Protein AF-A0A951WK07-F1 (afdb_monomer_lite)

Foldseek 3Di:
DDQWKKWKWKWADDPQAIETEIETEGPDPPPDDPVVVVVVVVVLCVVVVHRYHYDYDYDYPVVCVVVVVVCVVVVRIDMDIDTDDPDPPVSSVVVCVVCVVAVFDAQFAFDCPLLVVVLVVLVVLAVVCVVCVVVVDRLLLQLFLFLQCVVVVVVVSHLSQLSDDPDDVQSVVQSVLSRVLVRVCPSPDDPVLSVCLQRQQQVLLSLQLLQPPPDGARRHYNLSSSLLSLLLLLLQLVAPLVRHHPVSSVVSVVVNVVSVVVVVCLVCVCVVV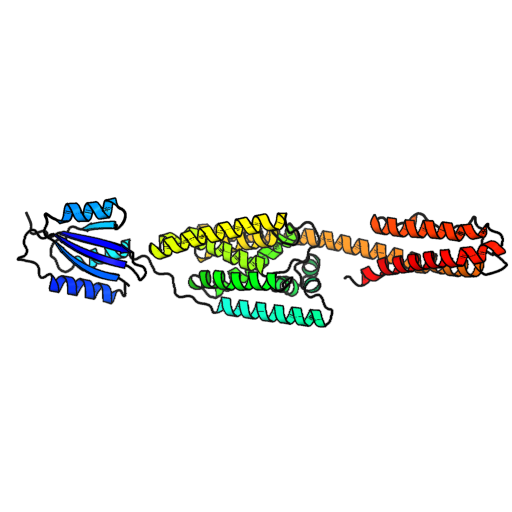VNDRVRSSVSSNVSSNLSSCLGRHPDDPVVSVVSVVVVVVVVVVSSVSSVVSSVVVVVVLVVLLVLLVVLLCCCVVPVVVVLVLLVVQLVDPDHPDDLVCPPDDPVNADPDPVLNVLVVVLVVLVNVLSVLVVDDSVVSNVVNVVSSVVSVVSSVVNCCVSVCSVVSD

Sequence (441 aa):
MGDNGSAWFLFQPRPDGWQLGVVYLTRLRQSCDFALLDQKIQEHLRQRAVPVSLVVWHLECTELSTAVSTRHQKGKADIHKISWNWDDEQVGTVLDAALSAKVRKPWPPVKLFITNCYFLILSLVFAWQGYLSTLGTNASEVYGINLYNWHSNELSLMLGGIFLHSGMVHFLLNAISLFFLGALIERFLSALQMILVLLISGYCGALCSLSFYAKPLNSIGASGVVFGLVGCSLSFLMSNLSVYGPFHEYQGKRLLQSLWTVLAVNGFLPLLIPQIDIWSHVGGLISGFVLGFLFLGRAGKFRKGMVFVFLSIGLIVLHEEVNRNAQKVFHQVQIRQKEQKVLLDIINTSIAPILIRLEAELMSDTPNLKPSEFPYHEEWIPEDKEDRQAFLSFLDKLKEVWGLRELPLENRKEKASLKLKELQNLEAALIGRFGLRRVVQ

Radius of gyration: 38.35 Å; chains: 1; bounding box: 87×39×120 Å

pLDDT: mean 75.16, std 16.01, range [28.25, 97.19]

Secondary structure (DSSP, 8-state):
-----EEEEEEEEETTEEEEEEEEE-S-TTS--HHHHHHHHHHHHHHTT--EEEEEEE--TTTHHHHHHHHHHTTS-EEEEEE--S-TTHHHHHHHHHHHHH-PBPPPPPP-HHHHHHHHHHHHHHHHHHHHHHTT--HHHHSSB-HHHHHTT-HHHHHHHTT--SSHHHHHHHHHHHHHHHHHHTTTS-HHHHHHHHHHHHHHHHHHHHHH--S---B--THHHHHHHHHHHHHHHHHHGGGB-HHHHHHHHHHHHHHHHHHHHHHHGGGT-TTS-HHHHHHHHHHHHHHHHHHH----HHHHHHHHHHHHHHHHHHHHHHHHHHHHHHHHHHHHHHHHHHHHHHIIIIIHHHHHHHHHHHHSS---S-TT-----GGGS-SSHHHHHHHHHHHHHHHHHHGGGGS-HHHHHHHHHHHHHHHHHHHHHHHHHHHHTTT--

Structure (mmCIF, N/CA/C/O backbone):
data_AF-A0A951WK07-F1
#
_entry.id   AF-A0A951WK07-F1
#
loop_
_atom_site.group_PDB
_atom_site.id
_atom_site.type_symbol
_atom_site.label_atom_id
_atom_site.label_alt_id
_atom_site.label_comp_id
_atom_site.label_asym_id
_atom_site.label_entity_id
_atom_site.label_seq_id
_atom_site.pdbx_PDB_ins_code
_atom_site.Cartn_x
_atom_site.Cartn_y
_atom_site.Cartn_z
_atom_site.occupancy
_atom_site.B_iso_or_equiv
_atom_site.auth_seq_id
_atom_site.auth_comp_id
_atom_site.auth_asym_id
_atom_site.auth_atom_id
_atom_site.pdbx_PDB_model_num
ATOM 1 N N . MET A 1 1 ? -47.929 -7.947 53.160 1.00 28.25 1 MET A N 1
ATOM 2 C CA . MET A 1 1 ? -47.328 -7.886 51.808 1.00 28.25 1 MET A CA 1
ATOM 3 C C . MET A 1 1 ? -46.525 -6.602 51.775 1.00 28.25 1 MET A C 1
ATOM 5 O O . MET A 1 1 ? -47.131 -5.562 51.972 1.00 28.25 1 MET A O 1
ATOM 9 N N . GLY A 1 2 ? -45.196 -6.713 51.721 1.00 32.16 2 GLY A N 1
ATOM 10 C CA . GLY A 1 2 ? -44.256 -5.655 52.112 1.00 32.16 2 GLY A CA 1
ATOM 11 C C . GLY A 1 2 ? -44.349 -4.354 51.314 1.00 32.16 2 GLY A C 1
ATOM 12 O O . GLY A 1 2 ? -44.834 -4.341 50.179 1.00 32.16 2 GLY A O 1
ATOM 13 N N . ASP A 1 3 ? -43.858 -3.292 51.953 1.00 38.75 3 ASP A N 1
ATOM 14 C CA . ASP A 1 3 ? -43.713 -1.902 51.501 1.00 38.75 3 ASP A CA 1
ATOM 15 C C . ASP A 1 3 ? -42.739 -1.747 50.316 1.00 38.75 3 ASP A C 1
ATOM 17 O O . ASP A 1 3 ? -41.794 -0.958 50.331 1.00 38.75 3 ASP A O 1
ATOM 21 N N . ASN A 1 4 ? -42.940 -2.521 49.253 1.00 48.75 4 ASN A N 1
ATOM 22 C CA . ASN A 1 4 ? -42.003 -2.574 48.141 1.00 48.75 4 ASN A CA 1
ATOM 23 C C . ASN A 1 4 ? -42.278 -1.405 47.185 1.00 48.75 4 ASN A C 1
ATOM 25 O O . ASN A 1 4 ? -43.229 -1.429 46.395 1.00 48.75 4 ASN A O 1
ATOM 29 N N . GLY A 1 5 ? -41.426 -0.380 47.242 1.00 53.78 5 GLY A N 1
ATOM 30 C CA . GLY A 1 5 ? -41.311 0.612 46.174 1.00 53.78 5 GLY A CA 1
ATOM 31 C C . GLY A 1 5 ? -40.750 -0.037 44.903 1.00 53.78 5 GLY A C 1
ATOM 32 O O . GLY A 1 5 ? -40.066 -1.057 44.958 1.00 53.78 5 GLY A O 1
ATOM 33 N N . SER A 1 6 ? -41.034 0.523 43.726 1.00 54.75 6 SER A N 1
ATOM 34 C CA . SER A 1 6 ? -40.357 0.092 42.492 1.00 54.75 6 SER A CA 1
ATOM 35 C C . SER A 1 6 ? -39.810 1.294 41.741 1.00 54.75 6 SER A C 1
ATOM 37 O O . SER A 1 6 ? -40.466 2.326 41.664 1.00 54.75 6 SER A O 1
ATOM 39 N N . ALA A 1 7 ? -38.602 1.174 41.197 1.00 59.16 7 ALA A N 1
ATOM 40 C CA . ALA A 1 7 ? -37.980 2.223 40.403 1.00 59.16 7 ALA A CA 1
ATOM 41 C C . ALA A 1 7 ? -37.782 1.728 38.970 1.00 59.16 7 ALA A C 1
ATOM 43 O O . ALA A 1 7 ? -37.436 0.571 38.717 1.00 59.16 7 ALA A O 1
ATOM 44 N N . TRP A 1 8 ? -38.037 2.613 38.020 1.00 61.53 8 TRP A N 1
ATOM 45 C CA . TRP A 1 8 ? -37.833 2.370 36.604 1.00 61.53 8 TRP A CA 1
ATOM 46 C C . TRP A 1 8 ? -36.685 3.246 36.132 1.00 61.53 8 TRP A C 1
ATOM 48 O O . TRP A 1 8 ? -36.715 4.466 36.291 1.00 61.53 8 TRP A O 1
ATOM 58 N N . PHE A 1 9 ? -35.684 2.617 35.525 1.00 63.22 9 PHE A N 1
ATOM 59 C CA . PHE A 1 9 ? -34.558 3.322 34.932 1.00 63.22 9 PHE A CA 1
ATOM 60 C C . PHE A 1 9 ? -34.790 3.444 33.428 1.00 63.22 9 PHE A C 1
ATOM 62 O O . PHE A 1 9 ? -34.879 2.452 32.697 1.00 63.22 9 PHE A O 1
ATOM 69 N N . LEU A 1 10 ? -34.913 4.685 32.974 1.00 61.31 10 LEU A N 1
ATOM 70 C CA . LEU A 1 10 ? -35.077 5.074 31.588 1.00 61.31 10 LEU A CA 1
ATOM 71 C C . LEU A 1 10 ? -33.744 5.607 31.071 1.00 61.31 10 LEU A C 1
ATOM 73 O O . LEU A 1 10 ? -33.284 6.657 31.500 1.00 61.31 10 LEU A O 1
ATOM 77 N N . PHE A 1 11 ? -33.133 4.929 30.109 1.00 59.22 11 PHE A N 1
ATOM 78 C CA . PHE A 1 11 ? -31.904 5.431 29.494 1.00 59.22 11 PHE A CA 1
ATOM 79 C C . PHE A 1 11 ? -32.212 5.990 28.113 1.00 59.22 11 PHE A C 1
ATOM 81 O O . PHE A 1 11 ? -32.630 5.245 27.220 1.00 59.22 11 PHE A O 1
ATOM 88 N N . GLN A 1 12 ? -31.965 7.286 27.934 1.00 57.25 12 GLN A N 1
ATOM 89 C CA . GLN A 1 12 ? -32.142 7.982 26.667 1.00 57.25 12 GLN A CA 1
ATOM 90 C C . GLN A 1 12 ? -30.778 8.445 26.123 1.00 57.25 12 GLN A C 1
ATOM 92 O O . GLN A 1 12 ? -30.048 9.146 26.826 1.00 57.25 12 GLN A O 1
ATOM 97 N N . PRO A 1 13 ? -30.401 8.076 24.886 1.00 50.19 13 PRO A N 1
ATOM 98 C CA . PRO A 1 13 ? -29.168 8.564 24.277 1.00 50.19 13 PRO A CA 1
ATOM 99 C C . PRO A 1 13 ? -29.272 10.063 23.943 1.00 50.19 13 PRO A C 1
ATOM 101 O O . PRO A 1 13 ? -30.301 10.526 23.442 1.00 50.19 13 PRO A O 1
ATOM 104 N N . ARG A 1 14 ? -28.200 10.819 24.205 1.00 54.47 14 ARG A N 1
ATOM 105 C CA . ARG A 1 14 ? -28.026 12.244 23.870 1.00 54.47 14 ARG A CA 1
ATOM 106 C C . ARG A 1 14 ? -26.726 12.430 23.060 1.00 54.47 14 ARG A C 1
ATOM 108 O O . ARG A 1 14 ? -25.872 11.546 23.090 1.00 54.47 14 ARG A O 1
ATOM 115 N N . PRO A 1 15 ? -26.547 13.557 22.347 1.00 44.12 15 PRO A N 1
ATOM 116 C CA . PRO A 1 15 ? -25.295 13.856 21.641 1.00 44.12 15 PRO A CA 1
ATOM 117 C C . PRO A 1 15 ? -24.063 13.872 22.563 1.00 44.12 15 PRO A C 1
ATOM 119 O O . PRO A 1 15 ? -23.003 13.393 22.172 1.00 44.12 15 PRO A O 1
ATOM 122 N N . ASP A 1 16 ? -24.236 14.333 23.806 1.00 49.81 16 ASP A N 1
ATOM 123 C CA . ASP A 1 16 ? -23.138 14.589 24.754 1.00 49.81 16 ASP A CA 1
ATOM 124 C C . ASP A 1 16 ? -22.939 13.450 25.774 1.00 49.81 16 ASP A C 1
ATOM 126 O O . ASP A 1 16 ? -22.151 13.567 26.711 1.00 49.81 16 ASP A O 1
ATOM 130 N N . GLY A 1 17 ? -23.674 12.342 25.624 1.00 55.06 17 GLY A N 1
ATOM 131 C CA . GLY A 1 17 ? -23.639 11.217 26.556 1.00 55.06 17 GLY A CA 1
ATOM 132 C C . GLY A 1 17 ? -24.991 10.533 26.712 1.00 55.06 17 GLY A C 1
ATOM 133 O O . GLY A 1 17 ? -25.772 10.404 25.768 1.00 55.06 17 GLY A O 1
ATOM 134 N N . TRP A 1 18 ? -25.281 10.070 27.921 1.00 57.06 18 TRP A N 1
ATOM 135 C CA . TRP A 1 18 ? -26.565 9.455 28.243 1.00 57.06 18 TRP A CA 1
ATOM 136 C C . TRP A 1 18 ? -27.380 10.354 29.162 1.00 57.06 18 TRP A C 1
ATOM 138 O O . TRP A 1 18 ? -26.840 11.089 29.985 1.00 57.06 18 TRP A O 1
ATOM 148 N N . GLN A 1 19 ? -28.698 10.282 29.041 1.00 61.38 19 GLN A N 1
ATOM 149 C CA . GLN A 1 19 ? -29.611 10.808 30.040 1.00 61.38 19 GLN A CA 1
ATOM 150 C C . GLN A 1 19 ? -30.236 9.632 30.783 1.00 61.38 19 GLN A C 1
ATOM 152 O O . GLN A 1 19 ? -30.861 8.768 30.161 1.00 61.38 19 GLN A O 1
ATOM 157 N N . LEU A 1 20 ? -30.041 9.592 32.098 1.00 64.00 20 LEU A N 1
ATOM 158 C CA . LEU A 1 20 ? -30.686 8.627 32.977 1.00 64.00 20 LEU A CA 1
ATOM 159 C C . LEU A 1 20 ? -31.923 9.285 33.577 1.00 64.00 20 LEU A C 1
ATOM 161 O O . LEU A 1 20 ? -31.813 10.180 34.406 1.00 64.00 20 LEU A O 1
ATOM 165 N N . GLY A 1 21 ? -33.088 8.846 33.122 1.00 63.97 21 GLY A N 1
ATOM 166 C CA . GLY A 1 21 ? -34.372 9.088 33.753 1.00 63.97 21 GLY A CA 1
ATOM 167 C C . GLY A 1 21 ? -34.590 8.080 34.875 1.00 63.97 21 GLY A C 1
ATOM 168 O O . GLY A 1 21 ? -34.664 6.889 34.586 1.00 63.97 21 GLY A O 1
ATOM 169 N N . VAL A 1 22 ? -34.712 8.511 36.125 1.00 62.88 22 VAL A N 1
ATOM 170 C CA . VAL A 1 22 ? -35.155 7.623 37.215 1.00 62.88 22 VAL A CA 1
ATOM 171 C C . VAL A 1 22 ? -36.603 7.948 37.520 1.00 62.88 22 VAL A C 1
ATOM 173 O O . VAL A 1 22 ? -36.943 9.106 37.748 1.00 62.88 22 VAL A O 1
ATOM 176 N N . VAL A 1 23 ? -37.460 6.935 37.472 1.00 62.03 23 VAL A N 1
ATOM 177 C CA . VAL A 1 23 ? -38.888 7.077 37.733 1.00 62.03 23 VAL A CA 1
ATOM 178 C C . VAL A 1 23 ? -39.256 6.237 38.942 1.00 62.03 23 VAL A C 1
ATOM 180 O O . VAL A 1 23 ? -39.181 5.009 38.895 1.00 62.03 23 VAL A O 1
ATOM 183 N N . TYR A 1 24 ? -39.669 6.892 40.021 1.00 62.03 24 TYR A N 1
ATOM 184 C CA . TYR A 1 24 ? -40.083 6.207 41.242 1.00 62.03 24 TYR A CA 1
ATOM 185 C C . TYR A 1 24 ? -41.587 5.920 41.219 1.00 62.03 24 TYR A C 1
ATOM 187 O O . TYR A 1 24 ? -42.388 6.829 41.025 1.00 62.03 24 TYR A O 1
ATOM 195 N N . LEU A 1 25 ? -41.972 4.663 41.447 1.00 55.59 25 LEU A N 1
ATOM 196 C CA . LEU A 1 25 ? -43.346 4.249 41.720 1.00 55.59 25 LEU A CA 1
ATOM 197 C C . LEU A 1 25 ? -43.507 4.041 43.223 1.00 55.59 25 LEU A C 1
ATOM 199 O O . LEU A 1 25 ? -43.057 3.029 43.772 1.00 55.59 25 LEU A O 1
ATOM 203 N N . THR A 1 26 ? -44.192 4.968 43.878 1.00 53.75 26 THR A N 1
ATOM 204 C CA . THR A 1 26 ? -44.606 4.818 45.273 1.00 53.75 26 THR A CA 1
ATOM 205 C C . THR A 1 26 ? -46.121 4.668 45.362 1.00 53.75 26 THR A C 1
ATOM 207 O O . THR A 1 26 ? -46.879 5.413 44.746 1.00 53.75 26 THR A O 1
ATOM 210 N N . ARG A 1 27 ? -46.584 3.675 46.136 1.00 46.69 27 ARG A N 1
ATOM 211 C CA . ARG A 1 27 ? -47.985 3.617 46.595 1.00 46.69 27 ARG A CA 1
ATOM 212 C C . ARG A 1 27 ? -48.238 4.555 47.778 1.00 46.69 27 ARG A C 1
ATOM 214 O O . ARG A 1 27 ? -49.387 4.887 48.034 1.00 46.69 27 ARG A O 1
ATOM 221 N N . LEU A 1 28 ? -47.188 4.982 48.481 1.00 45.59 28 LEU A N 1
ATOM 222 C CA . LEU A 1 28 ? -47.259 5.831 49.666 1.00 45.59 28 LEU A CA 1
ATOM 223 C C . LEU A 1 28 ? -46.078 6.807 49.648 1.00 45.59 28 LEU A C 1
ATOM 225 O O . LEU A 1 28 ? -44.921 6.400 49.643 1.00 45.59 28 LEU A O 1
ATOM 229 N N . ARG A 1 29 ? -46.373 8.108 49.624 1.00 45.84 29 ARG A N 1
ATOM 230 C CA . ARG A 1 29 ? -45.389 9.207 49.608 1.00 45.84 29 ARG A CA 1
ATOM 231 C C . ARG A 1 29 ? -44.654 9.383 50.951 1.00 45.84 29 ARG A C 1
ATOM 233 O O . ARG A 1 29 ? -43.787 10.238 51.050 1.00 45.84 29 ARG A O 1
ATOM 240 N N . GLN A 1 30 ? -45.039 8.630 51.985 1.00 48.94 30 GLN A N 1
ATOM 241 C CA . GLN A 1 30 ? -44.764 8.965 53.387 1.00 48.94 30 GLN A CA 1
ATOM 242 C C . GLN A 1 30 ? -43.492 8.342 53.983 1.00 48.94 30 GLN A C 1
ATOM 244 O O . GLN A 1 30 ? -43.073 8.786 55.044 1.00 48.94 30 GLN A O 1
ATOM 249 N N . SER A 1 31 ? -42.860 7.358 53.337 1.00 50.25 31 SER A N 1
ATOM 250 C CA . SER A 1 31 ? -41.754 6.591 53.941 1.00 50.25 31 SER A CA 1
ATOM 251 C C . SER A 1 31 ? -40.394 6.751 53.252 1.00 50.25 31 SER A C 1
ATOM 253 O O . SER A 1 31 ? -39.440 6.089 53.647 1.00 50.25 31 SER A O 1
ATOM 255 N N . CYS A 1 32 ? -40.279 7.591 52.218 1.00 52.50 32 CYS A N 1
ATOM 256 C CA . CYS A 1 32 ? -39.101 7.620 51.346 1.00 52.50 32 CYS A CA 1
ATOM 257 C C . CYS A 1 32 ? -38.519 9.028 51.229 1.00 52.50 32 CYS A C 1
ATOM 259 O O . CYS A 1 32 ? -39.161 9.921 50.673 1.00 52.50 32 CYS A O 1
ATOM 261 N N . ASP A 1 33 ? -37.286 9.212 51.704 1.00 62.50 33 ASP A N 1
ATOM 262 C CA . ASP A 1 33 ? -36.524 10.440 51.483 1.00 62.50 33 ASP A CA 1
ATOM 263 C C . ASP A 1 33 ? -35.914 10.430 50.073 1.00 62.50 33 ASP A C 1
ATOM 265 O O . ASP A 1 33 ? -34.835 9.889 49.814 1.00 62.50 33 ASP A O 1
ATOM 269 N N . PHE A 1 34 ? -36.655 11.010 49.131 1.00 61.53 34 PHE A N 1
ATOM 270 C CA . PHE A 1 34 ? -36.228 11.127 47.740 1.00 61.53 34 PHE A CA 1
ATOM 271 C C . PHE A 1 34 ? -34.987 12.010 47.563 1.00 61.53 34 PHE A C 1
ATOM 273 O O . PHE A 1 34 ? -34.211 11.766 46.643 1.00 61.53 34 PHE A O 1
ATOM 280 N N . ALA A 1 35 ? -34.772 12.996 48.439 1.00 63.19 35 ALA A N 1
ATOM 281 C CA . ALA A 1 35 ? -33.610 13.874 48.352 1.00 63.19 35 ALA A CA 1
ATOM 282 C C . ALA A 1 35 ? -32.327 13.112 48.707 1.00 63.19 35 ALA A C 1
ATOM 284 O O . ALA A 1 35 ? -31.326 13.221 47.996 1.00 63.19 35 ALA A O 1
ATOM 285 N N . LEU A 1 36 ? -32.382 12.277 49.750 1.00 64.94 36 LEU A N 1
ATOM 286 C CA . LEU A 1 36 ? -31.277 11.398 50.130 1.00 64.94 36 LEU A CA 1
ATOM 287 C C . LEU A 1 36 ? -30.952 10.378 49.028 1.00 64.94 36 LEU A C 1
ATOM 289 O O . LEU A 1 36 ? -29.783 10.119 48.736 1.00 64.94 36 LEU A O 1
ATOM 293 N N . LEU A 1 37 ? -31.974 9.806 48.389 1.00 62.62 37 LEU A N 1
ATOM 294 C CA . LEU A 1 37 ? -31.788 8.829 47.316 1.00 62.62 37 LEU A CA 1
ATOM 295 C C . LEU A 1 37 ? -31.167 9.458 46.061 1.00 62.62 37 LEU A C 1
ATOM 297 O O . LEU A 1 37 ? -30.214 8.911 45.503 1.00 62.62 37 LEU A O 1
ATOM 301 N N . ASP A 1 38 ? -31.655 10.628 45.652 1.00 67.06 38 ASP A N 1
ATOM 302 C CA . ASP A 1 38 ? -31.092 11.373 44.527 1.00 67.06 38 ASP A CA 1
ATOM 303 C C . ASP A 1 38 ? -29.641 11.781 44.802 1.00 67.06 38 ASP A C 1
ATOM 305 O O . ASP A 1 38 ? -28.788 11.660 43.919 1.00 67.06 38 ASP A O 1
ATOM 309 N N . GLN A 1 39 ? -29.330 12.188 46.038 1.00 69.75 39 GLN A N 1
ATOM 310 C CA . GLN A 1 39 ? -27.963 12.477 46.466 1.00 69.75 39 GLN A CA 1
ATOM 311 C C . GLN A 1 39 ? -27.059 11.243 46.338 1.00 69.75 39 GLN A C 1
ATOM 313 O O . GLN A 1 39 ? -25.982 11.346 45.750 1.00 69.75 39 GLN A O 1
ATOM 318 N N . LYS A 1 40 ? -27.508 10.068 46.801 1.00 67.69 40 LYS A N 1
ATOM 319 C CA . LYS A 1 40 ? -26.751 8.807 46.687 1.00 67.69 40 LYS A CA 1
ATOM 320 C C . LYS A 1 40 ? -26.516 8.398 45.229 1.00 67.69 40 LYS A C 1
ATOM 322 O O . LYS A 1 40 ? -25.404 8.013 44.873 1.00 67.69 40 LYS A O 1
ATOM 327 N N . ILE A 1 41 ? -27.525 8.515 44.360 1.00 68.00 41 ILE A N 1
ATOM 328 C CA . ILE A 1 41 ? -27.383 8.209 42.924 1.00 68.00 41 ILE A CA 1
ATOM 329 C C . ILE A 1 41 ? -26.382 9.166 42.269 1.00 68.00 41 ILE A C 1
ATOM 331 O O . ILE A 1 41 ? -25.512 8.731 41.514 1.00 68.00 41 ILE A O 1
ATOM 335 N N . GLN A 1 42 ? -26.474 10.463 42.567 1.00 70.12 42 GLN A N 1
ATOM 336 C CA . GLN A 1 42 ? -25.538 11.468 42.059 1.00 70.12 42 GLN A CA 1
ATOM 337 C C . GLN A 1 42 ? -24.105 11.209 42.529 1.00 70.12 42 GLN A C 1
ATOM 339 O O . GLN A 1 42 ? -23.169 11.309 41.736 1.00 70.12 42 GLN A O 1
ATOM 344 N N . GLU A 1 4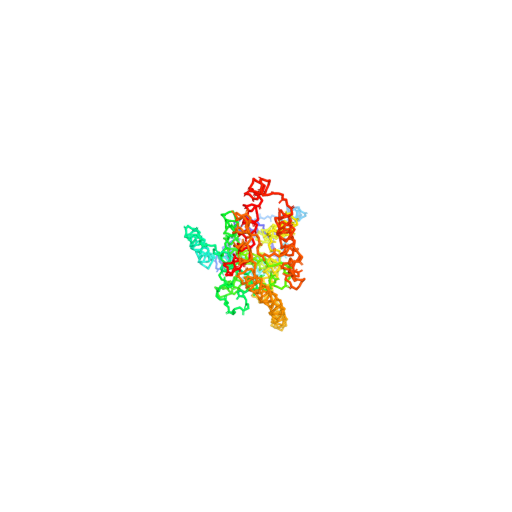3 ? -23.921 10.855 43.798 1.00 70.75 43 GLU A N 1
ATOM 345 C CA . GLU A 1 43 ? -22.614 10.534 44.366 1.00 70.75 43 GLU A CA 1
ATOM 346 C C . GLU A 1 43 ? -22.006 9.286 43.713 1.00 70.75 43 GLU A C 1
ATOM 348 O O . GLU A 1 43 ? -20.857 9.325 43.267 1.00 70.75 43 GLU A O 1
ATOM 353 N N . HIS A 1 44 ? -22.801 8.230 43.524 1.00 67.62 44 HIS A N 1
ATOM 354 C CA . HIS A 1 44 ? -22.371 7.004 42.843 1.00 67.62 44 HIS A CA 1
ATOM 355 C C . HIS A 1 44 ? -21.993 7.251 41.372 1.00 67.62 44 HIS A C 1
ATOM 357 O O . HIS A 1 44 ? -20.978 6.749 40.884 1.00 67.62 44 HIS A O 1
ATOM 363 N N . LEU A 1 45 ? -22.766 8.076 40.653 1.00 66.56 45 LEU A N 1
ATOM 364 C CA . LEU A 1 45 ? -22.458 8.466 39.270 1.00 66.56 45 LEU A CA 1
ATOM 365 C C . LEU A 1 45 ? -21.174 9.304 39.174 1.00 66.56 45 LEU A C 1
ATOM 367 O O . LEU A 1 45 ? -20.370 9.083 38.261 1.00 66.56 45 LEU A O 1
ATOM 371 N N . ARG A 1 46 ? -20.952 10.228 40.123 1.00 68.06 46 ARG A N 1
ATOM 372 C CA . ARG A 1 46 ? -19.724 11.038 40.209 1.00 68.06 46 ARG A CA 1
ATOM 373 C C . ARG A 1 46 ? -18.495 10.174 40.465 1.00 68.06 46 ARG A C 1
ATOM 375 O O . ARG A 1 46 ? -17.501 10.337 39.762 1.00 68.06 46 ARG A O 1
ATOM 382 N N . GLN A 1 47 ? -18.571 9.231 41.406 1.00 69.50 47 GLN A N 1
ATOM 383 C CA . GLN A 1 47 ? -17.464 8.320 41.726 1.00 69.50 47 GLN A CA 1
ATOM 384 C C . GLN A 1 47 ? -17.032 7.470 40.521 1.00 69.50 47 GLN A C 1
ATOM 386 O O . GLN A 1 47 ? -15.853 7.157 40.372 1.00 69.50 47 GLN A O 1
ATOM 391 N N . ARG A 1 48 ? -17.965 7.131 39.623 1.00 62.19 48 ARG A N 1
ATOM 392 C CA . ARG A 1 48 ? -17.682 6.337 38.418 1.00 62.19 48 ARG A CA 1
ATOM 393 C C . ARG A 1 48 ? -17.328 7.148 37.170 1.00 62.19 48 ARG A C 1
ATOM 395 O O . ARG A 1 48 ? -17.100 6.543 36.122 1.00 62.19 48 ARG A O 1
ATOM 402 N N . ALA A 1 49 ? -17.284 8.480 37.258 1.00 59.19 49 ALA A N 1
ATOM 403 C CA . ALA A 1 49 ? -16.993 9.378 36.134 1.00 59.19 49 ALA A CA 1
ATOM 404 C C . ALA A 1 49 ? -17.817 9.062 34.865 1.00 59.19 49 ALA A C 1
ATOM 406 O O . ALA A 1 49 ? -17.333 9.184 33.737 1.00 59.19 49 ALA A O 1
ATOM 407 N N . VAL A 1 50 ? -19.065 8.613 35.035 1.00 57.69 50 VAL A N 1
ATOM 408 C CA . VAL A 1 50 ? -19.921 8.262 33.900 1.00 57.69 50 VAL A CA 1
ATOM 409 C C . VAL A 1 50 ? -20.529 9.547 33.329 1.00 57.69 50 VAL A C 1
ATOM 411 O O . VAL A 1 50 ? -21.154 10.286 34.088 1.00 57.69 50 VAL A O 1
ATOM 414 N N . PRO A 1 51 ? -20.412 9.830 32.015 1.00 55.94 51 PRO A N 1
ATOM 415 C CA . PRO A 1 51 ? -21.003 11.017 31.392 1.00 55.94 51 PRO A CA 1
ATOM 416 C C . PRO A 1 51 ? -22.522 10.839 31.228 1.00 55.94 51 PRO A C 1
ATOM 418 O O . PRO A 1 51 ? -23.043 10.613 30.131 1.00 55.94 51 PRO A O 1
ATOM 421 N N . VAL A 1 52 ? -23.234 10.867 32.353 1.00 59.00 52 VAL A N 1
ATOM 422 C CA . VAL A 1 52 ? -24.684 10.704 32.443 1.00 59.00 52 VAL A CA 1
ATOM 423 C C . VAL A 1 52 ? -25.279 11.964 33.055 1.00 59.00 52 VAL A C 1
ATOM 425 O O . VAL A 1 52 ? -24.938 12.352 34.167 1.00 59.00 52 VAL A O 1
ATOM 428 N N . SER A 1 53 ? -26.213 12.580 32.338 1.00 58.94 53 SER A N 1
ATOM 429 C CA . SER A 1 53 ? -27.097 13.599 32.902 1.00 58.94 53 SER A CA 1
ATOM 430 C C . SER A 1 53 ? -28.252 12.899 33.620 1.00 58.94 53 SER A C 1
ATOM 432 O O . SER A 1 53 ? -29.032 12.175 32.997 1.00 58.94 53 SER A O 1
ATOM 434 N N . LEU A 1 54 ? -28.343 13.056 34.941 1.00 62.38 54 LEU A N 1
ATOM 435 C CA . LEU A 1 54 ? -29.450 12.501 35.717 1.00 62.38 54 LEU A CA 1
ATOM 436 C C . LEU A 1 54 ? -30.657 13.436 35.619 1.00 62.38 54 LEU A C 1
ATOM 438 O O . LEU A 1 54 ? -30.548 14.630 35.894 1.00 62.38 54 LEU A O 1
ATOM 442 N N . VAL A 1 55 ? -31.808 12.884 35.256 1.00 61.56 55 VAL A N 1
ATOM 443 C CA . VAL A 1 55 ? -33.103 13.545 35.397 1.00 61.56 55 VAL A CA 1
ATOM 444 C C . VAL A 1 55 ? -34.006 12.634 36.200 1.00 61.56 55 VAL A C 1
ATOM 446 O O . VAL A 1 55 ? -34.206 11.472 35.860 1.00 61.56 55 VAL A O 1
ATOM 449 N N . VAL A 1 56 ? -34.542 13.165 37.285 1.00 60.91 56 VAL A N 1
ATOM 450 C CA . VAL A 1 56 ? -35.390 12.407 38.195 1.00 60.91 56 VAL A CA 1
ATOM 451 C C . VAL A 1 56 ? -36.829 12.848 37.989 1.00 60.91 56 VAL A C 1
ATOM 453 O O . VAL A 1 56 ? -37.125 14.042 37.946 1.00 60.91 56 VAL A O 1
ATOM 456 N N . TRP A 1 57 ? -37.723 11.877 37.820 1.00 59.59 57 TRP A N 1
ATOM 457 C CA . TRP A 1 57 ? -39.158 12.107 37.738 1.00 59.59 57 TRP A CA 1
ATOM 458 C C . TRP A 1 57 ? -39.857 11.391 38.893 1.00 59.59 57 TRP A C 1
ATOM 460 O O . TRP A 1 57 ? -39.777 10.169 39.033 1.00 59.59 57 TRP A O 1
ATOM 470 N N . HIS A 1 58 ? -40.596 12.156 39.689 1.00 60.31 58 HIS A N 1
ATOM 471 C CA . HIS A 1 58 ? -41.513 11.624 40.693 1.00 60.31 58 HIS A CA 1
ATOM 472 C C . HIS A 1 58 ? -42.914 11.634 40.086 1.00 60.31 58 HIS A C 1
ATOM 474 O O . HIS A 1 58 ? -43.431 12.698 39.755 1.00 60.31 58 HIS A O 1
ATOM 480 N N . LEU A 1 59 ? -43.502 10.458 39.885 1.00 54.53 59 LEU A N 1
ATOM 481 C CA . LEU A 1 59 ? -44.776 10.303 39.186 1.00 54.53 59 LEU A CA 1
ATOM 482 C C . LEU A 1 59 ? -45.673 9.338 39.968 1.00 54.53 59 LEU A C 1
ATOM 484 O O . LEU A 1 59 ? -45.205 8.321 40.481 1.00 54.53 59 LEU A O 1
ATOM 488 N N . GLU A 1 60 ? -46.966 9.646 40.045 1.00 53.22 60 GLU A N 1
ATOM 489 C CA . GLU A 1 60 ? -47.946 8.787 40.711 1.00 53.22 60 GLU A CA 1
ATOM 490 C C . GLU A 1 60 ? -48.361 7.607 39.813 1.00 53.22 60 GLU A C 1
ATOM 492 O O . GLU A 1 60 ? -48.382 7.679 38.582 1.00 53.22 60 GLU A O 1
ATOM 497 N N . CYS A 1 61 ? -48.660 6.474 40.455 1.00 49.75 61 CYS A N 1
ATOM 498 C CA . CYS A 1 61 ? -48.741 5.135 39.857 1.00 49.75 61 CYS A CA 1
ATOM 499 C C . CYS A 1 61 ? -49.736 5.005 38.676 1.00 49.75 61 CYS A C 1
ATOM 501 O O . CYS A 1 61 ? -49.599 4.106 37.845 1.00 49.75 61 CYS A O 1
ATOM 503 N N . THR A 1 62 ? -50.722 5.899 38.576 1.00 50.66 62 THR A N 1
ATOM 504 C CA . THR A 1 62 ? -51.782 5.899 37.553 1.00 50.66 62 THR A CA 1
ATOM 505 C C . THR A 1 62 ? -51.376 6.539 36.222 1.00 50.66 62 THR A C 1
ATOM 507 O O . THR A 1 62 ? -51.888 6.127 35.185 1.00 50.66 62 THR A O 1
ATOM 510 N N . GLU A 1 63 ? -50.430 7.482 36.203 1.00 49.09 63 GLU A N 1
ATOM 511 C CA . GLU A 1 63 ? -50.007 8.189 34.975 1.00 49.09 63 GLU A CA 1
ATOM 512 C C . GLU A 1 63 ? -48.864 7.473 34.230 1.00 49.09 63 GLU A C 1
ATOM 514 O O . GLU A 1 63 ? -48.610 7.702 33.042 1.00 49.09 63 GLU A O 1
ATOM 519 N N . LEU A 1 64 ? -48.168 6.567 34.923 1.00 50.31 64 LEU A N 1
ATOM 520 C CA . LEU A 1 64 ? -46.902 5.998 34.466 1.00 50.31 64 LEU A CA 1
ATOM 521 C C . LEU A 1 64 ? -47.045 4.960 33.354 1.00 50.31 64 LEU A C 1
ATOM 523 O O . LEU A 1 64 ? -46.232 4.927 32.428 1.00 50.31 64 LEU A O 1
ATOM 527 N N . SER A 1 65 ? -48.055 4.091 33.452 1.00 51.25 65 SER A N 1
ATOM 528 C CA . SER A 1 65 ? -48.194 2.940 32.551 1.00 51.25 65 SER A CA 1
ATOM 529 C C . SER A 1 65 ? -48.372 3.392 31.100 1.00 51.25 65 SER A C 1
ATOM 531 O O . SER A 1 65 ? -47.767 2.816 30.196 1.00 51.25 65 SER A O 1
ATOM 533 N N . THR A 1 66 ? -49.105 4.484 30.880 1.00 51.59 66 THR A N 1
ATOM 534 C CA . THR A 1 66 ? -49.398 5.044 29.558 1.00 51.59 66 THR A CA 1
ATOM 535 C C . THR A 1 66 ? -48.197 5.797 28.981 1.00 51.59 66 THR A C 1
ATOM 537 O O . THR A 1 66 ? -47.831 5.587 27.825 1.00 51.59 66 THR A O 1
ATOM 540 N N . ALA A 1 67 ? -47.511 6.630 29.771 1.00 51.06 67 ALA A N 1
ATOM 541 C CA . ALA A 1 67 ? -46.375 7.426 29.287 1.00 51.06 67 ALA A CA 1
ATOM 542 C C . ALA A 1 67 ? -45.131 6.569 28.970 1.00 51.06 67 ALA A C 1
ATOM 544 O O . ALA A 1 67 ? -44.461 6.769 27.948 1.00 51.06 67 ALA A O 1
ATOM 545 N N . VAL A 1 68 ? -44.841 5.588 29.829 1.00 51.56 68 VAL A N 1
ATOM 546 C CA . VAL A 1 68 ? -43.691 4.679 29.709 1.00 51.56 68 VAL A CA 1
ATOM 547 C C . VAL A 1 68 ? -43.898 3.681 28.567 1.00 51.56 68 VAL A C 1
ATOM 549 O O . VAL A 1 68 ? -43.001 3.517 27.735 1.00 51.56 68 VAL A O 1
ATOM 552 N N . SER A 1 69 ? -45.094 3.088 28.447 1.00 51.69 69 SER A N 1
ATOM 553 C CA . SER A 1 69 ? -45.427 2.190 27.327 1.00 51.69 69 SER A CA 1
ATOM 554 C C . SER A 1 69 ? -45.354 2.902 25.974 1.00 51.69 69 SER A C 1
ATOM 556 O O . SER A 1 69 ? -44.765 2.365 25.037 1.00 51.69 69 SER A O 1
ATOM 558 N N . THR A 1 70 ? -45.830 4.148 25.884 1.00 50.66 70 THR A N 1
ATOM 559 C CA . THR A 1 70 ? -45.812 4.928 24.635 1.00 50.66 70 THR A CA 1
ATOM 560 C C . THR A 1 70 ? -44.388 5.265 24.169 1.00 50.66 70 THR A C 1
ATOM 562 O O . THR A 1 70 ? -44.113 5.274 22.966 1.00 50.66 70 THR A O 1
ATOM 565 N N . ARG A 1 71 ? -43.446 5.542 25.087 1.00 50.16 71 ARG A N 1
ATOM 566 C CA . ARG A 1 71 ? -42.032 5.793 24.728 1.00 50.16 71 ARG A CA 1
ATOM 567 C C . ARG A 1 71 ? -41.270 4.517 24.369 1.00 50.16 71 ARG A C 1
ATOM 569 O O . ARG A 1 71 ? -40.463 4.564 23.438 1.00 50.16 71 ARG A O 1
ATOM 576 N N . HIS A 1 72 ? -41.544 3.407 25.059 1.00 49.00 72 HIS A N 1
ATOM 577 C CA . HIS A 1 72 ? -40.960 2.102 24.743 1.00 49.00 72 HIS A CA 1
ATOM 578 C C . HIS A 1 72 ? -41.423 1.589 23.375 1.00 49.00 72 HIS A C 1
ATOM 580 O O . HIS A 1 72 ? -40.596 1.237 22.540 1.00 49.00 72 HIS A O 1
ATOM 586 N N . GLN A 1 73 ? -42.731 1.652 23.094 1.00 47.84 73 GLN A N 1
ATOM 587 C CA . GLN A 1 73 ? -43.309 1.228 21.811 1.00 47.84 73 GLN A CA 1
ATOM 588 C C . GLN A 1 73 ? -42.787 2.037 20.616 1.00 47.84 73 GLN A C 1
ATOM 590 O O . GLN A 1 73 ? -42.728 1.525 19.503 1.00 47.84 73 GLN A O 1
ATOM 595 N N . LYS A 1 74 ? -42.363 3.289 20.832 1.00 46.62 74 LYS A N 1
ATOM 596 C CA . LYS A 1 74 ? -41.738 4.131 19.797 1.00 46.62 74 LYS A CA 1
ATOM 597 C C . LYS A 1 74 ? -40.223 3.917 19.649 1.00 46.62 74 LYS A C 1
ATOM 599 O O . LYS A 1 74 ? -39.601 4.654 18.889 1.00 46.62 74 LYS A O 1
ATOM 604 N N . GLY A 1 75 ? -39.613 2.985 20.392 1.00 43.88 75 GLY A N 1
ATOM 605 C CA . GLY A 1 75 ? -38.172 2.700 20.338 1.00 43.88 75 GLY A CA 1
ATOM 606 C C . GLY A 1 75 ? -37.274 3.857 20.796 1.00 43.88 75 GLY A C 1
ATOM 607 O O . GLY A 1 75 ? -36.097 3.900 20.452 1.00 43.88 75 GLY A O 1
ATOM 608 N N . LYS A 1 76 ? -37.817 4.835 21.539 1.00 44.09 76 LYS A N 1
ATOM 609 C CA . LYS A 1 76 ? -37.094 6.058 21.946 1.00 44.09 76 LYS A CA 1
ATOM 610 C C . LYS A 1 76 ? -36.391 5.940 23.304 1.00 44.09 76 LYS A C 1
ATOM 612 O O . LYS A 1 76 ? -35.666 6.858 23.685 1.00 44.09 76 LYS A O 1
ATOM 617 N N . ALA A 1 77 ? -36.615 4.847 24.032 1.00 44.50 77 ALA A N 1
ATOM 618 C CA . ALA A 1 77 ? -35.963 4.537 25.300 1.00 44.50 77 ALA A CA 1
ATOM 619 C C . ALA A 1 77 ? -36.051 3.030 25.593 1.00 44.50 77 ALA A C 1
ATOM 621 O O . ALA A 1 77 ? -37.129 2.450 25.428 1.00 44.50 77 ALA A O 1
ATOM 622 N N . ASP A 1 78 ? -34.965 2.419 26.091 1.00 48.03 78 ASP A N 1
ATOM 623 C CA . ASP A 1 78 ? -35.091 1.104 26.741 1.00 48.03 78 ASP A CA 1
ATOM 624 C C . ASP A 1 78 ? -35.305 1.281 28.229 1.00 48.03 78 ASP A C 1
ATOM 626 O O . ASP A 1 78 ? -34.699 2.143 28.880 1.00 48.03 78 ASP A O 1
ATOM 630 N N . ILE A 1 79 ? -36.179 0.425 28.730 1.00 53.53 79 ILE A N 1
ATOM 631 C CA . ILE A 1 79 ? -36.828 0.580 30.008 1.00 53.53 79 ILE A CA 1
ATOM 632 C C . ILE A 1 79 ? -36.527 -0.667 30.822 1.00 53.53 79 ILE A C 1
ATOM 634 O O . ILE A 1 79 ? -36.906 -1.769 30.431 1.00 53.53 79 ILE A O 1
ATOM 638 N N . HIS A 1 80 ? -35.847 -0.489 31.951 1.00 50.47 80 HIS A N 1
ATOM 639 C CA . HIS A 1 80 ? -35.556 -1.582 32.868 1.00 50.47 80 HIS A CA 1
ATOM 640 C C . HIS A 1 80 ? -36.374 -1.389 34.140 1.00 50.47 80 HIS A C 1
ATOM 642 O O . HIS A 1 80 ? -36.191 -0.414 34.873 1.00 50.47 80 HIS A O 1
ATOM 648 N N . LYS A 1 81 ? -37.296 -2.325 34.381 1.00 51.12 81 LYS A N 1
ATOM 649 C CA . LYS A 1 81 ? -38.027 -2.422 35.642 1.00 51.12 81 LYS A CA 1
ATOM 650 C C . LYS A 1 81 ? -37.180 -3.227 36.613 1.00 51.12 81 LYS A C 1
ATOM 652 O O . LYS A 1 81 ? -36.887 -4.389 36.340 1.00 51.12 81 LYS A O 1
ATOM 657 N N . ILE A 1 82 ? -36.821 -2.624 37.739 1.00 49.41 82 ILE A N 1
ATOM 658 C CA . ILE A 1 82 ? -36.108 -3.323 38.802 1.00 49.41 82 ILE A CA 1
ATOM 659 C C . ILE A 1 82 ? -36.921 -3.161 40.084 1.00 49.41 82 ILE A C 1
ATOM 661 O O . ILE A 1 82 ? -37.253 -2.054 40.506 1.00 49.41 82 ILE A O 1
ATOM 665 N N . SER A 1 83 ? -37.316 -4.294 40.658 1.00 50.03 83 SER A N 1
ATOM 666 C CA . SER A 1 83 ? -37.987 -4.350 41.954 1.00 50.03 83 SER A CA 1
ATOM 667 C C . SER A 1 83 ? -36.917 -4.419 43.038 1.00 50.03 83 SER A C 1
ATOM 669 O O . SER A 1 83 ? -36.059 -5.294 42.985 1.00 50.03 83 SER A O 1
ATOM 671 N N . TRP A 1 84 ? -36.958 -3.489 43.988 1.00 53.50 84 TRP A N 1
ATOM 672 C CA . TRP A 1 84 ? -35.973 -3.340 45.059 1.00 53.50 84 TRP A CA 1
ATOM 673 C C . TRP A 1 84 ? -36.695 -3.279 46.410 1.00 53.50 84 TRP A C 1
ATOM 675 O O . TRP A 1 84 ? -37.855 -2.871 46.476 1.00 53.50 84 TRP A O 1
ATOM 685 N N . ASN A 1 85 ? -36.018 -3.730 47.464 1.00 49.72 85 ASN A N 1
ATOM 686 C CA . ASN A 1 85 ? -36.487 -3.684 48.842 1.00 49.72 85 ASN A CA 1
ATOM 687 C C . ASN A 1 85 ? -35.563 -2.737 49.617 1.00 49.72 85 ASN A C 1
ATOM 689 O O . ASN A 1 85 ? -34.362 -2.927 49.498 1.00 49.72 85 ASN A O 1
ATOM 693 N N . TRP A 1 86 ? -36.110 -1.760 50.352 1.00 51.44 86 TRP A N 1
ATOM 694 C CA . TRP A 1 86 ? -35.507 -0.490 50.829 1.00 51.44 86 TRP A CA 1
ATOM 695 C C . TRP A 1 86 ? -34.177 -0.514 51.631 1.00 51.44 86 TRP A C 1
ATOM 697 O O . TRP A 1 86 ? -33.850 0.470 52.288 1.00 51.44 86 TRP A O 1
ATOM 707 N N . ASP A 1 87 ? -33.370 -1.567 51.554 1.00 52.44 87 ASP A N 1
ATOM 708 C CA . ASP A 1 87 ? -32.042 -1.632 52.157 1.00 52.44 87 ASP A CA 1
ATOM 709 C C . ASP A 1 87 ? -30.993 -0.882 51.316 1.00 52.44 87 ASP A C 1
ATOM 711 O O . ASP A 1 87 ? -30.835 -1.102 50.106 1.00 52.44 87 ASP A O 1
ATOM 715 N N . ASP A 1 88 ? -30.253 -0.008 52.004 1.00 52.94 88 ASP A N 1
ATOM 716 C CA . ASP A 1 88 ? -29.281 0.974 51.501 1.00 52.94 88 ASP A CA 1
ATOM 717 C C . ASP A 1 88 ? -28.162 0.408 50.600 1.00 52.94 88 ASP A C 1
ATOM 719 O O . ASP A 1 88 ? -27.552 1.150 49.829 1.00 52.94 88 ASP A O 1
ATOM 723 N N . GLU A 1 89 ? -27.896 -0.897 50.658 1.00 54.19 89 GLU A N 1
ATOM 724 C CA . GLU A 1 89 ? -26.777 -1.552 49.964 1.00 54.19 89 GLU A CA 1
ATOM 725 C C . GLU A 1 89 ? -27.115 -1.967 48.514 1.00 54.19 89 GLU A C 1
ATOM 727 O O . GLU A 1 89 ? -26.241 -2.139 47.659 1.00 54.19 89 GLU A O 1
ATOM 732 N N . GLN A 1 90 ? -28.405 -2.091 48.183 1.00 56.12 90 GLN A N 1
ATOM 733 C CA . GLN A 1 90 ? -28.837 -2.642 46.893 1.00 56.12 90 GLN A CA 1
ATOM 734 C C . GLN A 1 90 ? -28.923 -1.592 45.773 1.00 56.12 90 GLN A C 1
ATOM 736 O O . GLN A 1 90 ? -28.798 -1.953 44.601 1.00 56.12 90 GLN A O 1
ATOM 741 N N . VAL A 1 91 ? -29.071 -0.298 46.093 1.00 56.19 91 VAL A N 1
ATOM 742 C CA . VAL A 1 91 ? -29.197 0.778 45.086 1.00 56.19 91 VAL A CA 1
ATOM 743 C C . VAL A 1 91 ? -27.944 0.871 44.216 1.00 56.19 91 VAL A C 1
ATOM 745 O O . VAL A 1 91 ? -28.061 0.893 42.993 1.00 56.19 91 VAL A O 1
ATOM 748 N N . GLY A 1 92 ? -26.752 0.855 44.823 1.00 58.41 92 GLY A N 1
ATOM 749 C CA . GLY A 1 92 ? -25.478 0.882 44.095 1.00 58.41 92 GLY A CA 1
ATOM 750 C C . GLY A 1 92 ? -25.308 -0.332 43.181 1.00 58.41 92 GLY A C 1
ATOM 751 O O . GLY A 1 92 ? -24.959 -0.181 42.016 1.00 58.41 92 GLY A O 1
ATOM 752 N N . THR A 1 93 ? -25.664 -1.525 43.666 1.00 58.19 93 THR A N 1
ATOM 753 C CA . THR A 1 93 ? -25.598 -2.784 42.902 1.00 58.19 93 THR A CA 1
ATOM 754 C C . THR A 1 93 ? -26.563 -2.794 41.711 1.00 58.19 93 THR A C 1
ATOM 756 O O . THR A 1 93 ? -26.211 -3.223 40.612 1.00 58.19 93 THR A O 1
ATOM 759 N N . VAL A 1 94 ? -27.781 -2.285 41.903 1.00 56.84 94 VAL A N 1
ATOM 760 C CA . VAL A 1 94 ? -28.802 -2.155 40.855 1.00 56.84 94 VAL A CA 1
ATOM 761 C C . VAL A 1 94 ? -28.399 -1.111 39.816 1.00 56.84 94 VAL A C 1
ATOM 763 O O . VAL A 1 94 ? -28.509 -1.364 38.612 1.00 56.84 94 VAL A O 1
ATOM 766 N N . LEU A 1 95 ? -27.894 0.042 40.265 1.00 59.72 95 LEU A N 1
ATOM 767 C CA . LEU A 1 95 ? -27.367 1.077 39.384 1.00 59.72 95 LEU A CA 1
ATOM 768 C C . LEU A 1 95 ? -26.169 0.535 38.604 1.00 59.72 95 LEU A C 1
ATOM 770 O O . LEU A 1 95 ? -26.085 0.749 37.404 1.00 59.72 95 LEU A O 1
ATOM 774 N N . ASP A 1 96 ? -25.296 -0.243 39.240 1.00 59.75 96 ASP A N 1
ATOM 775 C CA . ASP A 1 96 ? -24.151 -0.882 38.601 1.00 59.75 96 ASP A CA 1
ATOM 776 C C . ASP A 1 96 ? -24.566 -1.941 37.583 1.00 59.75 96 ASP A C 1
ATOM 778 O O . ASP A 1 96 ? -23.972 -2.002 36.509 1.00 59.75 96 ASP A O 1
ATOM 782 N N . ALA A 1 97 ? -25.601 -2.738 37.848 1.00 55.97 97 ALA A N 1
ATOM 783 C CA . ALA A 1 97 ? -26.154 -3.680 36.878 1.00 55.97 97 ALA A CA 1
ATOM 784 C C . ALA A 1 97 ? -26.783 -2.951 35.672 1.00 55.97 97 ALA A C 1
ATOM 786 O O . ALA A 1 97 ? -26.538 -3.314 34.521 1.00 55.97 97 ALA A O 1
ATOM 787 N N . ALA A 1 98 ? -27.537 -1.875 35.914 1.00 55.84 98 ALA A N 1
ATOM 788 C CA . ALA A 1 98 ? -28.171 -1.078 34.864 1.00 55.84 98 ALA A CA 1
ATOM 789 C C . ALA A 1 98 ? -27.150 -0.271 34.038 1.00 55.84 98 ALA A C 1
ATOM 791 O O . ALA A 1 98 ? -27.229 -0.217 32.808 1.00 55.84 98 ALA A O 1
ATOM 792 N N . LEU A 1 99 ? -26.156 0.322 34.703 1.00 57.75 99 LEU A N 1
ATOM 793 C CA . LEU A 1 99 ? -25.058 1.051 34.080 1.00 57.75 99 LEU A CA 1
ATOM 794 C C . LEU A 1 99 ? -24.125 0.086 33.348 1.00 57.75 99 LEU A C 1
ATOM 796 O O . LEU A 1 99 ? -23.778 0.353 32.211 1.00 57.75 99 LEU A O 1
ATOM 800 N N . SER A 1 100 ? -23.748 -1.061 33.909 1.00 54.78 100 SER A N 1
ATOM 801 C CA . SER A 1 100 ? -22.881 -2.027 33.210 1.00 54.78 100 SER A CA 1
ATOM 802 C C . SER A 1 100 ? -23.541 -2.634 31.968 1.00 54.78 100 SER A C 1
ATOM 804 O O . SER A 1 100 ? -22.851 -2.896 30.981 1.00 54.78 100 SER A O 1
ATOM 806 N N . ALA A 1 101 ? -24.870 -2.780 31.961 1.00 50.59 101 ALA A N 1
ATOM 807 C CA . ALA A 1 101 ? -25.620 -3.235 30.794 1.00 50.59 101 ALA A CA 1
ATOM 808 C C . ALA A 1 101 ? -25.674 -2.199 29.647 1.00 50.59 101 ALA A C 1
ATOM 810 O O . ALA A 1 101 ? -25.855 -2.586 28.489 1.00 50.59 101 ALA A O 1
ATOM 811 N N . LYS A 1 102 ? -25.509 -0.892 29.925 1.00 50.97 102 LYS A N 1
ATOM 812 C CA . LYS A 1 102 ? -25.739 0.188 28.935 1.00 50.97 102 LYS A CA 1
ATOM 813 C C . LYS A 1 102 ? -24.646 1.244 28.776 1.00 50.97 102 LYS A C 1
ATOM 815 O O . LYS A 1 102 ? -24.503 1.790 27.679 1.00 50.97 102 LYS A O 1
ATOM 820 N N . VAL A 1 103 ? -23.859 1.522 29.809 1.00 53.44 103 VAL A N 1
ATOM 821 C CA . VAL A 1 103 ? -22.650 2.362 29.791 1.00 53.44 103 VAL A CA 1
ATOM 822 C C . VAL A 1 103 ? -21.551 1.587 29.079 1.00 53.44 103 VAL A C 1
ATOM 824 O O . VAL A 1 103 ? -20.573 1.088 29.629 1.00 53.44 103 VAL A O 1
ATOM 827 N N . ARG A 1 104 ? -21.762 1.446 27.783 1.00 58.59 104 ARG A N 1
ATOM 828 C CA . ARG A 1 104 ? -20.765 0.986 26.844 1.00 58.59 104 ARG A CA 1
ATOM 829 C C . ARG A 1 104 ? -19.667 2.040 26.737 1.00 58.59 104 ARG A C 1
ATOM 831 O O . ARG A 1 104 ? -19.928 3.240 26.850 1.00 58.59 104 ARG A O 1
ATOM 838 N N . LYS A 1 105 ? -18.436 1.585 26.514 1.00 62.12 105 LYS A N 1
ATOM 839 C CA . LYS A 1 105 ? -17.247 2.444 26.588 1.00 62.12 105 LYS A CA 1
ATOM 840 C C . LYS A 1 105 ? -17.320 3.568 25.534 1.00 62.12 105 LYS A C 1
ATOM 842 O O . LYS A 1 105 ? -17.797 3.308 24.423 1.00 62.12 105 LYS A O 1
ATOM 847 N N . PRO A 1 106 ? -16.869 4.800 25.837 1.00 66.75 106 PRO A N 1
ATOM 848 C CA . PRO A 1 106 ? -16.607 5.796 24.801 1.00 66.75 106 PRO A CA 1
ATOM 849 C C . PRO A 1 106 ? -15.433 5.341 23.921 1.00 66.75 106 PRO A C 1
ATOM 851 O O . PRO A 1 106 ? -14.669 4.442 24.293 1.00 66.75 106 PRO A O 1
ATOM 854 N N . TRP A 1 107 ? -15.273 5.947 22.744 1.00 73.00 107 TRP A N 1
ATOM 855 C CA . TRP A 1 107 ? -14.035 5.767 21.989 1.00 73.00 107 TRP A CA 1
ATOM 856 C C . TRP A 1 107 ? -12.848 6.357 22.767 1.00 73.00 107 TRP A C 1
ATOM 858 O O . TRP A 1 107 ? -12.993 7.423 23.368 1.00 73.00 107 TRP A O 1
ATOM 868 N N . PRO A 1 108 ? -11.676 5.694 22.770 1.00 80.12 108 PRO A N 1
ATOM 869 C CA . PRO A 1 108 ? -10.462 6.274 23.329 1.00 80.12 108 PRO A CA 1
ATOM 870 C C . PRO A 1 108 ? -10.113 7.604 22.640 1.00 80.12 108 PRO A C 1
ATOM 872 O O . PRO A 1 108 ? -10.465 7.789 21.466 1.00 80.12 108 PRO A O 1
ATOM 875 N N . PRO A 1 109 ? -9.398 8.511 23.331 1.00 80.62 109 PRO A N 1
ATOM 876 C CA . PRO A 1 109 ? -8.928 9.749 22.725 1.00 80.62 109 PRO A CA 1
ATOM 877 C C . PRO A 1 109 ? -8.005 9.451 21.543 1.00 80.62 109 PRO A C 1
ATOM 879 O O . PRO A 1 109 ? -7.286 8.447 21.519 1.00 80.62 109 PRO A O 1
ATOM 882 N N . VAL A 1 110 ? -8.034 10.340 20.554 1.00 81.62 110 VAL A N 1
ATOM 883 C CA . VAL A 1 110 ? -7.235 10.190 19.341 1.00 81.62 110 VAL A CA 1
ATOM 884 C C . VAL A 1 110 ? -5.765 10.415 19.672 1.00 81.62 110 VAL A C 1
ATOM 886 O O . VAL A 1 110 ? -5.383 11.463 20.186 1.00 81.62 110 VAL A O 1
ATOM 889 N N . LYS A 1 111 ? -4.947 9.417 19.351 1.00 85.38 111 LYS A N 1
ATOM 890 C CA . LYS A 1 111 ? -3.489 9.513 19.321 1.00 85.38 111 LYS A CA 1
ATOM 891 C C . LYS A 1 111 ? -3.123 9.755 17.856 1.00 85.38 111 LYS A C 1
ATOM 893 O O . LYS A 1 111 ? -3.626 9.035 17.004 1.00 85.38 111 LYS A O 1
ATOM 898 N N . LEU A 1 112 ? -2.363 10.807 17.560 1.00 90.06 112 LEU A N 1
ATOM 899 C CA . LEU A 1 112 ? -1.975 11.178 16.186 1.00 90.06 112 LEU A CA 1
ATOM 900 C C . LEU A 1 112 ? -0.461 11.116 15.977 1.00 90.06 112 LEU A C 1
ATOM 902 O O . LEU A 1 112 ? 0.043 11.641 14.991 1.00 90.06 112 LEU A O 1
ATOM 906 N N . PHE A 1 113 ? 0.291 10.548 16.916 1.00 93.00 113 PHE A N 1
ATOM 907 C CA . PHE A 1 113 ? 1.744 10.642 16.883 1.00 93.00 113 PHE A CA 1
ATOM 908 C C . PHE A 1 113 ? 2.317 9.837 15.715 1.00 93.00 113 PHE A C 1
ATOM 910 O O . PHE A 1 113 ? 3.018 10.394 14.875 1.00 93.00 113 PHE A O 1
ATOM 917 N N . ILE A 1 114 ? 1.961 8.554 15.607 1.00 94.75 114 ILE A N 1
ATOM 918 C CA . ILE A 1 114 ? 2.476 7.681 14.544 1.00 94.75 114 ILE A CA 1
ATOM 919 C C . ILE A 1 114 ? 1.932 8.115 13.182 1.00 94.75 114 ILE A C 1
ATOM 921 O O . ILE A 1 114 ? 2.686 8.169 12.212 1.00 94.75 114 ILE A O 1
ATOM 925 N N . THR A 1 115 ? 0.651 8.485 13.117 1.00 93.62 115 THR A N 1
ATOM 926 C CA . THR A 1 115 ? 0.020 8.996 11.894 1.00 93.62 115 THR A CA 1
ATOM 927 C C . THR A 1 115 ? 0.724 10.260 11.391 1.00 93.62 115 THR A C 1
ATOM 929 O O . THR A 1 115 ? 1.068 10.333 10.212 1.00 93.62 115 THR A O 1
ATOM 932 N N . ASN A 1 116 ? 1.017 11.223 12.272 1.00 94.31 116 ASN A N 1
ATOM 933 C CA . ASN A 1 116 ? 1.726 12.449 11.896 1.00 94.31 116 ASN A CA 1
ATOM 934 C C . ASN A 1 116 ? 3.186 12.180 11.512 1.00 94.31 116 ASN A C 1
ATOM 936 O O . ASN A 1 116 ? 3.668 12.765 10.545 1.00 94.31 116 ASN A O 1
ATOM 940 N N . CYS A 1 117 ? 3.885 11.284 12.218 1.00 94.62 117 CYS A N 1
ATOM 941 C CA . CYS A 1 117 ? 5.240 10.875 11.843 1.00 94.62 117 CYS A CA 1
ATOM 942 C C . CYS A 1 117 ? 5.269 10.258 10.441 1.00 94.62 117 CYS A C 1
ATOM 944 O O . CYS A 1 117 ? 6.105 10.635 9.624 1.00 94.62 117 CYS A O 1
ATOM 946 N N . TYR A 1 118 ? 4.338 9.351 10.134 1.00 92.94 118 TYR A N 1
ATOM 947 C CA . TYR A 1 118 ? 4.257 8.744 8.808 1.00 92.94 118 TYR A CA 1
ATOM 948 C C . TYR A 1 118 ? 3.908 9.785 7.739 1.00 92.94 118 TYR A C 1
ATOM 950 O O . TYR A 1 118 ? 4.533 9.809 6.684 1.00 92.94 118 TYR A O 1
ATOM 958 N N . PHE A 1 119 ? 2.951 10.676 8.011 1.00 93.44 119 PHE A N 1
ATOM 959 C CA . PHE A 1 119 ? 2.590 11.765 7.101 1.00 93.44 119 PHE A CA 1
ATOM 960 C C . PHE A 1 119 ? 3.779 12.695 6.805 1.00 93.44 119 PHE A C 1
ATOM 962 O O . PHE A 1 119 ? 3.991 13.090 5.656 1.00 93.44 119 PHE A O 1
ATOM 969 N N . LEU A 1 120 ? 4.582 13.015 7.824 1.00 94.88 120 LEU A N 1
ATOM 970 C CA . LEU A 1 120 ? 5.802 13.799 7.663 1.00 94.88 120 LEU A CA 1
ATOM 971 C C . LEU A 1 120 ? 6.810 13.071 6.769 1.00 94.88 120 LEU A C 1
ATOM 973 O O . LEU A 1 120 ? 7.302 13.668 5.816 1.00 94.88 120 LEU A O 1
ATOM 977 N N . ILE A 1 121 ? 7.071 11.786 7.026 1.00 93.81 121 ILE A N 1
ATOM 978 C CA . ILE A 1 121 ? 7.957 10.963 6.186 1.00 93.81 121 ILE A CA 1
ATOM 979 C C . ILE A 1 121 ? 7.459 10.958 4.736 1.00 93.81 121 ILE A C 1
ATOM 981 O O . ILE A 1 121 ? 8.239 11.214 3.823 1.00 93.81 121 ILE A O 1
ATOM 985 N N . LEU A 1 122 ? 6.157 10.750 4.527 1.00 93.69 122 LEU A N 1
ATOM 986 C CA . LEU A 1 122 ? 5.532 10.766 3.204 1.00 93.69 122 LEU A CA 1
ATOM 987 C C . LEU A 1 122 ? 5.784 12.088 2.470 1.00 93.69 122 LEU A C 1
ATOM 989 O O . LEU A 1 122 ? 6.130 12.100 1.292 1.00 93.69 122 LEU A O 1
ATOM 993 N N . SER A 1 123 ? 5.622 13.203 3.183 1.00 95.00 123 SER A N 1
ATOM 994 C CA . SER A 1 123 ? 5.793 14.552 2.641 1.00 95.00 123 SER A CA 1
ATOM 995 C C . SER A 1 123 ? 7.255 14.847 2.302 1.00 95.00 123 SER A C 1
ATOM 997 O O . SER A 1 123 ? 7.538 15.426 1.255 1.00 95.00 123 SER A O 1
ATOM 999 N N . LEU A 1 124 ? 8.189 14.411 3.153 1.00 95.94 124 LEU A N 1
ATOM 1000 C CA . LEU A 1 124 ? 9.627 14.550 2.915 1.00 95.94 124 LEU A CA 1
ATOM 1001 C C . LEU A 1 124 ? 10.079 13.726 1.705 1.00 95.94 124 LEU A C 1
ATOM 1003 O O . LEU A 1 124 ? 10.811 14.241 0.863 1.00 95.94 124 LEU A O 1
ATOM 1007 N N . VAL A 1 125 ? 9.608 12.481 1.579 1.00 94.44 125 VAL A N 1
ATOM 1008 C CA . VAL A 1 125 ? 9.910 11.632 0.416 1.00 94.44 125 VAL A CA 1
ATOM 1009 C C . VAL A 1 125 ? 9.316 12.223 -0.859 1.00 94.44 125 VAL A C 1
ATOM 1011 O O . VAL A 1 125 ? 9.994 12.249 -1.881 1.00 94.44 125 VAL A O 1
ATOM 1014 N N . PHE A 1 126 ? 8.093 12.758 -0.812 1.00 95.25 126 PHE A N 1
ATOM 1015 C CA . PHE A 1 126 ? 7.478 13.403 -1.973 1.00 95.25 126 PHE A CA 1
ATOM 1016 C C . PHE A 1 126 ? 8.236 14.669 -2.410 1.00 95.25 126 PHE A C 1
ATOM 1018 O O . PHE A 1 126 ? 8.461 14.880 -3.601 1.00 95.25 126 PHE A O 1
ATOM 1025 N N . ALA A 1 127 ? 8.699 15.485 -1.457 1.00 95.75 127 ALA A N 1
ATOM 1026 C CA . ALA A 1 127 ? 9.543 16.644 -1.747 1.00 95.75 127 ALA A CA 1
ATOM 1027 C C . ALA A 1 127 ? 10.899 16.230 -2.346 1.00 95.75 127 ALA A C 1
ATOM 1029 O O . ALA A 1 127 ? 11.341 16.803 -3.343 1.00 95.75 127 ALA A O 1
ATOM 1030 N N . TRP A 1 128 ? 11.534 15.201 -1.780 1.00 94.88 128 TRP A N 1
ATOM 1031 C CA . TRP A 1 128 ? 12.783 14.636 -2.292 1.00 94.88 128 TRP A CA 1
ATOM 1032 C C . TRP A 1 128 ? 12.621 14.049 -3.701 1.00 94.88 128 TRP A C 1
ATOM 1034 O O . TRP A 1 128 ? 13.455 14.295 -4.569 1.00 94.88 128 TRP A O 1
ATOM 1044 N N . GLN A 1 129 ? 11.514 13.352 -3.965 1.00 93.56 129 GLN A N 1
ATOM 1045 C CA . GLN A 1 129 ? 11.160 12.865 -5.296 1.00 93.56 129 GLN A CA 1
ATOM 1046 C C . GLN A 1 129 ? 11.048 14.022 -6.302 1.00 93.56 129 GLN A C 1
ATOM 1048 O O . GLN A 1 129 ? 11.560 13.919 -7.417 1.00 93.56 129 GLN A O 1
ATOM 1053 N N . GLY A 1 130 ? 10.415 15.134 -5.911 1.00 93.50 130 GLY A N 1
ATOM 1054 C CA . GLY A 1 130 ? 10.343 16.344 -6.732 1.00 93.50 130 GLY A CA 1
ATOM 1055 C C . GLY A 1 130 ? 11.723 16.933 -7.040 1.00 93.50 130 GLY A C 1
ATOM 1056 O O . GLY A 1 130 ? 11.990 17.289 -8.184 1.00 93.50 130 GLY A O 1
ATOM 1057 N N . TYR A 1 131 ? 12.619 16.971 -6.050 1.00 94.81 131 TYR A N 1
ATOM 1058 C CA . TYR A 1 131 ? 14.007 17.408 -6.233 1.00 94.81 131 TYR A CA 1
ATOM 1059 C C . TYR A 1 131 ? 14.792 16.498 -7.190 1.00 94.81 131 TYR A C 1
ATOM 1061 O O . TYR A 1 131 ? 15.471 16.988 -8.083 1.00 94.81 131 TYR A O 1
ATOM 1069 N N . LEU A 1 132 ? 14.665 15.172 -7.084 1.00 91.75 132 LEU A N 1
ATOM 1070 C CA . LEU A 1 132 ? 15.310 14.266 -8.043 1.00 91.75 132 LEU A CA 1
ATOM 1071 C C . LEU A 1 132 ? 14.823 14.487 -9.478 1.00 91.75 132 LEU A C 1
ATOM 1073 O O . LEU A 1 132 ? 15.619 14.435 -10.417 1.00 91.75 132 LEU A O 1
ATOM 1077 N N . SER A 1 133 ? 13.536 14.797 -9.646 1.00 90.75 133 SER A N 1
ATOM 1078 C CA . SER A 1 133 ? 12.978 15.104 -10.959 1.00 90.75 133 SER A CA 1
ATOM 1079 C C . SER A 1 133 ? 13.602 16.357 -11.583 1.00 90.75 133 SER A C 1
ATOM 1081 O O . SER A 1 133 ? 13.729 16.398 -12.806 1.00 90.75 133 SER A O 1
ATOM 1083 N N . THR A 1 134 ? 14.020 17.362 -10.798 1.00 92.38 134 THR A N 1
ATOM 1084 C CA . THR A 1 134 ? 14.711 18.551 -11.343 1.00 92.38 134 THR A CA 1
ATOM 1085 C C . THR A 1 134 ? 16.146 18.252 -11.770 1.00 92.38 134 THR A C 1
ATOM 1087 O O . THR A 1 134 ? 16.680 18.941 -12.636 1.00 92.38 134 THR A O 1
ATOM 1090 N N . LEU A 1 135 ? 16.747 17.196 -11.218 1.00 92.19 135 LEU A N 1
ATOM 1091 C CA . LEU A 1 135 ? 18.047 16.662 -11.629 1.00 92.19 135 LEU A CA 1
ATOM 1092 C C . LEU A 1 135 ? 17.944 15.686 -12.817 1.00 92.19 135 LEU A C 1
ATOM 1094 O O . LEU A 1 135 ? 18.943 15.082 -13.198 1.00 92.19 135 LEU A O 1
ATOM 1098 N N . GLY A 1 136 ? 16.749 15.496 -13.389 1.00 88.69 136 GLY A N 1
ATOM 1099 C CA . GLY A 1 136 ? 16.512 14.571 -14.501 1.00 88.69 136 GLY A CA 1
ATOM 1100 C C . GLY A 1 136 ? 16.429 13.095 -14.096 1.00 88.69 136 GLY A C 1
ATOM 1101 O O . GLY A 1 136 ? 16.452 12.229 -14.963 1.00 88.69 136 GLY A O 1
ATOM 1102 N N . THR A 1 137 ? 16.328 12.788 -12.798 1.00 86.88 137 THR A N 1
ATOM 1103 C CA . THR A 1 137 ? 16.222 11.410 -12.294 1.00 86.88 137 THR A CA 1
ATOM 1104 C C . THR A 1 137 ? 14.767 11.034 -12.021 1.00 86.88 137 THR A C 1
ATOM 1106 O O . THR A 1 137 ? 14.091 11.675 -11.213 1.00 86.88 137 THR A O 1
ATOM 1109 N N . ASN A 1 138 ? 14.286 9.945 -12.630 1.00 86.62 138 ASN A N 1
ATOM 1110 C CA . ASN A 1 138 ? 12.963 9.399 -12.331 1.00 86.62 138 ASN A CA 1
ATOM 1111 C C . ASN A 1 138 ? 13.022 8.453 -11.121 1.00 86.62 138 ASN A C 1
ATOM 1113 O O . ASN A 1 138 ? 13.297 7.261 -11.245 1.00 86.62 138 ASN A O 1
ATOM 1117 N N . ALA A 1 139 ? 12.710 8.973 -9.931 1.00 86.69 139 ALA A N 1
ATOM 1118 C CA . ALA A 1 139 ? 12.737 8.179 -8.701 1.00 86.69 139 ALA A CA 1
ATOM 1119 C C . ALA A 1 139 ? 11.820 6.941 -8.748 1.00 86.69 139 ALA A C 1
ATOM 1121 O O . ALA A 1 139 ? 12.103 5.953 -8.082 1.00 86.69 139 ALA A O 1
ATOM 1122 N N . SER A 1 140 ? 10.736 6.972 -9.531 1.00 83.81 140 SER A N 1
ATOM 1123 C CA . SER A 1 140 ? 9.808 5.836 -9.645 1.00 83.81 140 SER A CA 1
ATOM 1124 C C . SER A 1 140 ? 10.384 4.672 -10.444 1.00 83.81 140 SER A C 1
ATOM 1126 O O . SER A 1 140 ? 10.003 3.530 -10.209 1.00 83.81 140 SER A O 1
ATOM 1128 N N . GLU A 1 141 ? 11.306 4.947 -11.365 1.00 80.50 141 GLU A N 1
ATOM 1129 C CA . GLU A 1 141 ? 12.028 3.905 -12.097 1.00 80.50 141 GLU A CA 1
ATOM 1130 C C . GLU A 1 141 ? 13.111 3.272 -11.231 1.00 80.50 141 GLU A C 1
ATOM 1132 O O . GLU A 1 141 ? 13.223 2.051 -11.189 1.00 80.50 141 GLU A O 1
ATOM 1137 N N . VAL A 1 142 ? 13.838 4.098 -10.476 1.00 81.38 142 VAL A N 1
ATOM 1138 C CA . VAL A 1 142 ? 14.962 3.646 -9.648 1.00 81.38 142 VAL A CA 1
ATOM 1139 C C . VAL A 1 142 ? 14.486 2.938 -8.374 1.00 81.38 142 VAL A C 1
ATOM 1141 O O . VAL A 1 142 ? 14.939 1.845 -8.057 1.00 81.38 142 VAL A O 1
ATOM 1144 N N . TYR A 1 143 ? 13.543 3.536 -7.644 1.00 85.25 143 TYR A N 1
ATOM 1145 C CA . TYR A 1 143 ? 13.112 3.083 -6.312 1.00 85.25 143 TYR A CA 1
ATOM 1146 C C . TYR A 1 143 ? 11.695 2.485 -6.316 1.00 85.25 143 TYR A C 1
ATOM 1148 O O . TYR A 1 143 ? 11.073 2.335 -5.266 1.00 85.25 143 TYR A O 1
ATOM 1156 N N . GLY A 1 144 ? 11.143 2.185 -7.493 1.00 86.38 144 GLY A N 1
ATOM 1157 C CA . GLY A 1 144 ? 9.823 1.574 -7.620 1.00 86.38 144 GLY A CA 1
ATOM 1158 C C . GLY A 1 144 ? 9.769 0.140 -7.089 1.00 86.38 144 GLY A C 1
ATOM 1159 O O . GLY A 1 144 ? 10.780 -0.561 -6.987 1.00 86.38 144 GLY A O 1
ATOM 1160 N N . ILE A 1 145 ? 8.555 -0.321 -6.784 1.00 87.38 145 ILE A N 1
ATOM 1161 C CA . ILE A 1 145 ? 8.271 -1.731 -6.516 1.00 87.38 145 ILE A CA 1
ATOM 1162 C C . ILE A 1 145 ? 8.237 -2.441 -7.870 1.00 87.38 145 ILE A C 1
ATOM 1164 O O . ILE A 1 145 ? 7.263 -2.324 -8.616 1.00 87.38 145 ILE A O 1
ATOM 1168 N N . ASN A 1 146 ? 9.315 -3.154 -8.196 1.00 85.75 146 ASN A N 1
ATOM 1169 C CA . ASN A 1 146 ? 9.445 -3.924 -9.428 1.00 85.75 146 ASN A CA 1
ATOM 1170 C C . ASN A 1 146 ? 10.279 -5.201 -9.212 1.00 85.75 146 ASN A C 1
ATOM 1172 O O . ASN A 1 146 ? 11.003 -5.350 -8.225 1.00 85.75 146 ASN A O 1
ATOM 1176 N N . LEU A 1 147 ? 10.161 -6.138 -10.156 1.00 85.19 147 LEU A N 1
ATOM 1177 C CA . LEU A 1 147 ? 10.821 -7.446 -10.088 1.00 85.19 147 LEU A CA 1
ATOM 1178 C C . LEU A 1 147 ? 12.350 -7.370 -10.238 1.00 85.19 147 LEU A C 1
ATOM 1180 O O . LEU A 1 147 ? 13.041 -8.290 -9.806 1.00 85.19 147 LEU A O 1
ATOM 1184 N N . TYR A 1 148 ? 12.878 -6.290 -10.819 1.00 79.56 148 TYR A N 1
ATOM 1185 C CA . TYR A 1 148 ? 14.319 -6.076 -10.950 1.00 79.56 148 TYR A CA 1
ATOM 1186 C C . TYR A 1 148 ? 14.948 -5.736 -9.592 1.00 79.56 148 TYR A C 1
ATOM 1188 O O . TYR A 1 148 ? 15.830 -6.457 -9.132 1.00 79.56 148 TYR A O 1
ATOM 1196 N N . ASN A 1 149 ? 14.414 -4.729 -8.898 1.00 81.62 149 ASN A N 1
ATOM 1197 C CA . ASN A 1 149 ? 14.827 -4.327 -7.550 1.00 81.62 149 ASN A CA 1
ATOM 1198 C C . ASN A 1 149 ? 14.664 -5.472 -6.539 1.00 81.62 149 ASN A C 1
ATOM 1200 O O . ASN A 1 149 ? 15.484 -5.627 -5.633 1.00 81.62 149 ASN A O 1
ATOM 1204 N N . TRP A 1 150 ? 13.636 -6.313 -6.718 1.00 83.94 150 TRP A N 1
ATOM 1205 C CA . TRP A 1 150 ? 13.482 -7.548 -5.949 1.00 83.94 150 TRP A CA 1
ATOM 1206 C C . TRP A 1 150 ? 14.640 -8.523 -6.182 1.00 83.94 150 TRP A C 1
ATOM 1208 O O . TRP A 1 150 ? 15.267 -8.977 -5.228 1.00 83.94 150 TRP A O 1
ATOM 1218 N N . HIS A 1 151 ? 14.942 -8.835 -7.446 1.00 81.75 151 HIS A N 1
ATOM 1219 C CA . HIS A 1 151 ? 16.001 -9.778 -7.807 1.00 81.75 151 HIS A CA 1
ATOM 1220 C C . HIS A 1 151 ? 17.387 -9.319 -7.328 1.00 81.75 151 HIS A C 1
ATOM 1222 O O . HIS A 1 151 ? 18.205 -10.138 -6.916 1.00 81.75 151 HIS A O 1
ATOM 1228 N N . SER A 1 152 ? 17.644 -8.010 -7.350 1.00 78.56 152 SER A N 1
ATOM 1229 C CA . SER A 1 152 ? 18.897 -7.410 -6.878 1.00 78.56 152 SER A CA 1
ATOM 1230 C C . SER A 1 152 ? 19.069 -7.455 -5.349 1.00 78.56 152 SER A C 1
ATOM 1232 O O . SER A 1 152 ? 20.100 -7.019 -4.845 1.00 78.56 152 SER A O 1
ATOM 1234 N N . ASN A 1 153 ? 18.101 -8.010 -4.600 1.00 72.25 153 ASN A N 1
ATOM 1235 C CA . ASN A 1 153 ? 18.064 -8.050 -3.131 1.00 72.25 153 ASN A CA 1
ATOM 1236 C C . ASN A 1 153 ? 18.099 -6.664 -2.462 1.00 72.25 153 ASN A C 1
ATOM 1238 O O . ASN A 1 153 ? 18.484 -6.523 -1.299 1.00 72.25 153 ASN A O 1
ATOM 1242 N N . GLU A 1 154 ? 17.629 -5.629 -3.154 1.00 72.25 154 GLU A N 1
ATOM 1243 C CA . GLU A 1 154 ? 17.620 -4.259 -2.645 1.00 72.25 154 GLU A CA 1
ATOM 1244 C C . GLU A 1 154 ? 16.297 -3.956 -1.931 1.00 72.25 154 GLU A C 1
ATOM 1246 O O . GLU A 1 154 ? 15.484 -3.126 -2.343 1.00 72.25 154 GLU A O 1
ATOM 1251 N N . LEU A 1 155 ? 16.071 -4.653 -0.811 1.00 69.81 155 LEU A N 1
ATOM 1252 C CA . LEU A 1 155 ? 14.841 -4.539 -0.017 1.00 69.81 155 LEU A CA 1
ATOM 1253 C C . LEU A 1 155 ? 14.551 -3.090 0.416 1.00 69.81 155 LEU A C 1
ATOM 1255 O O . LEU A 1 155 ? 13.392 -2.678 0.484 1.00 69.81 155 LEU A O 1
ATOM 1259 N N . SER A 1 156 ? 15.600 -2.311 0.689 1.00 67.81 156 SER A N 1
ATOM 1260 C CA . SER A 1 156 ? 15.510 -0.886 1.020 1.00 67.81 156 SER A CA 1
ATOM 1261 C C . SER A 1 156 ? 14.895 -0.057 -0.111 1.00 67.81 156 SER A C 1
ATOM 1263 O O . SER A 1 156 ? 14.095 0.835 0.171 1.00 67.81 156 SER A O 1
ATOM 1265 N N . LEU A 1 157 ? 15.206 -0.371 -1.373 1.00 70.19 157 LEU A N 1
ATOM 1266 C CA . LEU A 1 157 ? 14.629 0.310 -2.533 1.00 70.19 157 LEU A CA 1
ATOM 1267 C C . LEU A 1 157 ? 13.155 -0.057 -2.698 1.00 70.19 157 LEU A C 1
ATOM 1269 O O . LEU A 1 157 ? 12.322 0.829 -2.869 1.00 70.19 157 LEU A O 1
ATOM 1273 N N . MET A 1 158 ? 12.807 -1.339 -2.544 1.00 70.06 158 MET A N 1
ATOM 1274 C CA . MET A 1 158 ? 11.415 -1.787 -2.657 1.00 70.06 158 MET A CA 1
ATOM 1275 C C . MET A 1 158 ? 10.517 -1.158 -1.583 1.00 70.06 158 MET A C 1
ATOM 1277 O O . MET A 1 158 ? 9.409 -0.709 -1.876 1.00 70.06 158 MET A O 1
ATOM 1281 N N . LEU A 1 159 ? 10.992 -1.097 -0.334 1.00 72.44 159 LEU A N 1
ATOM 1282 C CA . LEU A 1 159 ? 10.259 -0.417 0.735 1.00 72.44 159 LEU A CA 1
ATOM 1283 C C . LEU A 1 159 ? 10.173 1.095 0.489 1.00 72.44 159 LEU A C 1
ATOM 1285 O O . LEU A 1 159 ? 9.174 1.707 0.864 1.00 72.44 159 LEU A O 1
ATOM 1289 N N . GLY A 1 160 ? 11.163 1.684 -0.188 1.00 81.75 160 GLY A N 1
ATOM 1290 C CA . GLY A 1 160 ? 11.130 3.069 -0.659 1.00 81.75 160 GLY A CA 1
ATOM 1291 C C . GLY A 1 160 ? 9.959 3.353 -1.605 1.00 81.75 160 GLY A C 1
ATOM 1292 O O . GLY A 1 160 ? 9.286 4.374 -1.453 1.00 81.75 160 GLY A O 1
ATOM 1293 N N . GLY A 1 161 ? 9.635 2.421 -2.506 1.00 85.75 161 GLY A N 1
ATOM 1294 C CA . GLY A 1 161 ? 8.528 2.558 -3.461 1.00 85.75 161 GLY A CA 1
ATOM 1295 C C . GLY A 1 161 ? 7.144 2.727 -2.820 1.00 85.75 161 GLY A C 1
ATOM 1296 O O . GLY A 1 161 ? 6.268 3.374 -3.398 1.00 85.75 161 GLY A O 1
ATOM 1297 N N . ILE A 1 162 ? 6.962 2.248 -1.583 1.00 90.06 162 ILE A N 1
ATOM 1298 C CA . ILE A 1 162 ? 5.730 2.431 -0.793 1.00 90.06 162 ILE A CA 1
ATOM 1299 C C . ILE A 1 162 ? 5.533 3.908 -0.391 1.00 90.06 162 ILE A C 1
ATOM 1301 O O . ILE A 1 162 ? 4.422 4.325 -0.078 1.00 90.06 162 ILE A O 1
ATOM 1305 N N . PHE A 1 163 ? 6.583 4.731 -0.418 1.00 91.94 163 PHE A N 1
ATOM 1306 C CA . PHE A 1 163 ? 6.513 6.156 -0.072 1.00 91.94 163 PHE A CA 1
ATOM 1307 C C . PHE A 1 163 ? 6.479 7.085 -1.296 1.00 91.94 163 PHE A C 1
ATOM 1309 O O . PHE A 1 163 ? 6.111 8.256 -1.166 1.00 91.94 163 PHE A O 1
ATOM 1316 N N . LEU A 1 164 ? 6.830 6.580 -2.481 1.00 92.25 164 LEU A N 1
ATOM 1317 C CA . LEU A 1 164 ? 6.804 7.339 -3.733 1.00 92.25 164 LEU A CA 1
ATOM 1318 C C . LEU A 1 164 ? 5.384 7.575 -4.241 1.00 92.25 164 LEU A C 1
ATOM 1320 O O . LEU A 1 164 ? 4.482 6.803 -3.945 1.00 92.25 164 LEU A O 1
ATOM 1324 N N . HIS A 1 165 ? 5.176 8.616 -5.048 1.00 92.44 165 HIS A N 1
ATOM 1325 C CA . HIS A 1 165 ? 3.870 8.904 -5.649 1.00 92.44 165 HIS A CA 1
ATOM 1326 C C . HIS A 1 165 ? 3.998 9.319 -7.112 1.00 92.44 165 HIS A C 1
ATOM 1328 O O . HIS A 1 165 ? 4.882 10.080 -7.478 1.00 92.44 165 HIS A O 1
ATOM 1334 N N . SER A 1 166 ? 3.057 8.896 -7.953 1.00 88.62 166 SER A N 1
ATOM 1335 C CA . SER A 1 166 ? 3.028 9.256 -9.383 1.00 88.62 166 SER A CA 1
ATOM 1336 C C . SER A 1 166 ? 2.716 10.733 -9.661 1.00 88.62 166 SER A C 1
ATOM 1338 O O . SER A 1 166 ? 2.850 11.183 -10.794 1.00 88.62 166 SER A O 1
ATOM 1340 N N . GLY A 1 167 ? 2.285 11.498 -8.654 1.00 90.31 167 GLY A N 1
ATOM 1341 C CA . GLY A 1 167 ? 2.006 12.925 -8.785 1.00 90.31 167 GLY A CA 1
ATOM 1342 C C . GLY A 1 167 ? 1.236 13.499 -7.598 1.00 90.31 167 GLY A C 1
ATOM 1343 O O . GLY A 1 167 ? 0.861 12.782 -6.668 1.00 90.31 167 GLY A O 1
ATOM 1344 N N . MET A 1 168 ? 0.962 14.806 -7.655 1.00 92.31 168 MET A N 1
ATOM 1345 C CA . MET A 1 168 ? 0.353 15.567 -6.555 1.00 92.31 168 MET A CA 1
ATOM 1346 C C . MET A 1 168 ? -1.019 15.026 -6.132 1.00 92.31 168 MET A C 1
ATOM 1348 O O . MET A 1 168 ? -1.273 14.854 -4.945 1.00 92.31 168 MET A O 1
ATOM 1352 N N . VAL A 1 169 ? -1.904 14.714 -7.085 1.00 90.44 169 VAL A N 1
ATOM 1353 C CA . VAL A 1 169 ? -3.249 14.197 -6.767 1.00 90.44 169 VAL A CA 1
ATOM 1354 C C . VAL A 1 169 ? -3.161 12.848 -6.050 1.00 90.44 169 VAL A C 1
ATOM 1356 O O . VAL A 1 169 ? -3.837 12.638 -5.046 1.00 90.44 169 VAL A O 1
ATOM 1359 N N . HIS A 1 170 ? -2.288 11.953 -6.521 1.00 89.62 170 HIS A N 1
ATOM 1360 C CA . HIS A 1 170 ? -2.082 10.650 -5.894 1.00 89.62 170 HIS A CA 1
ATOM 1361 C C . HIS A 1 170 ? -1.500 10.794 -4.477 1.00 89.62 170 HIS A C 1
ATOM 1363 O O . HIS A 1 170 ? -1.957 10.115 -3.558 1.00 89.62 170 HIS A O 1
ATOM 1369 N N . PHE A 1 171 ? -0.554 11.716 -4.274 1.00 93.56 171 PHE A N 1
ATOM 1370 C CA . PHE A 1 171 ? -0.048 12.064 -2.945 1.00 93.56 171 PHE A CA 1
ATOM 1371 C C . PHE A 1 171 ? -1.161 12.568 -2.023 1.00 93.56 171 PHE A C 1
ATOM 1373 O O . PHE A 1 171 ? -1.358 11.997 -0.953 1.00 93.56 171 PHE A O 1
ATOM 1380 N N . LEU A 1 172 ? -1.935 13.573 -2.448 1.00 93.38 172 LEU A N 1
ATOM 1381 C CA . LEU A 1 172 ? -2.991 14.178 -1.630 1.00 93.38 172 LEU A CA 1
ATOM 1382 C C . LEU A 1 172 ? -4.055 13.161 -1.208 1.00 93.38 172 LEU A C 1
ATOM 1384 O O . LEU A 1 172 ? -4.452 13.142 -0.044 1.00 93.38 172 LEU A O 1
ATOM 1388 N N . LEU A 1 173 ? -4.488 12.284 -2.117 1.00 90.12 173 LEU A N 1
ATOM 1389 C CA . LEU A 1 173 ? -5.468 11.244 -1.798 1.00 90.12 173 LEU A CA 1
ATOM 1390 C C . LEU A 1 173 ? -4.944 10.263 -0.739 1.00 90.12 173 LEU A C 1
ATOM 1392 O O . LEU A 1 173 ? -5.676 9.936 0.199 1.00 90.12 173 LEU A O 1
ATOM 1396 N N . ASN A 1 174 ? -3.681 9.834 -0.833 1.00 92.44 174 ASN A N 1
ATOM 1397 C CA . ASN A 1 174 ? -3.074 8.966 0.180 1.00 92.44 174 ASN A CA 1
ATOM 1398 C C . ASN A 1 174 ? -2.855 9.697 1.507 1.00 92.44 174 ASN A C 1
ATOM 1400 O O . ASN A 1 174 ? -3.183 9.155 2.557 1.00 92.44 174 ASN A O 1
ATOM 1404 N N . ALA A 1 175 ? -2.361 10.933 1.467 1.00 92.94 175 ALA A N 1
ATOM 1405 C CA . ALA A 1 175 ? -2.153 11.798 2.625 1.00 92.94 175 ALA A CA 1
ATOM 1406 C C . ALA A 1 175 ? -3.443 12.009 3.434 1.00 92.94 175 ALA A C 1
ATOM 1408 O O . ALA A 1 175 ? -3.469 11.793 4.647 1.00 92.94 175 ALA A O 1
ATOM 1409 N N . ILE A 1 176 ? -4.528 12.387 2.753 1.00 91.75 176 ILE A N 1
ATOM 1410 C CA . ILE A 1 176 ? -5.843 12.596 3.366 1.00 91.75 176 ILE A CA 1
ATOM 1411 C C . ILE A 1 176 ? -6.370 11.279 3.947 1.00 91.75 176 ILE A C 1
ATOM 1413 O O . ILE A 1 176 ? -6.827 11.242 5.092 1.00 91.75 176 ILE A O 1
ATOM 1417 N N . SER A 1 177 ? -6.272 10.185 3.187 1.00 91.69 177 SER A N 1
ATOM 1418 C CA . SER A 1 177 ? -6.739 8.868 3.634 1.00 91.69 177 SER A CA 1
ATOM 1419 C C . SER A 1 177 ? -5.970 8.377 4.859 1.00 91.69 177 SER A C 1
ATOM 1421 O O . SER A 1 177 ? -6.578 7.911 5.821 1.00 91.69 177 SER A O 1
ATOM 1423 N N . LEU A 1 178 ? -4.644 8.530 4.855 1.00 92.19 178 LEU A N 1
ATOM 1424 C CA . LEU A 1 178 ? -3.767 8.209 5.974 1.00 92.19 178 LEU A CA 1
ATOM 1425 C C . LEU A 1 178 ? -4.144 9.013 7.217 1.00 92.19 178 LEU A C 1
ATOM 1427 O O . LEU A 1 178 ? -4.243 8.434 8.294 1.00 92.19 178 LEU A O 1
ATOM 1431 N N . PHE A 1 179 ? -4.380 10.320 7.080 1.00 90.69 179 PHE A N 1
ATOM 1432 C CA . PHE A 1 179 ? -4.748 11.162 8.214 1.00 90.69 179 PHE A CA 1
ATOM 1433 C C . PHE A 1 179 ? -6.052 10.685 8.865 1.00 90.69 179 PHE A C 1
ATOM 1435 O O . PHE A 1 179 ? -6.088 10.441 10.070 1.00 90.69 179 PHE A O 1
ATOM 1442 N N . PHE A 1 180 ? -7.114 10.474 8.080 1.00 90.25 180 PHE A N 1
ATOM 1443 C CA . PHE A 1 180 ? -8.411 10.064 8.625 1.00 90.25 180 PHE A CA 1
ATOM 1444 C C . PHE A 1 180 ? -8.425 8.621 9.149 1.00 90.25 180 PHE A C 1
ATOM 1446 O O . PHE A 1 180 ? -8.929 8.370 10.248 1.00 90.25 180 PHE A O 1
ATOM 1453 N N . LEU A 1 181 ? -7.877 7.664 8.395 1.00 93.44 181 LEU A N 1
ATOM 1454 C CA . LEU A 1 181 ? -7.864 6.251 8.789 1.00 93.44 181 LEU A CA 1
ATOM 1455 C C . LEU A 1 181 ? -6.834 5.974 9.890 1.00 93.44 181 LEU A C 1
ATOM 1457 O O . LEU A 1 181 ? -7.100 5.192 10.803 1.00 93.44 181 LEU A O 1
ATOM 1461 N N . GLY A 1 182 ? -5.686 6.648 9.847 1.00 93.00 182 GLY A N 1
ATOM 1462 C CA . GLY A 1 182 ? -4.672 6.589 10.895 1.00 93.00 182 GLY A CA 1
ATOM 1463 C C . GLY A 1 182 ? -5.210 7.125 12.217 1.00 93.00 182 GLY A C 1
ATOM 1464 O O . GLY A 1 182 ? -5.213 6.401 13.211 1.00 93.00 182 GLY A O 1
ATOM 1465 N N . ALA A 1 183 ? -5.818 8.317 12.211 1.00 90.44 183 ALA A N 1
ATOM 1466 C CA . ALA A 1 183 ? -6.484 8.889 13.385 1.00 90.44 183 ALA A CA 1
ATOM 1467 C C . ALA A 1 183 ? -7.618 8.006 13.933 1.00 90.44 183 ALA A C 1
ATOM 1469 O O . ALA A 1 183 ? -7.922 7.994 15.133 1.00 90.44 183 ALA A O 1
ATOM 1470 N N . LEU A 1 184 ? -8.310 7.277 13.060 1.00 90.56 184 LEU A N 1
ATOM 1471 C CA . LEU A 1 184 ? -9.320 6.324 13.488 1.00 90.56 184 LEU A CA 1
ATOM 1472 C C . LEU A 1 184 ? -8.690 5.159 14.251 1.00 90.56 184 LEU A C 1
ATOM 1474 O O . LEU A 1 184 ? -9.169 4.849 15.336 1.00 90.56 184 LEU A O 1
ATOM 1478 N N . ILE A 1 185 ? -7.656 4.521 13.708 1.00 93.50 185 ILE A N 1
ATOM 1479 C CA . ILE A 1 185 ? -7.148 3.246 14.226 1.00 93.50 185 ILE A CA 1
ATOM 1480 C C . ILE A 1 185 ? -6.102 3.411 15.331 1.00 93.50 185 ILE A C 1
ATOM 1482 O O . ILE A 1 185 ? -6.073 2.608 16.267 1.00 93.50 185 ILE A O 1
ATOM 1486 N N . GLU A 1 186 ? -5.307 4.479 15.309 1.00 94.62 186 GLU A N 1
ATOM 1487 C CA . GLU A 1 186 ? -4.263 4.740 16.310 1.00 94.62 186 GLU A CA 1
ATOM 1488 C C . GLU A 1 186 ? -4.840 4.932 17.729 1.00 94.62 186 GLU A C 1
ATOM 1490 O O . GLU A 1 186 ? -4.167 4.678 18.727 1.00 94.62 186 GLU A O 1
ATOM 1495 N N . ARG A 1 187 ? -6.131 5.280 17.857 1.00 90.38 187 ARG A N 1
ATOM 1496 C CA . ARG A 1 187 ? -6.817 5.316 19.164 1.00 90.38 187 ARG A CA 1
ATOM 1497 C C . ARG A 1 187 ? -7.001 3.927 19.793 1.00 90.38 187 ARG A C 1
ATOM 1499 O O . ARG A 1 187 ? -7.164 3.826 21.008 1.00 90.38 187 ARG A O 1
ATOM 1506 N N . PHE A 1 188 ? -7.007 2.868 18.982 1.00 90.44 188 PHE A N 1
ATOM 1507 C CA . PHE A 1 188 ? -7.271 1.493 19.415 1.00 90.44 188 PHE A CA 1
ATOM 1508 C C . PHE A 1 188 ? -6.011 0.625 19.463 1.00 90.44 188 PHE A C 1
ATOM 1510 O O . PHE A 1 188 ? -5.972 -0.331 20.236 1.00 90.44 188 PHE A O 1
ATOM 1517 N N . LEU A 1 189 ? -4.993 0.951 18.666 1.00 93.62 189 LEU A N 1
ATOM 1518 C CA . LEU A 1 189 ? -3.725 0.226 18.626 1.00 93.62 189 LEU A CA 1
ATOM 1519 C C . LEU A 1 189 ? -2.679 0.824 19.579 1.00 93.62 189 LEU A C 1
ATOM 1521 O O . LEU A 1 189 ? -2.698 2.008 19.919 1.00 93.62 189 LEU A O 1
ATOM 1525 N N . SER A 1 190 ? -1.727 -0.007 20.002 1.00 93.88 190 SER A N 1
ATOM 1526 C CA . SER A 1 190 ? -0.461 0.479 20.555 1.00 93.88 190 SER A CA 1
ATOM 1527 C C . SER A 1 190 ? 0.437 1.037 19.443 1.00 93.88 190 SER A C 1
ATOM 1529 O O . SER A 1 190 ? 0.253 0.717 18.268 1.00 93.88 190 SER A O 1
ATOM 1531 N N . ALA A 1 191 ? 1.447 1.836 19.804 1.00 93.88 191 ALA A N 1
ATOM 1532 C CA . ALA A 1 191 ? 2.388 2.401 18.832 1.00 93.88 191 ALA A CA 1
ATOM 1533 C C . ALA A 1 191 ? 3.056 1.314 17.969 1.00 93.88 191 ALA A C 1
ATOM 1535 O O . ALA A 1 191 ? 3.081 1.423 16.746 1.00 93.88 191 ALA A O 1
ATOM 1536 N N . LEU A 1 192 ? 3.514 0.222 18.595 1.00 95.31 192 LEU A N 1
ATOM 1537 C CA . LEU A 1 192 ? 4.116 -0.905 17.880 1.00 95.31 192 LEU A CA 1
ATOM 1538 C C . LEU A 1 192 ? 3.115 -1.578 16.934 1.00 95.31 192 LEU A C 1
ATOM 1540 O O . LEU A 1 192 ? 3.455 -1.874 15.796 1.00 95.31 192 LEU A O 1
ATOM 1544 N N . GLN A 1 193 ? 1.873 -1.793 17.372 1.00 95.81 193 GLN A N 1
ATOM 1545 C CA . GLN A 1 193 ? 0.845 -2.396 16.522 1.00 95.81 193 GLN A CA 1
ATOM 1546 C C . GLN A 1 193 ? 0.514 -1.514 15.315 1.00 95.81 193 GLN A C 1
ATOM 1548 O O . GLN A 1 193 ? 0.356 -2.038 14.217 1.00 95.81 193 GLN A O 1
ATOM 1553 N N . MET A 1 194 ? 0.447 -0.192 15.500 1.00 95.62 194 MET A N 1
ATOM 1554 C CA . MET A 1 194 ? 0.237 0.757 14.405 1.00 95.62 194 MET A CA 1
ATOM 1555 C C . MET A 1 194 ? 1.386 0.689 13.391 1.00 95.62 194 MET A C 1
ATOM 1557 O O . MET A 1 194 ? 1.135 0.555 12.198 1.00 95.62 194 MET A O 1
ATOM 1561 N N . ILE A 1 195 ? 2.641 0.690 13.857 1.00 95.44 195 ILE A N 1
ATOM 1562 C CA . ILE A 1 195 ? 3.823 0.542 12.990 1.00 95.44 195 ILE A CA 1
ATOM 1563 C C . ILE A 1 195 ? 3.775 -0.782 12.217 1.00 95.44 195 ILE A C 1
ATOM 1565 O O . ILE A 1 195 ? 3.996 -0.792 11.008 1.00 95.44 195 ILE A O 1
ATOM 1569 N N . LEU A 1 196 ? 3.443 -1.891 12.887 1.00 95.50 196 LEU A N 1
ATOM 1570 C CA . LEU A 1 196 ? 3.325 -3.199 12.241 1.00 95.50 196 LEU A CA 1
ATOM 1571 C C . LEU A 1 196 ? 2.223 -3.211 11.178 1.00 95.50 196 LEU A C 1
ATOM 1573 O O . LEU A 1 196 ? 2.452 -3.735 10.095 1.00 95.50 196 LEU A O 1
ATOM 1577 N N . VAL A 1 197 ? 1.057 -2.610 11.445 1.00 96.69 197 VAL A N 1
ATOM 1578 C CA . VAL A 1 197 ? -0.009 -2.479 10.438 1.00 96.69 197 VAL A CA 1
ATOM 1579 C C . VAL A 1 197 ? 0.483 -1.685 9.234 1.00 96.69 197 VAL A C 1
ATOM 1581 O O . VAL A 1 197 ? 0.281 -2.137 8.110 1.00 96.69 197 VAL A O 1
ATOM 1584 N N . LEU A 1 198 ? 1.157 -0.551 9.440 1.00 94.88 198 LEU A N 1
ATOM 1585 C CA . LEU A 1 198 ? 1.641 0.283 8.340 1.00 94.88 198 LEU A CA 1
ATOM 1586 C C . LEU A 1 198 ? 2.677 -0.457 7.476 1.00 94.88 198 LEU A C 1
ATOM 1588 O O . LEU A 1 198 ? 2.512 -0.554 6.262 1.00 94.88 198 LEU A O 1
ATOM 1592 N N . LEU A 1 199 ? 3.711 -1.032 8.097 1.00 92.94 199 LEU A N 1
ATOM 1593 C CA . LEU A 1 199 ? 4.820 -1.667 7.379 1.00 92.94 199 LEU A CA 1
ATOM 1594 C C . LEU A 1 199 ? 4.428 -3.003 6.740 1.00 92.94 199 LEU A C 1
ATOM 1596 O O . LEU A 1 199 ? 4.726 -3.233 5.569 1.00 92.94 199 LEU A O 1
ATOM 1600 N N . ILE A 1 200 ? 3.738 -3.879 7.479 1.00 94.31 200 ILE A N 1
ATOM 1601 C CA . ILE A 1 200 ? 3.356 -5.199 6.958 1.00 94.31 200 ILE A CA 1
ATOM 1602 C C . ILE A 1 200 ? 2.327 -5.044 5.841 1.00 94.31 200 ILE A C 1
ATOM 1604 O O . ILE A 1 200 ? 2.423 -5.766 4.853 1.00 94.31 200 ILE A O 1
ATOM 1608 N N . SER A 1 201 ? 1.386 -4.096 5.941 1.00 96.00 201 SER A N 1
ATOM 1609 C CA . SER A 1 201 ? 0.402 -3.898 4.867 1.00 96.00 201 SER A CA 1
ATOM 1610 C C . SER A 1 201 ? 1.048 -3.389 3.584 1.00 96.00 201 SER A C 1
ATOM 1612 O O . SER A 1 201 ? 0.729 -3.884 2.505 1.00 96.00 201 SER A O 1
ATOM 1614 N N . GLY A 1 202 ? 2.002 -2.458 3.694 1.00 93.31 202 GLY A N 1
ATOM 1615 C CA . GLY A 1 202 ? 2.790 -2.008 2.547 1.00 93.31 202 GLY A CA 1
ATOM 1616 C C . GLY A 1 202 ? 3.600 -3.144 1.920 1.00 93.31 202 GLY A C 1
ATOM 1617 O O . GLY A 1 202 ? 3.557 -3.335 0.708 1.00 93.31 202 GLY A O 1
ATOM 1618 N N . TYR A 1 203 ? 4.267 -3.955 2.747 1.00 92.31 203 TYR A N 1
ATOM 1619 C CA . TYR A 1 203 ? 5.037 -5.111 2.285 1.00 92.31 203 TYR A CA 1
ATOM 1620 C C . TYR A 1 203 ? 4.162 -6.175 1.604 1.00 92.31 203 TYR A C 1
ATOM 1622 O O . TYR A 1 203 ? 4.490 -6.642 0.517 1.00 92.31 203 TYR A O 1
ATOM 1630 N N . CYS A 1 204 ? 3.015 -6.529 2.192 1.00 93.81 204 CYS A N 1
ATOM 1631 C CA . CYS A 1 204 ? 2.078 -7.487 1.598 1.00 93.81 204 CYS A CA 1
ATOM 1632 C C . CYS A 1 204 ? 1.467 -6.956 0.296 1.00 93.81 204 CYS A C 1
ATOM 1634 O O . CYS A 1 204 ? 1.281 -7.725 -0.644 1.00 93.81 204 CYS A O 1
ATOM 1636 N N . GLY A 1 205 ? 1.172 -5.653 0.227 1.00 93.25 205 GLY A N 1
ATOM 1637 C CA . GLY A 1 205 ? 0.758 -4.995 -1.011 1.00 93.25 205 GLY A CA 1
ATOM 1638 C C . GLY A 1 205 ? 1.818 -5.136 -2.104 1.00 93.25 205 GLY A C 1
ATOM 1639 O O . GLY A 1 205 ? 1.508 -5.597 -3.201 1.00 93.25 205 GLY A O 1
ATOM 1640 N N . ALA A 1 206 ? 3.081 -4.844 -1.783 1.00 91.06 206 ALA A N 1
ATOM 1641 C CA . ALA A 1 206 ? 4.197 -5.014 -2.712 1.00 91.06 206 ALA A CA 1
ATOM 1642 C C . ALA A 1 206 ? 4.336 -6.470 -3.192 1.00 91.06 206 ALA A C 1
ATOM 1644 O O . ALA A 1 206 ? 4.416 -6.711 -4.394 1.00 91.06 206 ALA A O 1
ATOM 1645 N N . LEU A 1 207 ? 4.281 -7.451 -2.283 1.00 91.81 207 LEU A N 1
ATOM 1646 C CA . LEU A 1 207 ? 4.345 -8.869 -2.652 1.00 91.81 207 LEU A CA 1
ATOM 1647 C C . LEU A 1 207 ? 3.205 -9.290 -3.585 1.00 91.81 207 LEU A C 1
ATOM 1649 O O . LEU A 1 207 ? 3.455 -9.961 -4.585 1.00 91.81 207 LEU A O 1
ATOM 1653 N N . CYS A 1 208 ? 1.962 -8.901 -3.289 1.00 92.62 208 CYS A N 1
ATOM 1654 C CA . CYS A 1 208 ? 0.822 -9.219 -4.150 1.00 92.62 208 CYS A CA 1
ATOM 1655 C C . CYS A 1 208 ? 0.949 -8.564 -5.529 1.00 92.62 208 CYS A C 1
ATOM 1657 O O . CYS A 1 208 ? 0.673 -9.219 -6.532 1.00 92.62 208 CYS A O 1
ATOM 1659 N N . SER A 1 209 ? 1.399 -7.308 -5.586 1.00 90.50 209 SER A N 1
ATOM 1660 C CA . SER A 1 209 ? 1.690 -6.618 -6.845 1.00 90.50 209 SER A CA 1
ATOM 1661 C C . SER A 1 209 ? 2.697 -7.400 -7.693 1.00 90.50 209 SER A C 1
ATOM 1663 O O . SER A 1 209 ? 2.394 -7.797 -8.816 1.00 90.50 209 SER A O 1
ATOM 1665 N N . LEU A 1 210 ? 3.852 -7.738 -7.116 1.00 88.94 210 LEU A N 1
ATOM 1666 C CA . LEU A 1 210 ? 4.915 -8.469 -7.810 1.00 88.94 210 LEU A CA 1
ATOM 1667 C C . LEU A 1 210 ? 4.534 -9.917 -8.174 1.00 88.94 210 LEU A C 1
ATOM 1669 O O . LEU A 1 210 ? 5.086 -10.488 -9.115 1.00 88.94 210 LEU A O 1
ATOM 1673 N N . SER A 1 211 ? 3.600 -10.525 -7.440 1.00 89.94 211 SER A N 1
ATOM 1674 C CA . SER A 1 211 ? 3.144 -11.899 -7.696 1.00 89.94 211 SER A CA 1
ATOM 1675 C C . SER A 1 211 ? 2.149 -11.980 -8.852 1.00 89.94 211 SER A C 1
ATOM 1677 O O . SER A 1 211 ? 2.214 -12.908 -9.653 1.00 89.94 211 SER A O 1
ATOM 1679 N N . PHE A 1 212 ? 1.206 -11.037 -8.929 1.00 87.00 212 PHE A N 1
ATOM 1680 C CA . PHE A 1 212 ? 0.012 -11.191 -9.769 1.00 87.00 212 PHE A CA 1
ATOM 1681 C C . PHE A 1 212 ? -0.111 -10.161 -10.891 1.00 87.00 212 PHE A C 1
ATOM 1683 O O . PHE A 1 212 ? -0.974 -10.303 -11.763 1.00 87.00 212 PHE A O 1
ATOM 1690 N N . TYR A 1 213 ? 0.726 -9.125 -10.910 1.00 77.75 213 TYR A N 1
ATOM 1691 C CA . TYR A 1 213 ? 0.706 -8.155 -11.993 1.00 77.75 213 TYR A CA 1
ATOM 1692 C C . TYR A 1 213 ? 1.492 -8.683 -13.208 1.00 77.75 213 TYR A C 1
ATOM 1694 O O . TYR A 1 213 ? 2.678 -8.987 -13.132 1.00 77.75 213 TYR A O 1
ATOM 1702 N N . ALA A 1 214 ? 0.821 -8.804 -14.357 1.00 54.78 214 ALA A N 1
ATOM 1703 C CA . ALA A 1 214 ? 1.322 -9.539 -15.528 1.00 54.78 214 ALA A CA 1
ATOM 1704 C C . ALA A 1 214 ? 2.277 -8.750 -16.452 1.00 54.78 214 ALA A C 1
ATOM 1706 O O . ALA A 1 214 ? 2.682 -9.252 -17.500 1.00 54.78 214 ALA A O 1
ATOM 1707 N N . LYS A 1 215 ? 2.616 -7.503 -16.115 1.00 60.31 215 LYS A N 1
ATOM 1708 C CA . LYS A 1 215 ? 3.499 -6.630 -16.907 1.00 60.31 215 LYS A CA 1
ATOM 1709 C C . LYS A 1 215 ? 4.606 -6.078 -16.011 1.00 60.31 215 LYS A C 1
ATOM 1711 O O . LYS A 1 215 ? 4.344 -5.907 -14.823 1.00 60.31 215 LYS A O 1
ATOM 1716 N N . PRO A 1 216 ? 5.799 -5.760 -16.552 1.00 56.84 216 PRO A N 1
ATOM 1717 C CA . PRO A 1 216 ? 6.806 -5.011 -15.812 1.00 56.84 216 PRO A CA 1
ATOM 1718 C C . PRO A 1 216 ? 6.212 -3.646 -15.451 1.00 56.84 216 PRO A C 1
ATOM 1720 O O . PRO A 1 216 ? 6.150 -2.740 -16.279 1.00 56.84 216 PRO A O 1
ATOM 1723 N N . LEU A 1 217 ? 5.678 -3.543 -14.238 1.00 60.66 217 LEU A N 1
ATOM 1724 C CA . LEU A 1 217 ? 5.111 -2.326 -13.691 1.00 60.66 217 LEU A CA 1
ATOM 1725 C C . LEU A 1 217 ? 6.057 -1.837 -12.600 1.00 60.66 217 LEU A C 1
ATOM 1727 O O . LEU A 1 217 ? 6.438 -2.604 -11.719 1.00 60.66 217 LEU A O 1
ATOM 1731 N N . ASN A 1 218 ? 6.405 -0.556 -12.655 1.00 74.06 218 ASN A N 1
ATOM 1732 C CA . ASN A 1 218 ? 6.972 0.149 -11.515 1.00 74.06 218 ASN A CA 1
ATOM 1733 C C . ASN A 1 218 ? 5.805 0.616 -10.647 1.00 74.06 218 ASN A C 1
ATOM 1735 O O . ASN A 1 218 ? 5.256 1.698 -10.862 1.00 74.06 218 ASN A O 1
ATOM 1739 N N . SER A 1 219 ? 5.379 -0.238 -9.714 1.00 82.12 219 SER A N 1
ATOM 1740 C CA . SER A 1 219 ? 4.346 0.138 -8.753 1.00 82.12 219 SER A CA 1
ATOM 1741 C C . SER A 1 219 ? 4.934 1.109 -7.729 1.00 82.12 219 SER A C 1
ATOM 1743 O O . SER A 1 219 ? 6.052 0.935 -7.243 1.00 82.12 219 SER A O 1
ATOM 1745 N N . ILE A 1 220 ? 4.191 2.169 -7.431 1.00 86.62 220 ILE A N 1
ATOM 1746 C CA . ILE A 1 220 ? 4.560 3.206 -6.467 1.00 86.62 220 ILE A CA 1
ATOM 1747 C C . ILE A 1 220 ? 3.308 3.659 -5.727 1.00 86.62 220 ILE A C 1
ATOM 1749 O O . ILE A 1 220 ? 2.212 3.688 -6.298 1.00 86.62 220 ILE A O 1
ATOM 1753 N N . GLY A 1 221 ? 3.461 4.068 -4.474 1.00 84.12 221 GLY A N 1
ATOM 1754 C CA . GLY A 1 221 ? 2.365 4.652 -3.706 1.00 84.12 221 GLY A CA 1
ATOM 1755 C C . GLY A 1 221 ? 2.176 4.030 -2.340 1.00 84.12 221 GLY A C 1
ATOM 1756 O O . GLY A 1 221 ? 2.204 2.812 -2.172 1.00 84.12 221 GLY A O 1
ATOM 1757 N N . ALA A 1 222 ? 1.797 4.878 -1.385 1.00 88.31 222 ALA A N 1
ATOM 1758 C CA . ALA A 1 222 ? 1.381 4.448 -0.052 1.00 88.31 222 ALA A CA 1
ATOM 1759 C C . ALA A 1 222 ? -0.015 3.806 -0.028 1.00 88.31 222 ALA A C 1
ATOM 1761 O O . ALA A 1 222 ? -0.545 3.502 1.041 1.00 88.31 222 ALA A O 1
ATOM 1762 N N . SER A 1 223 ? -0.626 3.577 -1.191 1.00 91.75 223 SER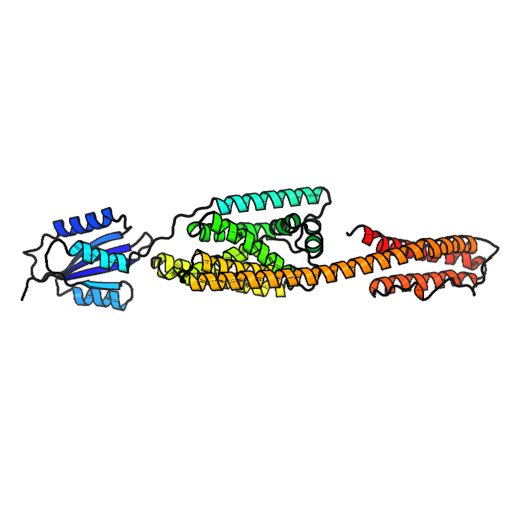 A N 1
ATOM 1763 C CA . SER A 1 223 ? -1.993 3.076 -1.286 1.00 91.75 223 SER A CA 1
ATOM 1764 C C . SER A 1 223 ? -2.139 1.669 -0.697 1.00 91.75 223 SER A C 1
ATOM 1766 O O . SER A 1 223 ? -3.098 1.432 0.029 1.00 91.75 223 SER A O 1
ATOM 1768 N N . GLY A 1 224 ? -1.157 0.772 -0.850 1.00 93.31 224 GLY A N 1
ATOM 1769 C CA . GLY A 1 224 ? -1.157 -0.524 -0.151 1.00 93.31 224 GLY A CA 1
ATOM 1770 C C . GLY A 1 224 ? -1.236 -0.379 1.380 1.00 93.31 224 GLY A C 1
ATOM 1771 O O . GLY A 1 224 ? -1.980 -1.094 2.050 1.00 93.31 224 GLY A O 1
ATOM 1772 N N . VAL A 1 225 ? -0.556 0.625 1.944 1.00 95.38 225 VAL A N 1
ATOM 1773 C CA . VAL A 1 225 ? -0.607 0.950 3.381 1.00 95.38 225 VAL A CA 1
ATOM 1774 C C . VAL A 1 225 ? -1.970 1.515 3.777 1.00 95.38 225 VAL A C 1
ATOM 1776 O O . VAL A 1 225 ? -2.546 1.104 4.784 1.00 95.38 225 VAL A O 1
ATOM 1779 N N . VAL A 1 226 ? -2.520 2.418 2.964 1.00 95.56 226 VAL A N 1
ATOM 1780 C CA . VAL A 1 226 ? -3.860 2.988 3.161 1.00 95.56 226 VAL A CA 1
ATOM 1781 C C . VAL A 1 226 ? -4.926 1.890 3.146 1.00 95.56 226 VAL A C 1
ATOM 1783 O O . VAL A 1 226 ? -5.768 1.847 4.042 1.00 95.56 226 VAL A O 1
ATOM 1786 N N . PHE A 1 227 ? -4.862 0.951 2.200 1.00 96.12 227 PHE A N 1
ATOM 1787 C CA . PHE A 1 227 ? -5.750 -0.212 2.170 1.00 96.12 227 PHE A CA 1
ATOM 1788 C C . PHE A 1 227 ? -5.540 -1.139 3.371 1.00 96.12 227 PHE A C 1
ATOM 1790 O O . PHE A 1 227 ? -6.511 -1.682 3.894 1.00 96.12 227 PHE A O 1
ATOM 1797 N N . GLY A 1 228 ? -4.314 -1.236 3.888 1.00 96.94 228 GLY A N 1
ATOM 1798 C CA . GLY A 1 228 ? -4.026 -1.830 5.194 1.00 96.94 228 GLY A CA 1
ATOM 1799 C C . GLY A 1 228 ? -4.814 -1.202 6.336 1.00 96.94 228 GLY A C 1
ATOM 1800 O O . GLY A 1 228 ? -5.457 -1.902 7.124 1.00 96.94 228 GLY A O 1
ATOM 1801 N N . LEU A 1 229 ? -4.839 0.128 6.404 1.00 96.69 229 LEU A N 1
ATOM 1802 C CA . LEU A 1 229 ? -5.634 0.847 7.399 1.00 96.69 229 LEU A CA 1
ATOM 1803 C C . LEU A 1 229 ? -7.138 0.650 7.184 1.00 96.69 229 LEU A C 1
ATOM 1805 O O . LEU A 1 229 ? -7.864 0.488 8.168 1.00 96.69 229 LEU A O 1
ATOM 1809 N N . VAL A 1 230 ? -7.612 0.594 5.933 1.00 96.56 230 VAL A N 1
ATOM 1810 C CA . VAL A 1 230 ? -9.006 0.232 5.614 1.00 96.56 230 VAL A CA 1
ATOM 1811 C C . VAL A 1 230 ? -9.324 -1.163 6.153 1.00 96.56 230 VAL A C 1
ATOM 1813 O O . VAL A 1 230 ? -10.290 -1.319 6.897 1.00 96.56 230 VAL A O 1
ATOM 1816 N N . GLY A 1 231 ? -8.492 -2.165 5.864 1.00 96.69 231 GLY A N 1
ATOM 1817 C CA . GLY A 1 231 ? -8.683 -3.540 6.330 1.00 96.69 231 GLY A CA 1
ATOM 1818 C C . GLY A 1 231 ? -8.684 -3.648 7.850 1.00 96.69 231 GLY A C 1
ATOM 1819 O O . GLY A 1 231 ? -9.586 -4.254 8.436 1.00 96.69 231 GLY A O 1
ATOM 1820 N N . CYS A 1 232 ? -7.727 -2.992 8.507 1.00 96.62 232 CYS A N 1
ATOM 1821 C CA . CYS A 1 232 ? -7.663 -2.920 9.964 1.00 96.62 232 CYS A CA 1
ATOM 1822 C C . CYS A 1 232 ? -8.930 -2.271 10.547 1.00 96.62 232 CYS A C 1
ATOM 1824 O O . CYS A 1 232 ? -9.517 -2.794 11.499 1.00 96.62 232 CYS A O 1
ATOM 1826 N N . SER A 1 233 ? -9.410 -1.190 9.920 1.00 94.75 233 SER A N 1
ATOM 1827 C CA . SER A 1 233 ? -10.659 -0.518 10.291 1.00 94.75 233 SER A CA 1
ATOM 1828 C C . SER A 1 233 ? -11.874 -1.420 10.138 1.00 94.75 233 SER A C 1
ATOM 1830 O O . SER A 1 233 ? -12.687 -1.494 11.058 1.00 94.75 233 SER A O 1
ATOM 1832 N N . LEU A 1 234 ? -11.989 -2.151 9.025 1.00 94.31 234 LEU A N 1
ATOM 1833 C CA . LEU A 1 234 ? -13.067 -3.121 8.831 1.00 94.31 234 LEU A CA 1
ATOM 1834 C C . LEU A 1 234 ? -13.051 -4.186 9.930 1.00 94.31 234 LEU A C 1
ATOM 1836 O O . LEU A 1 234 ? -14.080 -4.437 10.556 1.00 94.31 234 LEU A O 1
ATOM 1840 N N . SER A 1 235 ? -11.887 -4.769 10.215 1.00 93.12 235 SER A N 1
ATOM 1841 C CA . SER A 1 235 ? -11.750 -5.804 11.241 1.00 93.12 235 SER A CA 1
ATOM 1842 C C . SER A 1 235 ? -12.150 -5.295 12.629 1.00 93.12 235 SER A C 1
ATOM 1844 O O . SER A 1 235 ? -12.905 -5.959 13.351 1.00 93.12 235 SER A O 1
ATOM 1846 N N . PHE A 1 236 ? -11.735 -4.071 12.977 1.00 90.88 236 PHE A N 1
ATOM 1847 C CA . PHE A 1 236 ? -12.157 -3.401 14.204 1.00 90.88 236 PHE A CA 1
ATOM 1848 C C . PHE A 1 236 ? -13.679 -3.206 14.261 1.00 90.88 236 PHE A C 1
ATOM 1850 O O . PHE A 1 236 ? -14.314 -3.634 15.230 1.00 90.88 236 PHE A O 1
ATOM 1857 N N . LEU A 1 237 ? -14.267 -2.593 13.229 1.00 88.81 237 LEU A N 1
ATOM 1858 C CA . LEU A 1 237 ? -15.695 -2.266 13.182 1.00 88.81 237 LEU A CA 1
ATOM 1859 C C . LEU A 1 237 ? -16.573 -3.524 13.181 1.00 88.81 237 LEU A C 1
ATOM 1861 O O . LEU A 1 237 ? -17.623 -3.536 13.815 1.00 88.81 237 LEU A O 1
ATOM 1865 N N . MET A 1 238 ? -16.141 -4.609 12.541 1.00 85.69 238 MET A N 1
ATOM 1866 C CA . MET A 1 238 ? -16.886 -5.871 12.538 1.00 85.69 238 MET A CA 1
ATOM 1867 C C . MET A 1 238 ? -16.786 -6.612 13.876 1.00 85.69 238 MET A C 1
ATOM 1869 O O . MET A 1 238 ? -17.754 -7.231 14.313 1.00 85.69 238 MET A O 1
ATOM 1873 N N . SER A 1 239 ? -15.636 -6.539 14.551 1.00 82.31 239 SER A N 1
ATOM 1874 C CA . SER A 1 239 ? -15.372 -7.361 15.741 1.00 82.31 239 SER A CA 1
ATOM 1875 C C . SER A 1 239 ? -15.726 -6.683 17.066 1.00 82.31 239 SER A C 1
ATOM 1877 O O . SER A 1 239 ? -15.940 -7.370 18.066 1.00 82.31 239 SER A O 1
ATOM 1879 N N . ASN A 1 240 ? -15.738 -5.346 17.119 1.00 77.44 240 ASN A N 1
ATOM 1880 C CA . ASN A 1 240 ? -15.759 -4.619 18.393 1.00 77.44 240 ASN A CA 1
ATOM 1881 C C . ASN A 1 240 ? -16.878 -3.591 18.551 1.00 77.44 240 ASN A C 1
ATOM 1883 O O . ASN A 1 240 ? -17.082 -3.114 19.670 1.00 77.44 240 ASN A O 1
ATOM 1887 N N . LEU A 1 241 ? -17.616 -3.266 17.488 1.00 72.88 241 LEU A N 1
ATOM 1888 C CA . LEU A 1 241 ? -18.527 -2.121 17.486 1.00 72.88 241 LEU A CA 1
ATOM 1889 C C . LEU A 1 241 ? -19.663 -2.227 18.518 1.00 72.88 241 LEU A C 1
ATOM 1891 O O . LEU A 1 241 ? -20.030 -1.222 19.120 1.00 72.88 241 LEU A O 1
ATOM 1895 N N . SER A 1 242 ? -20.136 -3.442 18.810 1.00 68.56 242 SER A N 1
ATOM 1896 C CA . SER A 1 242 ? -21.195 -3.707 19.798 1.00 68.56 242 SER A CA 1
ATOM 1897 C C . SER A 1 242 ? -20.822 -3.374 21.249 1.00 68.56 242 SER A C 1
ATOM 1899 O O . SER A 1 242 ? -21.695 -3.338 22.112 1.00 68.56 242 SER A O 1
ATOM 1901 N N . VAL A 1 243 ? -19.542 -3.119 21.544 1.00 66.56 243 VAL A N 1
ATOM 1902 C CA . VAL A 1 243 ? -19.074 -2.767 22.901 1.00 66.56 243 VAL A CA 1
ATOM 1903 C C . VAL A 1 243 ? -19.025 -1.271 23.153 1.00 66.56 243 VAL A C 1
ATOM 1905 O O . VAL A 1 243 ? -18.882 -0.852 24.301 1.00 66.56 243 VAL A O 1
ATOM 1908 N N . TYR A 1 244 ? -19.196 -0.463 22.111 1.00 66.44 244 TYR A N 1
ATOM 1909 C CA . TYR A 1 244 ? -19.261 0.987 22.227 1.00 66.44 244 TYR A CA 1
ATOM 1910 C C . TYR A 1 244 ? -20.716 1.465 22.276 1.00 66.44 244 TYR A C 1
ATOM 1912 O O . TYR A 1 244 ? -21.628 0.786 21.796 1.00 66.44 244 TYR A O 1
ATOM 1920 N N . GLY A 1 245 ? -20.945 2.612 22.928 1.00 58.72 245 GLY A N 1
ATOM 1921 C CA . GLY A 1 245 ? -22.289 3.176 23.127 1.00 58.72 245 GLY A CA 1
ATOM 1922 C C . GLY A 1 245 ? -23.058 3.380 21.819 1.00 58.72 245 GLY A C 1
ATOM 1923 O O . GLY A 1 245 ? -22.420 3.530 20.783 1.00 58.72 245 GLY A O 1
ATOM 1924 N N . PRO A 1 246 ? -24.404 3.445 21.839 1.00 61.88 246 PRO A N 1
ATOM 1925 C CA . PRO A 1 246 ? -25.241 3.513 20.639 1.00 61.88 246 PRO A CA 1
ATOM 1926 C C . PRO A 1 246 ? -24.845 4.635 19.680 1.00 61.88 246 PRO A C 1
ATOM 1928 O O . PRO A 1 246 ? -24.903 4.456 18.470 1.00 61.88 246 PRO A O 1
ATOM 1931 N N . PHE A 1 247 ? -24.392 5.775 20.211 1.00 63.38 247 PHE A N 1
ATOM 1932 C CA . PHE A 1 247 ? -23.872 6.881 19.408 1.00 63.38 247 PHE A CA 1
ATOM 1933 C C . PHE A 1 247 ? -22.623 6.486 18.601 1.00 63.38 247 PHE A C 1
ATOM 1935 O O . PHE A 1 247 ? -22.560 6.713 17.394 1.00 63.38 247 PHE A O 1
ATOM 1942 N N . HIS A 1 248 ? -21.652 5.840 19.246 1.00 70.50 248 HIS A N 1
ATOM 1943 C CA . HIS A 1 248 ? -20.432 5.347 18.605 1.00 70.50 248 HIS A CA 1
ATOM 1944 C C . HIS A 1 248 ? -20.698 4.118 17.725 1.00 70.50 248 HIS A C 1
ATOM 1946 O O . HIS A 1 248 ? -20.069 3.964 16.682 1.00 70.50 248 HIS A O 1
ATOM 1952 N N . GLU A 1 249 ? -21.657 3.269 18.102 1.00 73.06 249 GLU A N 1
ATOM 1953 C CA . GLU A 1 249 ? -22.136 2.163 17.273 1.00 73.06 249 GLU A CA 1
ATOM 1954 C C . GLU A 1 249 ? -22.739 2.694 15.965 1.00 73.06 249 GLU A C 1
ATOM 1956 O O . GLU A 1 249 ? -22.386 2.230 14.883 1.00 73.06 249 GLU A O 1
ATOM 1961 N N . TYR A 1 250 ? -23.602 3.710 16.045 1.00 73.50 250 TYR A N 1
ATOM 1962 C CA . TYR A 1 250 ? -24.190 4.365 14.879 1.00 73.50 250 TYR A CA 1
ATOM 1963 C C . TYR A 1 250 ? -23.125 5.007 13.982 1.00 73.50 250 TYR A C 1
ATOM 1965 O O . TYR A 1 250 ? -23.117 4.774 12.771 1.00 73.50 250 TYR A O 1
ATOM 1973 N N . GLN A 1 251 ? -22.188 5.764 14.564 1.00 78.50 251 GLN A N 1
ATOM 1974 C CA . GLN A 1 251 ? -21.069 6.341 13.813 1.00 78.50 251 GLN A CA 1
ATOM 1975 C C . GLN A 1 251 ? -20.219 5.268 13.130 1.00 78.50 251 GLN A C 1
ATOM 1977 O O . GLN A 1 251 ? -19.911 5.397 11.947 1.00 78.50 251 GLN A O 1
ATOM 1982 N N . GLY A 1 252 ? -19.883 4.188 13.836 1.00 82.50 252 GLY A N 1
ATOM 1983 C CA . GLY A 1 252 ? -19.114 3.092 13.259 1.00 82.50 252 GLY A CA 1
ATOM 1984 C C . GLY A 1 252 ? -19.861 2.353 12.149 1.00 82.50 252 GLY A C 1
ATOM 1985 O O . GLY A 1 252 ? -19.231 1.968 11.171 1.00 82.50 252 GLY A O 1
ATOM 1986 N N . LYS A 1 253 ? -21.195 2.218 12.225 1.00 83.25 253 LYS A N 1
ATOM 1987 C CA . LYS A 1 253 ? -22.009 1.659 11.127 1.00 83.25 253 LYS A CA 1
ATOM 1988 C C . LYS A 1 253 ? -21.963 2.543 9.881 1.00 83.25 253 LYS A C 1
ATOM 1990 O O . LYS A 1 253 ? -21.784 2.023 8.783 1.00 83.25 253 LYS A O 1
ATOM 1995 N N . ARG A 1 254 ? -22.070 3.868 10.039 1.00 85.94 254 ARG A N 1
ATOM 1996 C CA . ARG A 1 254 ? -21.924 4.814 8.916 1.00 85.94 254 ARG A CA 1
ATOM 1997 C C . ARG A 1 254 ? -20.528 4.759 8.311 1.00 85.94 254 ARG A C 1
ATOM 1999 O O . ARG A 1 254 ? -20.389 4.705 7.097 1.00 85.94 254 ARG A O 1
ATOM 2006 N N . LEU A 1 255 ? -19.502 4.725 9.154 1.00 88.62 255 LEU A N 1
ATOM 2007 C CA . LEU A 1 255 ? -18.124 4.582 8.706 1.00 88.62 255 LEU A CA 1
ATOM 2008 C C . LEU A 1 255 ? -17.917 3.265 7.946 1.00 88.62 255 LEU A C 1
ATOM 2010 O O . LEU A 1 255 ? -17.296 3.274 6.891 1.00 88.62 255 LEU A O 1
ATOM 2014 N N . LEU A 1 256 ? -18.480 2.153 8.428 1.00 88.62 256 LEU A N 1
ATOM 2015 C CA . LEU A 1 256 ? -18.420 0.864 7.739 1.00 88.62 256 LEU A CA 1
ATOM 2016 C C . LEU A 1 256 ? -19.042 0.944 6.335 1.00 88.62 256 LEU A C 1
ATOM 2018 O O . LEU A 1 256 ? -18.453 0.441 5.383 1.00 88.62 256 LEU A O 1
ATOM 2022 N N . GLN A 1 257 ? -20.189 1.617 6.183 1.00 86.56 257 GLN A N 1
ATOM 2023 C CA . GLN A 1 257 ? -20.804 1.870 4.871 1.00 86.56 257 GLN A CA 1
ATOM 2024 C C . GLN A 1 257 ? -19.896 2.709 3.959 1.00 86.56 257 GLN A C 1
ATOM 2026 O O . GLN A 1 257 ? -19.734 2.383 2.781 1.00 86.56 257 GLN A O 1
ATOM 2031 N N . SER A 1 258 ? -19.263 3.757 4.495 1.00 87.44 258 SER A N 1
ATOM 2032 C CA . SER A 1 258 ? -18.296 4.562 3.742 1.00 87.44 258 SER A CA 1
ATOM 2033 C C . SER A 1 258 ? -17.092 3.736 3.289 1.00 87.44 258 SER A C 1
ATOM 2035 O O . SER A 1 258 ? -16.689 3.847 2.136 1.00 87.44 258 SER A O 1
ATOM 2037 N N . LEU A 1 259 ? -16.546 2.866 4.148 1.00 89.25 259 LEU A N 1
ATOM 2038 C CA . LEU A 1 259 ? -15.432 1.986 3.780 1.00 89.25 259 LEU A CA 1
ATOM 2039 C C . LEU A 1 259 ? -15.831 1.012 2.667 1.00 89.25 259 LEU A C 1
ATOM 2041 O O . LEU A 1 259 ? -15.081 0.859 1.709 1.00 89.25 259 LEU A O 1
ATOM 2045 N N . TRP A 1 260 ? -17.027 0.420 2.728 1.00 86.31 260 TRP A N 1
ATOM 2046 C CA . TRP A 1 260 ? -17.538 -0.412 1.632 1.00 86.31 260 TRP A CA 1
ATOM 2047 C C . TRP A 1 260 ? -17.686 0.363 0.323 1.00 86.31 260 TRP A C 1
ATOM 2049 O O . TRP A 1 260 ? -17.358 -0.164 -0.737 1.00 86.31 260 TRP A O 1
ATOM 2059 N N . THR A 1 261 ? -18.112 1.625 0.392 1.00 84.38 261 THR A N 1
ATOM 2060 C CA . THR A 1 261 ? -18.194 2.501 -0.785 1.00 84.38 261 THR A CA 1
ATOM 2061 C C . THR A 1 261 ? -16.806 2.765 -1.370 1.00 84.38 261 THR A C 1
ATOM 2063 O O . THR A 1 261 ? -16.613 2.632 -2.575 1.00 84.38 261 THR A O 1
ATOM 2066 N N . VAL A 1 262 ? -15.817 3.071 -0.524 1.00 85.69 262 VAL A N 1
ATOM 2067 C CA . VAL A 1 262 ? -14.419 3.256 -0.945 1.00 85.69 262 VAL A CA 1
ATOM 2068 C C . VAL A 1 262 ? -13.875 1.990 -1.607 1.00 85.69 262 VAL A C 1
ATOM 2070 O O . VAL A 1 262 ? -13.256 2.089 -2.666 1.00 85.69 262 VAL A O 1
ATOM 2073 N N . LEU A 1 263 ? -14.134 0.811 -1.032 1.00 88.38 263 LEU A N 1
ATOM 2074 C CA . LEU A 1 263 ? -13.723 -0.471 -1.607 1.00 88.38 263 LEU A CA 1
ATOM 2075 C C . LEU A 1 263 ? -14.384 -0.731 -2.964 1.00 88.38 263 LEU A C 1
ATOM 2077 O O . LEU A 1 263 ? -13.703 -1.152 -3.892 1.00 88.38 263 LEU A O 1
ATOM 2081 N N . ALA A 1 264 ? -15.679 -0.442 -3.106 1.00 85.44 264 ALA A N 1
ATOM 2082 C CA . ALA A 1 264 ? -16.389 -0.611 -4.371 1.00 85.44 264 ALA A CA 1
ATOM 2083 C C . ALA A 1 264 ? -15.833 0.315 -5.465 1.00 85.44 264 ALA A C 1
ATOM 2085 O O . ALA A 1 264 ? -15.533 -0.140 -6.567 1.00 85.44 264 ALA A O 1
ATOM 2086 N N . VAL A 1 265 ? -15.632 1.599 -5.146 1.00 83.88 265 VAL A N 1
ATOM 2087 C CA . VAL A 1 265 ? -15.074 2.581 -6.087 1.00 83.88 265 VAL A CA 1
ATOM 2088 C C . VAL A 1 265 ? -13.661 2.186 -6.505 1.00 83.88 265 VAL A C 1
ATOM 2090 O O . VAL A 1 265 ? -13.373 2.147 -7.696 1.00 83.88 265 VAL A O 1
ATOM 2093 N N . ASN A 1 266 ? -12.788 1.843 -5.557 1.00 83.19 266 ASN A N 1
ATOM 2094 C CA . ASN A 1 266 ? -11.403 1.492 -5.875 1.00 83.19 266 ASN A CA 1
ATOM 2095 C C . ASN A 1 266 ? -11.242 0.085 -6.463 1.00 83.19 266 ASN A C 1
ATOM 2097 O O . ASN A 1 266 ? -10.240 -0.172 -7.114 1.00 83.19 266 ASN A O 1
ATOM 2101 N N . GLY A 1 267 ? -12.205 -0.818 -6.277 1.00 82.31 267 GLY A N 1
ATOM 2102 C CA . GLY A 1 267 ? -12.244 -2.087 -7.007 1.00 82.31 267 GLY A CA 1
ATOM 2103 C C . GLY A 1 267 ? -12.654 -1.902 -8.470 1.00 82.31 267 GLY A C 1
ATOM 2104 O O . GLY A 1 267 ? -12.191 -2.638 -9.337 1.00 82.31 267 GLY A O 1
ATOM 2105 N N . PHE A 1 268 ? -13.489 -0.899 -8.758 1.00 82.81 268 PHE A N 1
ATOM 2106 C CA . PHE A 1 268 ? -13.959 -0.595 -10.110 1.00 82.81 268 PHE A CA 1
ATOM 2107 C C . PHE A 1 268 ? -12.997 0.306 -10.898 1.00 82.81 268 PHE A C 1
ATOM 2109 O O . PHE A 1 268 ? -12.804 0.109 -12.094 1.00 82.81 268 PHE A O 1
ATOM 2116 N N . LEU A 1 269 ? -12.361 1.280 -10.243 1.00 83.88 269 LEU A N 1
ATOM 2117 C CA . LEU A 1 269 ? -11.499 2.276 -10.888 1.00 83.88 269 LEU A CA 1
ATOM 2118 C C . LEU A 1 269 ? -10.338 1.686 -11.728 1.00 83.88 269 LEU A C 1
ATOM 2120 O O . LEU A 1 269 ? -10.090 2.220 -12.810 1.00 83.88 269 LEU A O 1
ATOM 2124 N N . PRO A 1 270 ? -9.671 0.579 -11.335 1.00 81.06 270 PRO A N 1
ATOM 2125 C CA . PRO A 1 270 ? -8.638 -0.072 -12.144 1.00 81.06 270 PRO A CA 1
ATOM 2126 C C . PRO A 1 270 ? -9.141 -0.612 -13.489 1.00 81.06 270 PRO A C 1
ATOM 2128 O O . PRO A 1 270 ? -8.351 -0.762 -14.417 1.00 81.06 270 PRO A O 1
ATOM 2131 N N . LEU A 1 271 ? -10.450 -0.869 -13.628 1.00 82.81 271 LEU A N 1
ATOM 2132 C CA . LEU A 1 271 ? -11.054 -1.257 -14.909 1.00 82.81 271 LEU A CA 1
ATOM 2133 C C . LEU A 1 271 ? -11.073 -0.094 -15.911 1.00 82.81 271 LEU A C 1
ATOM 2135 O O . LEU A 1 271 ? -11.129 -0.321 -17.116 1.00 82.81 271 LEU A O 1
ATOM 2139 N N . LEU A 1 272 ? -11.036 1.144 -15.412 1.00 85.31 272 LEU A N 1
ATOM 2140 C CA . LEU A 1 272 ? -11.034 2.368 -16.213 1.00 85.31 272 LEU A CA 1
ATOM 2141 C C . LEU A 1 272 ? -9.635 2.977 -16.349 1.00 85.31 272 LEU A C 1
ATOM 2143 O O . LEU A 1 272 ? -9.336 3.611 -17.357 1.00 85.31 272 LEU A O 1
ATOM 2147 N N . ILE A 1 273 ? -8.788 2.803 -15.332 1.00 81.94 273 ILE A N 1
ATOM 2148 C CA . ILE A 1 273 ? -7.450 3.393 -15.242 1.00 81.94 273 ILE A CA 1
ATOM 2149 C C . ILE A 1 273 ? -6.434 2.258 -15.037 1.00 81.94 273 ILE A C 1
ATOM 2151 O O . ILE A 1 273 ? -6.153 1.886 -13.894 1.00 81.94 273 ILE A O 1
ATOM 2155 N N . PRO A 1 274 ? -5.852 1.706 -16.123 1.00 75.50 274 PRO A N 1
ATOM 2156 C CA . PRO A 1 274 ? -4.948 0.553 -16.058 1.00 75.50 274 PRO A CA 1
ATOM 2157 C C . PRO A 1 274 ? -3.688 0.769 -15.209 1.00 75.50 274 PRO A C 1
ATOM 2159 O O . PRO A 1 274 ? -3.049 -0.196 -14.799 1.00 75.50 274 PRO A O 1
ATOM 2162 N N . GLN A 1 275 ? -3.314 2.026 -14.949 1.00 77.81 275 GLN A N 1
ATOM 2163 C CA . GLN A 1 275 ? -2.153 2.393 -14.133 1.00 77.81 275 GLN A CA 1
ATOM 2164 C C . GLN A 1 275 ? -2.378 2.181 -12.626 1.00 77.81 275 GLN A C 1
ATOM 2166 O O . GLN A 1 275 ? -1.446 2.365 -11.846 1.00 77.81 275 GLN A O 1
ATOM 2171 N N . ILE A 1 276 ? -3.593 1.823 -12.194 1.00 82.56 276 ILE A N 1
ATOM 2172 C CA . ILE A 1 276 ? -3.881 1.543 -10.786 1.00 82.56 276 ILE A CA 1
ATOM 2173 C C . ILE A 1 276 ? -3.535 0.092 -10.464 1.00 82.56 276 ILE A C 1
ATOM 2175 O O . ILE A 1 276 ? -4.065 -0.852 -11.050 1.00 82.56 276 ILE A O 1
ATOM 2179 N N . ASP A 1 277 ? -2.674 -0.077 -9.468 1.00 87.62 277 ASP A N 1
ATOM 2180 C CA . ASP A 1 277 ? -2.268 -1.382 -8.971 1.00 87.62 277 ASP A CA 1
ATOM 2181 C C . ASP A 1 277 ? -3.292 -1.958 -7.979 1.00 87.62 277 ASP A C 1
ATOM 2183 O O . ASP A 1 277 ? -3.224 -1.744 -6.765 1.00 87.62 277 ASP A O 1
ATOM 2187 N N . ILE A 1 278 ? -4.247 -2.718 -8.515 1.00 89.81 278 ILE A N 1
ATOM 2188 C CA . ILE A 1 278 ? -5.272 -3.400 -7.718 1.00 89.81 278 ILE A CA 1
ATOM 2189 C C . ILE A 1 278 ? -4.684 -4.466 -6.784 1.00 89.81 278 ILE A C 1
ATOM 2191 O O . ILE A 1 278 ? -5.192 -4.673 -5.682 1.00 89.81 278 ILE A O 1
ATOM 2195 N N . TRP A 1 279 ? -3.608 -5.143 -7.188 1.00 91.38 279 TRP A N 1
ATOM 2196 C CA . TRP A 1 279 ? -3.034 -6.233 -6.402 1.00 91.38 279 TRP A CA 1
ATOM 2197 C C . TRP A 1 279 ? -2.338 -5.708 -5.150 1.00 91.38 279 TRP A C 1
ATOM 2199 O O . TRP A 1 279 ? -2.451 -6.326 -4.087 1.00 91.38 279 TRP A O 1
ATOM 2209 N N . SER A 1 280 ? -1.726 -4.524 -5.236 1.00 92.00 280 SER A N 1
ATOM 2210 C CA . SER A 1 280 ? -1.223 -3.805 -4.064 1.00 92.00 280 SER A CA 1
ATOM 2211 C C . SER A 1 280 ? -2.338 -3.459 -3.073 1.00 92.00 280 SER A C 1
ATOM 2213 O O . SER A 1 280 ? -2.200 -3.698 -1.868 1.00 92.00 280 SER A O 1
ATOM 2215 N N . HIS A 1 281 ? -3.493 -2.989 -3.562 1.00 93.62 281 HIS A N 1
ATOM 2216 C CA . HIS A 1 281 ? -4.657 -2.695 -2.712 1.00 93.62 281 HIS A CA 1
ATOM 2217 C C . HIS A 1 281 ? -5.207 -3.949 -2.035 1.00 93.62 281 HIS A C 1
ATOM 2219 O O . HIS A 1 281 ? -5.482 -3.930 -0.836 1.00 93.62 281 HIS A O 1
ATOM 2225 N N . VAL A 1 282 ? -5.330 -5.053 -2.776 1.00 94.12 282 VAL A N 1
ATOM 2226 C CA . VAL A 1 282 ? -5.814 -6.337 -2.247 1.00 94.12 282 VAL A CA 1
ATOM 2227 C C . VAL A 1 282 ? -4.868 -6.885 -1.176 1.00 94.12 282 VAL A C 1
ATOM 2229 O O . VAL A 1 282 ? -5.324 -7.258 -0.093 1.00 94.12 282 VAL A O 1
ATOM 2232 N N . GLY A 1 283 ? -3.556 -6.893 -1.436 1.00 94.62 283 GLY A N 1
ATOM 2233 C CA . GLY A 1 283 ? -2.552 -7.353 -0.472 1.00 94.62 283 GLY A CA 1
ATOM 2234 C C . GLY A 1 283 ? -2.552 -6.525 0.814 1.00 94.62 283 GLY A C 1
ATOM 2235 O O . GLY A 1 283 ? -2.557 -7.085 1.917 1.00 94.62 283 GLY A O 1
ATOM 2236 N N . GLY A 1 284 ? -2.638 -5.199 0.685 1.00 95.94 284 GLY A N 1
ATOM 2237 C CA . GLY A 1 284 ? -2.791 -4.284 1.814 1.00 95.94 284 GLY A CA 1
ATOM 2238 C C . GLY A 1 284 ? -4.071 -4.545 2.611 1.00 95.94 284 GLY A C 1
ATOM 2239 O O . GLY A 1 284 ? -4.022 -4.742 3.822 1.00 95.94 284 GLY A O 1
ATOM 2240 N N . LEU A 1 285 ? -5.220 -4.633 1.937 1.00 97.00 285 LEU A N 1
ATOM 2241 C CA . LEU A 1 285 ? -6.524 -4.844 2.570 1.00 97.00 285 LEU A CA 1
ATOM 2242 C C . LEU A 1 285 ? -6.581 -6.137 3.391 1.00 97.00 285 LEU A C 1
ATOM 2244 O O . LEU A 1 285 ? -7.014 -6.119 4.547 1.00 97.00 285 LEU A O 1
ATOM 2248 N N . ILE A 1 286 ? -6.144 -7.255 2.802 1.00 96.69 286 ILE A N 1
ATOM 2249 C CA . ILE A 1 286 ? -6.176 -8.573 3.447 1.00 96.69 286 ILE A CA 1
ATOM 2250 C C . ILE A 1 286 ? -5.259 -8.584 4.670 1.00 96.69 286 ILE A C 1
ATOM 2252 O O . ILE A 1 286 ? -5.687 -8.963 5.763 1.00 96.69 286 ILE A O 1
ATOM 2256 N N . SER A 1 287 ? -4.011 -8.139 4.511 1.00 96.81 287 SER A N 1
ATOM 2257 C CA . SER A 1 287 ? -3.036 -8.121 5.607 1.00 96.81 287 SER A CA 1
ATOM 2258 C C . SER A 1 287 ? -3.475 -7.198 6.746 1.00 96.81 287 SER A C 1
ATOM 2260 O O . SER A 1 287 ? -3.470 -7.613 7.906 1.00 96.81 287 SER A O 1
ATOM 2262 N N . GLY A 1 288 ? -3.970 -6.000 6.433 1.00 97.19 288 GLY A N 1
ATOM 2263 C CA . GLY A 1 288 ? -4.533 -5.073 7.410 1.00 97.19 288 GLY A CA 1
ATOM 2264 C C . GLY A 1 288 ? -5.721 -5.655 8.177 1.00 97.19 288 GLY A C 1
ATOM 2265 O O . GLY A 1 288 ? -5.795 -5.526 9.402 1.00 97.19 288 GLY A O 1
ATOM 2266 N N . PHE A 1 289 ? -6.633 -6.351 7.489 1.00 96.69 289 PHE A N 1
ATOM 2267 C CA . PHE A 1 289 ? -7.774 -7.018 8.122 1.00 96.69 289 PHE A CA 1
ATOM 2268 C C . PHE A 1 289 ? -7.336 -8.128 9.082 1.00 96.69 289 PHE A C 1
ATOM 2270 O O . PHE A 1 289 ? -7.820 -8.199 10.219 1.00 96.69 289 PHE A O 1
ATOM 2277 N N . VAL A 1 290 ? -6.383 -8.962 8.654 1.00 96.06 290 VAL A N 1
ATOM 2278 C CA . VAL A 1 290 ? -5.813 -10.039 9.474 1.00 96.06 290 VAL A CA 1
ATOM 2279 C C . VAL A 1 290 ? -5.096 -9.471 10.700 1.00 96.06 290 VAL A C 1
ATOM 2281 O O . VAL A 1 290 ? -5.352 -9.922 11.817 1.00 96.06 290 VAL A O 1
ATOM 2284 N N . LEU A 1 291 ? -4.262 -8.441 10.539 1.00 96.19 291 LEU A N 1
ATOM 2285 C CA . LEU A 1 291 ? -3.577 -7.783 11.657 1.00 96.19 291 LEU A CA 1
ATOM 2286 C C . LEU A 1 291 ? -4.567 -7.120 12.619 1.00 96.19 291 LEU A C 1
ATOM 2288 O O . LEU A 1 291 ? -4.444 -7.280 13.833 1.00 96.19 291 LEU A O 1
ATOM 2292 N N . GLY A 1 292 ? -5.600 -6.456 12.096 1.00 95.00 292 GLY A N 1
ATOM 2293 C CA . GLY A 1 292 ? -6.704 -5.940 12.904 1.00 95.00 292 GLY A CA 1
ATOM 2294 C C . GLY A 1 292 ? -7.393 -7.047 13.706 1.00 95.00 292 GLY A C 1
ATOM 2295 O O . GLY A 1 292 ? -7.673 -6.870 14.890 1.00 95.00 292 GLY A O 1
ATOM 2296 N N . PHE A 1 293 ? -7.582 -8.232 13.122 1.00 93.50 293 PHE A N 1
ATOM 2297 C CA . PHE A 1 293 ? -8.188 -9.365 13.823 1.00 93.50 293 PHE A CA 1
ATOM 2298 C C . PHE A 1 293 ? -7.262 -9.914 14.919 1.00 93.50 293 PHE A C 1
ATOM 2300 O O . PHE A 1 293 ? -7.711 -10.235 16.022 1.00 93.50 293 PHE A O 1
ATOM 2307 N N . LEU A 1 294 ? -5.957 -9.982 14.654 1.00 93.56 294 LEU A N 1
ATOM 2308 C CA . LEU A 1 294 ? -4.964 -10.433 15.627 1.00 93.56 294 LEU A CA 1
ATOM 2309 C C . LEU A 1 294 ? -4.834 -9.457 16.807 1.00 93.56 294 LEU A C 1
ATOM 2311 O O . LEU A 1 294 ? -4.848 -9.892 17.964 1.00 93.56 294 LEU A O 1
ATOM 2315 N N . PHE A 1 295 ? -4.763 -8.152 16.541 1.00 93.25 295 PHE A N 1
ATOM 2316 C CA . PHE A 1 295 ? -4.530 -7.127 17.562 1.00 93.25 295 PHE A CA 1
ATOM 2317 C C . PHE A 1 295 ? -5.802 -6.697 18.292 1.00 93.25 295 PHE A C 1
ATOM 2319 O O . PHE A 1 295 ? -5.796 -6.599 19.518 1.00 93.25 295 PHE A O 1
ATOM 2326 N N . LEU A 1 296 ? -6.900 -6.488 17.563 1.00 88.69 296 LEU A N 1
ATOM 2327 C CA . LEU A 1 296 ? -8.150 -5.936 18.093 1.00 88.69 296 LEU A CA 1
ATOM 2328 C C . LEU A 1 296 ? -9.255 -6.987 18.241 1.00 88.69 296 LEU A C 1
ATOM 2330 O O . LEU A 1 296 ? -10.243 -6.746 18.934 1.00 88.69 296 LEU A O 1
ATOM 2334 N N . GLY A 1 297 ? -9.132 -8.155 17.608 1.00 84.38 297 GLY A N 1
ATOM 2335 C CA . GLY A 1 297 ? -10.134 -9.215 17.703 1.00 84.38 297 GLY A CA 1
ATOM 2336 C C . GLY A 1 297 ? -10.181 -9.870 19.087 1.00 84.38 297 GLY A C 1
ATOM 2337 O O . GLY A 1 297 ? -9.173 -9.988 19.789 1.00 84.38 297 GLY A O 1
ATOM 2338 N N . ARG A 1 298 ? -11.365 -10.361 19.468 1.00 80.88 298 ARG A N 1
ATOM 2339 C CA . ARG A 1 298 ? -11.622 -11.024 20.766 1.00 80.88 298 ARG A CA 1
ATOM 2340 C C . ARG A 1 298 ? -11.504 -12.544 20.730 1.00 80.88 298 ARG A C 1
ATOM 2342 O O . ARG A 1 298 ? -11.871 -13.220 21.684 1.00 80.88 298 ARG A O 1
ATOM 2349 N N . ALA A 1 299 ? -11.022 -13.093 19.619 1.00 81.50 299 ALA A N 1
ATOM 2350 C CA . ALA A 1 299 ? -10.826 -14.526 19.480 1.00 81.50 299 ALA A CA 1
ATOM 2351 C C . ALA A 1 299 ? -9.793 -15.052 20.496 1.00 81.50 299 ALA A C 1
ATOM 2353 O O . ALA A 1 299 ? -8.819 -14.370 20.820 1.00 81.50 299 ALA A O 1
ATOM 2354 N N . GLY A 1 300 ? -9.998 -16.282 20.979 1.00 82.19 300 GLY A N 1
ATOM 2355 C CA . GLY A 1 300 ? -9.071 -16.943 21.900 1.00 82.19 300 GLY A CA 1
ATOM 2356 C C . GLY A 1 300 ? -7.676 -17.154 21.295 1.00 82.19 300 GLY A C 1
ATOM 2357 O O . GLY A 1 300 ? -7.523 -17.222 20.072 1.00 82.19 300 GLY A O 1
ATOM 2358 N N . LYS A 1 301 ? -6.660 -17.299 22.162 1.00 85.25 301 LYS A N 1
ATOM 2359 C CA . LYS A 1 301 ? -5.237 -17.413 21.778 1.00 85.25 301 LYS A CA 1
ATOM 2360 C C . LYS A 1 301 ? -4.987 -18.470 20.697 1.00 85.25 301 LYS A C 1
ATOM 2362 O O . LYS A 1 301 ? -4.259 -18.197 19.753 1.00 85.25 301 LYS A O 1
ATOM 2367 N N . PHE A 1 302 ? -5.650 -19.626 20.785 1.00 87.25 302 PHE A N 1
ATOM 2368 C CA . PHE A 1 302 ? -5.528 -20.704 19.799 1.00 87.25 302 PHE A CA 1
ATOM 2369 C C . PHE A 1 302 ? -5.941 -20.272 18.381 1.00 87.25 302 PHE A C 1
ATOM 2371 O O . PHE A 1 302 ? -5.192 -20.468 17.430 1.00 87.25 302 PHE A O 1
ATOM 2378 N N . ARG A 1 303 ? -7.097 -19.606 18.229 1.00 87.38 303 ARG A N 1
ATOM 2379 C CA . ARG A 1 303 ? -7.582 -19.131 16.918 1.00 87.38 303 ARG A CA 1
ATOM 2380 C C . ARG A 1 303 ? -6.658 -18.065 16.334 1.00 87.38 303 ARG A C 1
ATOM 2382 O O . ARG A 1 303 ? -6.380 -18.098 15.142 1.00 87.38 303 ARG A O 1
ATOM 2389 N N . LYS A 1 304 ? -6.150 -17.157 17.173 1.00 88.38 304 LYS A N 1
ATOM 2390 C CA . LYS A 1 304 ? -5.142 -16.171 16.755 1.00 88.38 304 LYS A CA 1
ATOM 2391 C C . LYS A 1 304 ? -3.836 -16.844 16.322 1.00 88.38 304 LYS A C 1
ATOM 2393 O O . LYS A 1 304 ? -3.275 -16.449 15.309 1.00 88.38 304 LYS A O 1
ATOM 2398 N N . GLY A 1 305 ? -3.406 -17.885 17.037 1.00 88.06 305 GLY A N 1
ATOM 2399 C CA . GLY A 1 305 ? -2.250 -18.704 16.669 1.00 88.06 305 GLY A CA 1
ATOM 2400 C C . GLY A 1 305 ? -2.411 -19.353 15.294 1.00 88.06 305 GLY A C 1
ATOM 2401 O O . GLY A 1 305 ? -1.528 -19.216 14.458 1.00 88.06 305 GLY A O 1
ATOM 2402 N N . MET A 1 306 ? -3.565 -19.965 15.013 1.00 91.50 306 MET A N 1
ATOM 2403 C CA . MET A 1 306 ? -3.841 -20.535 13.686 1.00 91.50 306 MET A CA 1
ATOM 2404 C C . MET A 1 306 ? -3.814 -19.474 12.581 1.00 91.50 306 MET A C 1
ATOM 2406 O O . MET A 1 306 ? -3.184 -19.683 11.552 1.00 91.50 306 MET A O 1
ATOM 2410 N N . VAL A 1 307 ? -4.458 -18.320 12.795 1.00 91.25 307 VAL A N 1
ATOM 2411 C CA . VAL A 1 307 ? -4.447 -17.216 11.818 1.00 91.25 307 VAL A CA 1
ATOM 2412 C C . VAL A 1 307 ? -3.025 -16.721 11.556 1.00 91.25 307 VAL A C 1
ATOM 2414 O O . VAL A 1 307 ? -2.674 -16.477 10.407 1.00 91.25 307 VAL A O 1
ATOM 2417 N N . PHE A 1 308 ? -2.196 -16.614 12.597 1.00 89.62 308 PHE A N 1
ATOM 2418 C CA . PHE A 1 308 ? -0.790 -16.250 12.448 1.00 89.62 308 PHE A CA 1
ATOM 2419 C C . PHE A 1 308 ? -0.023 -17.276 11.603 1.00 89.62 308 PHE A C 1
ATOM 2421 O O . PHE A 1 308 ? 0.670 -16.884 10.672 1.00 89.62 308 PHE A O 1
ATOM 2428 N N . VAL A 1 309 ? -0.209 -18.577 11.854 1.00 91.88 309 VAL A N 1
ATOM 2429 C CA . VAL A 1 309 ? 0.417 -19.647 11.058 1.00 91.88 309 VAL A CA 1
ATOM 2430 C C . VAL A 1 309 ? -0.000 -19.566 9.587 1.00 91.88 309 VAL A C 1
ATOM 2432 O O . VAL A 1 309 ? 0.861 -19.587 8.711 1.00 91.88 309 VAL A O 1
ATOM 2435 N N . PHE A 1 310 ? -1.297 -19.416 9.297 1.00 90.75 310 PHE A N 1
ATOM 2436 C CA . PHE A 1 310 ? -1.773 -19.272 7.916 1.00 90.75 310 PHE A CA 1
ATOM 2437 C C . PHE A 1 310 ? -1.227 -18.012 7.237 1.00 90.75 310 PHE A C 1
ATOM 2439 O O . PHE A 1 310 ? -0.855 -18.073 6.067 1.00 90.75 310 PHE A O 1
ATOM 2446 N N . LEU A 1 311 ? -1.131 -16.894 7.964 1.00 89.94 311 LEU A N 1
ATOM 2447 C CA . LEU A 1 311 ? -0.517 -15.668 7.454 1.00 89.94 311 LEU A CA 1
ATOM 2448 C C . LEU A 1 311 ? 0.963 -15.892 7.111 1.00 89.94 311 LEU A C 1
ATOM 2450 O O . LEU A 1 311 ? 1.397 -15.501 6.032 1.00 89.94 311 LEU A O 1
ATOM 2454 N N . SER A 1 312 ? 1.726 -16.548 7.989 1.00 90.25 312 SER A N 1
ATOM 2455 C CA . SER A 1 312 ? 3.138 -16.861 7.747 1.00 90.25 312 SER A CA 1
ATOM 2456 C C . SER A 1 312 ? 3.327 -17.769 6.532 1.00 90.25 312 SER A C 1
ATOM 2458 O O . SER A 1 312 ? 4.181 -17.490 5.697 1.00 90.25 312 SER A O 1
ATOM 2460 N N . ILE A 1 313 ? 2.508 -18.816 6.393 1.00 92.81 313 ILE A N 1
ATOM 2461 C CA . ILE A 1 313 ? 2.545 -19.704 5.221 1.00 92.81 313 ILE A CA 1
ATOM 2462 C C . ILE A 1 313 ? 2.208 -18.920 3.949 1.00 92.81 313 ILE A C 1
ATOM 2464 O O . ILE A 1 313 ? 2.927 -19.028 2.960 1.00 92.81 313 ILE A O 1
ATOM 2468 N N . GLY A 1 314 ? 1.158 -18.094 3.978 1.00 91.19 314 GLY A N 1
ATOM 2469 C CA . GLY A 1 314 ? 0.771 -17.261 2.839 1.00 91.19 314 GLY A CA 1
ATOM 2470 C C . GLY A 1 314 ? 1.883 -16.304 2.401 1.00 91.19 314 GLY A C 1
ATOM 2471 O O . GLY A 1 314 ? 2.140 -16.176 1.208 1.00 91.19 314 GLY A O 1
ATOM 2472 N N . LEU A 1 315 ? 2.591 -15.693 3.355 1.00 91.31 315 LEU A N 1
ATOM 2473 C CA . LEU A 1 315 ? 3.744 -14.834 3.072 1.00 91.31 315 LEU A CA 1
ATOM 2474 C C . LEU A 1 315 ? 4.901 -15.599 2.430 1.00 91.31 315 LEU A C 1
ATOM 2476 O O . LEU A 1 315 ? 5.489 -15.095 1.480 1.00 91.31 315 LEU A O 1
ATOM 2480 N N . ILE A 1 316 ? 5.206 -16.809 2.907 1.00 93.06 316 ILE A N 1
ATOM 2481 C CA . ILE A 1 316 ? 6.249 -17.661 2.314 1.00 93.06 316 ILE A CA 1
ATOM 2482 C C . ILE A 1 316 ? 5.880 -18.025 0.871 1.00 93.06 316 ILE A C 1
ATOM 2484 O O . ILE A 1 316 ? 6.713 -17.917 -0.023 1.00 93.06 316 ILE A O 1
ATOM 2488 N N . VAL A 1 317 ? 4.623 -18.406 0.629 1.00 93.50 317 VAL A N 1
ATOM 2489 C CA . VAL A 1 317 ? 4.138 -18.755 -0.715 1.00 93.50 317 VAL A CA 1
ATOM 2490 C C . VAL A 1 317 ? 4.205 -17.556 -1.662 1.00 93.50 317 VAL A C 1
ATOM 2492 O O . VAL A 1 317 ? 4.669 -17.709 -2.790 1.00 93.50 317 VAL A O 1
ATOM 2495 N N . LEU A 1 318 ? 3.780 -16.370 -1.212 1.00 90.62 318 LEU A N 1
ATOM 2496 C CA . LEU A 1 318 ? 3.875 -15.140 -2.003 1.00 90.62 318 LEU A CA 1
ATOM 2497 C C . LEU A 1 318 ? 5.329 -14.780 -2.302 1.00 90.62 318 LEU A C 1
ATOM 2499 O O . LEU A 1 318 ? 5.663 -14.495 -3.443 1.00 90.62 318 LEU A O 1
ATOM 2503 N N . HIS A 1 319 ? 6.200 -14.833 -1.297 1.00 90.56 319 HIS A N 1
ATOM 2504 C CA . HIS A 1 319 ? 7.622 -14.551 -1.466 1.00 90.56 319 HIS A CA 1
ATOM 2505 C C . HIS A 1 319 ? 8.257 -15.464 -2.526 1.00 90.56 319 HIS A C 1
ATOM 2507 O O . HIS A 1 319 ? 8.985 -14.997 -3.400 1.00 90.56 319 HIS A O 1
ATOM 2513 N N . GLU A 1 320 ? 7.929 -16.756 -2.495 1.00 91.25 320 GLU A N 1
ATOM 2514 C CA . GLU A 1 320 ? 8.428 -17.721 -3.471 1.00 91.25 320 GLU A CA 1
ATOM 2515 C C . GLU A 1 320 ? 7.863 -17.487 -4.882 1.00 91.25 320 GLU A C 1
ATOM 2517 O O . GLU A 1 320 ? 8.573 -17.649 -5.874 1.00 91.25 320 GLU A O 1
ATOM 2522 N N . GLU A 1 321 ? 6.603 -17.060 -5.001 1.00 91.88 321 GLU A N 1
ATOM 2523 C CA . GLU A 1 321 ? 6.029 -16.672 -6.295 1.00 91.88 321 GLU A CA 1
ATOM 2524 C C . GLU A 1 321 ? 6.726 -15.440 -6.880 1.00 91.88 321 GLU A C 1
ATOM 2526 O O . GLU A 1 321 ? 7.078 -15.435 -8.062 1.00 91.88 321 GLU A O 1
ATOM 2531 N N . VAL A 1 322 ? 7.010 -14.430 -6.051 1.00 89.75 322 VAL A N 1
ATOM 2532 C CA . VAL A 1 322 ? 7.788 -13.262 -6.479 1.00 89.75 322 VAL A CA 1
ATOM 2533 C C . VAL A 1 322 ? 9.187 -13.679 -6.932 1.00 89.75 322 VAL A C 1
ATOM 2535 O O . VAL A 1 322 ? 9.620 -13.243 -7.996 1.00 89.75 322 VAL A O 1
ATOM 2538 N N . ASN A 1 323 ? 9.867 -14.571 -6.203 1.00 89.81 323 ASN A N 1
ATOM 2539 C CA . ASN A 1 323 ? 11.173 -15.105 -6.608 1.00 89.81 323 ASN A CA 1
ATOM 2540 C C . ASN A 1 323 ? 11.117 -15.785 -7.983 1.00 89.81 323 ASN A C 1
ATOM 2542 O O . ASN A 1 323 ? 11.951 -15.503 -8.847 1.00 89.81 323 ASN A O 1
ATOM 2546 N N . ARG A 1 324 ? 10.107 -16.631 -8.225 1.00 89.31 324 ARG A N 1
ATOM 2547 C CA . ARG A 1 324 ? 9.902 -17.269 -9.535 1.00 89.31 324 ARG A CA 1
ATOM 2548 C C . ARG A 1 324 ? 9.681 -16.243 -10.644 1.00 89.31 324 ARG A C 1
ATOM 2550 O O . ARG A 1 324 ? 10.250 -16.379 -11.728 1.00 89.31 324 ARG A O 1
ATOM 2557 N N . ASN A 1 325 ? 8.864 -15.223 -10.398 1.00 88.75 325 ASN A N 1
ATOM 2558 C CA . ASN A 1 325 ? 8.582 -14.180 -11.386 1.00 88.75 325 ASN A CA 1
ATOM 2559 C C . ASN A 1 325 ? 9.809 -13.306 -11.661 1.00 88.75 325 ASN A C 1
ATOM 2561 O O . ASN A 1 325 ? 10.115 -13.024 -12.820 1.00 88.75 325 ASN A O 1
ATOM 2565 N N . ALA A 1 326 ? 10.557 -12.950 -10.619 1.00 85.38 326 ALA A N 1
ATOM 2566 C CA . ALA A 1 326 ? 11.793 -12.190 -10.718 1.00 85.38 326 ALA A CA 1
ATOM 2567 C C . ALA A 1 326 ? 12.844 -12.928 -11.556 1.00 85.38 326 ALA A C 1
ATOM 2569 O O . ALA A 1 326 ? 13.411 -12.341 -12.475 1.00 85.38 326 ALA A O 1
ATOM 2570 N N . GLN A 1 327 ? 13.035 -14.231 -11.324 1.00 85.38 327 GLN A N 1
ATOM 2571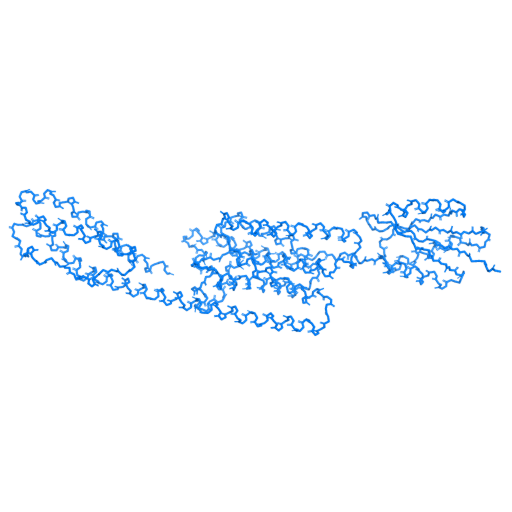 C CA . GLN A 1 327 ? 13.946 -15.060 -12.121 1.00 85.38 327 GLN A CA 1
ATOM 2572 C C . GLN A 1 327 ? 13.549 -15.111 -13.602 1.00 85.38 327 GLN A C 1
ATOM 2574 O O . GLN A 1 327 ? 14.409 -14.962 -14.471 1.00 85.38 327 GLN A O 1
ATOM 2579 N N . LYS A 1 328 ? 12.253 -15.271 -13.912 1.00 83.50 328 LYS A N 1
ATOM 2580 C CA . LYS A 1 328 ? 11.759 -15.267 -15.302 1.00 83.50 328 LYS A CA 1
ATOM 2581 C C . LYS A 1 328 ? 12.054 -13.942 -16.002 1.00 83.50 328 LYS A C 1
ATOM 2583 O O . LYS A 1 328 ? 12.565 -13.947 -17.120 1.00 83.50 328 LYS A O 1
ATOM 2588 N N . VAL A 1 329 ? 11.751 -12.818 -15.350 1.00 79.44 329 VAL A N 1
ATOM 2589 C CA . VAL A 1 329 ? 11.989 -11.481 -15.914 1.00 79.44 329 VAL A CA 1
ATOM 2590 C C . VAL A 1 329 ? 13.480 -11.225 -16.091 1.00 79.44 329 VAL A C 1
ATOM 2592 O O . VAL A 1 329 ? 13.900 -10.797 -17.162 1.00 79.44 329 VAL A O 1
ATOM 2595 N N . PHE A 1 330 ? 14.296 -11.541 -15.087 1.00 77.06 330 PHE A N 1
ATOM 2596 C CA . PHE A 1 330 ? 15.737 -11.331 -15.157 1.00 77.06 330 PHE A CA 1
ATOM 2597 C C . PHE A 1 330 ? 16.385 -12.169 -16.267 1.00 77.06 330 PHE A C 1
ATOM 2599 O O . PHE A 1 330 ? 17.197 -11.657 -17.036 1.00 77.06 330 PHE A O 1
ATOM 2606 N N . HIS A 1 331 ? 15.968 -13.429 -16.422 1.00 76.94 331 HIS A N 1
ATOM 2607 C CA . HIS A 1 331 ? 16.430 -14.285 -17.512 1.00 76.94 331 HIS A CA 1
ATOM 2608 C C . HIS A 1 331 ? 16.070 -13.712 -18.892 1.00 76.94 331 HIS A C 1
ATOM 2610 O O . HIS A 1 331 ? 16.923 -13.656 -19.777 1.00 76.94 331 HIS A O 1
ATOM 2616 N N . GLN A 1 332 ? 14.841 -13.210 -19.066 1.00 73.31 332 GLN A N 1
ATOM 2617 C CA . GLN A 1 332 ? 14.423 -12.547 -20.306 1.00 73.31 332 GLN A CA 1
ATOM 2618 C C . GLN A 1 332 ? 15.234 -11.278 -20.592 1.00 73.31 332 GLN A C 1
ATOM 2620 O O . GLN A 1 332 ? 15.624 -11.045 -21.735 1.00 73.31 332 GLN A O 1
ATOM 2625 N N . VAL A 1 333 ? 15.515 -10.468 -19.567 1.00 72.81 333 VAL A N 1
ATOM 2626 C CA . VAL A 1 333 ? 16.353 -9.268 -19.704 1.00 72.81 333 VAL A CA 1
ATOM 2627 C C . VAL A 1 333 ? 17.768 -9.655 -20.136 1.00 72.81 333 VAL A C 1
ATOM 2629 O O . VAL A 1 333 ? 18.277 -9.083 -21.096 1.00 72.81 333 VAL A O 1
ATOM 2632 N N . GLN A 1 334 ? 18.382 -10.663 -19.510 1.00 71.44 334 GLN A N 1
ATOM 2633 C CA . GLN A 1 334 ? 19.720 -11.127 -19.888 1.00 71.44 334 GLN A CA 1
ATOM 2634 C C . GLN A 1 334 ? 19.790 -11.655 -21.326 1.00 71.44 334 GLN A C 1
ATOM 2636 O O . GLN A 1 334 ? 20.764 -11.373 -22.025 1.00 71.44 334 GLN A O 1
ATOM 2641 N N . ILE A 1 335 ? 18.782 -12.413 -21.773 1.00 68.81 335 ILE A N 1
ATOM 2642 C CA . ILE A 1 335 ? 18.703 -12.890 -23.162 1.00 68.81 335 ILE A CA 1
ATOM 2643 C C . ILE A 1 335 ? 18.648 -11.699 -24.118 1.00 68.81 335 ILE A C 1
ATOM 2645 O O . ILE A 1 335 ? 19.508 -11.590 -24.992 1.00 68.81 335 ILE A O 1
ATOM 2649 N N . ARG A 1 336 ? 17.733 -10.747 -23.887 1.00 68.50 336 ARG A N 1
ATOM 2650 C CA . ARG A 1 336 ? 17.624 -9.545 -24.728 1.00 68.50 336 ARG A CA 1
ATOM 2651 C C . ARG A 1 336 ? 18.924 -8.753 -24.777 1.00 68.50 336 ARG A C 1
ATOM 2653 O O . ARG A 1 336 ? 19.318 -8.293 -25.840 1.00 68.50 336 ARG A O 1
ATOM 2660 N N . GLN A 1 337 ? 19.623 -8.601 -23.655 1.00 68.06 337 GLN A N 1
ATOM 2661 C CA . GLN A 1 337 ? 20.903 -7.890 -23.640 1.00 68.06 337 GLN A CA 1
ATOM 2662 C C . GLN A 1 337 ? 21.982 -8.595 -24.461 1.00 68.06 337 GLN A C 1
ATOM 2664 O O . GLN A 1 337 ? 22.773 -7.932 -25.135 1.00 68.06 337 GLN A O 1
ATOM 2669 N N . LYS A 1 338 ? 22.023 -9.932 -24.417 1.00 68.62 338 LYS A N 1
ATOM 2670 C CA . LYS A 1 338 ? 22.939 -10.718 -25.250 1.00 68.62 338 LYS A CA 1
ATOM 2671 C C . LYS A 1 338 ? 22.609 -10.550 -26.731 1.00 68.62 338 LYS A C 1
ATOM 2673 O O . LYS A 1 338 ? 23.516 -10.229 -27.492 1.00 68.62 338 LYS A O 1
ATOM 2678 N N . GLU A 1 339 ? 21.342 -10.685 -27.119 1.00 66.50 339 GLU A N 1
ATOM 2679 C CA . GLU A 1 339 ? 20.883 -10.479 -28.502 1.00 66.50 339 GLU A CA 1
ATOM 2680 C C . GLU A 1 339 ? 21.230 -9.077 -29.012 1.00 66.50 339 GLU A C 1
ATOM 2682 O O . GLU A 1 339 ? 21.794 -8.921 -30.093 1.00 66.50 339 GLU A O 1
ATOM 2687 N N . GLN A 1 340 ? 20.989 -8.047 -28.201 1.00 68.75 340 GLN A N 1
ATOM 2688 C CA . GLN A 1 340 ? 21.313 -6.669 -28.564 1.00 68.75 340 GLN A CA 1
ATOM 2689 C C . GLN A 1 340 ? 22.808 -6.424 -28.720 1.00 68.75 340 GLN A C 1
ATOM 2691 O O . GLN A 1 340 ? 23.216 -5.690 -29.618 1.00 68.75 340 GLN A O 1
ATOM 2696 N N . LYS A 1 341 ? 23.635 -7.035 -27.866 1.00 70.38 341 LYS A N 1
ATOM 2697 C CA . LYS A 1 341 ? 25.088 -6.944 -27.994 1.00 70.38 341 LYS A CA 1
ATOM 2698 C C . LYS A 1 341 ? 25.566 -7.597 -29.293 1.00 70.38 341 LYS A C 1
ATOM 2700 O O . LYS A 1 341 ? 26.352 -6.980 -30.000 1.00 70.38 341 LYS A O 1
ATOM 2705 N N . VAL A 1 342 ? 25.050 -8.782 -29.624 1.00 69.00 342 VAL A N 1
ATOM 2706 C CA . VAL A 1 342 ? 25.367 -9.476 -30.884 1.00 69.00 342 VAL A CA 1
ATOM 2707 C C . VAL A 1 342 ? 24.956 -8.630 -32.092 1.00 69.00 342 VAL A C 1
ATOM 2709 O O . VAL A 1 342 ? 25.750 -8.459 -33.012 1.00 69.00 342 VAL A O 1
ATOM 2712 N N . LEU A 1 343 ? 23.763 -8.029 -32.072 1.00 67.19 343 LEU A N 1
ATOM 2713 C CA . LEU A 1 343 ? 23.290 -7.156 -33.153 1.00 67.19 343 LEU A CA 1
ATOM 2714 C C . LEU A 1 343 ? 24.147 -5.896 -33.317 1.00 67.19 343 LEU A C 1
ATOM 2716 O O . LEU A 1 343 ? 24.486 -5.528 -34.440 1.00 67.19 343 LEU A O 1
ATOM 2720 N N . LEU A 1 344 ? 24.538 -5.252 -32.214 1.00 70.38 344 LEU A N 1
ATOM 2721 C CA . LEU A 1 344 ? 25.470 -4.120 -32.240 1.00 70.38 344 LEU A CA 1
ATOM 2722 C C . LEU A 1 344 ? 26.833 -4.518 -32.816 1.00 70.38 344 LEU A C 1
ATOM 2724 O O . LEU A 1 344 ? 27.408 -3.758 -33.595 1.00 70.38 344 LEU A O 1
ATOM 2728 N N . ASP A 1 345 ? 27.339 -5.699 -32.465 1.00 71.44 345 ASP A N 1
ATOM 2729 C CA . ASP A 1 345 ? 28.602 -6.206 -32.999 1.00 71.44 345 ASP A CA 1
ATOM 2730 C C . ASP A 1 345 ? 28.485 -6.484 -34.511 1.00 71.44 345 ASP A C 1
ATOM 2732 O O . ASP A 1 345 ? 29.366 -6.065 -35.262 1.00 71.44 345 ASP A O 1
ATOM 2736 N N . ILE A 1 346 ? 27.382 -7.077 -34.992 1.00 68.25 346 ILE A N 1
ATOM 2737 C CA . ILE A 1 346 ? 27.110 -7.270 -36.433 1.00 68.25 346 ILE A CA 1
ATOM 2738 C C . ILE A 1 346 ? 27.066 -5.925 -37.169 1.00 68.25 346 ILE A C 1
ATOM 2740 O O . ILE A 1 346 ? 27.719 -5.767 -38.204 1.00 68.25 346 ILE A O 1
ATOM 2744 N N . ILE A 1 347 ? 26.337 -4.938 -36.636 1.00 68.38 347 ILE A N 1
ATOM 2745 C CA . ILE A 1 347 ? 26.227 -3.610 -37.257 1.00 68.38 347 ILE A CA 1
ATOM 2746 C C . ILE A 1 347 ? 27.611 -2.964 -37.381 1.00 68.38 347 ILE A C 1
ATOM 2748 O O . ILE A 1 347 ? 27.995 -2.539 -38.469 1.00 68.38 347 ILE A O 1
ATOM 2752 N N . ASN A 1 348 ? 28.392 -2.951 -36.301 1.00 68.75 348 ASN A N 1
ATOM 2753 C CA . ASN A 1 348 ? 29.682 -2.263 -36.275 1.00 68.75 348 ASN A CA 1
ATOM 2754 C C . ASN A 1 348 ? 30.777 -2.976 -37.082 1.00 68.75 348 ASN A C 1
ATOM 2756 O O . ASN A 1 348 ? 31.632 -2.316 -37.670 1.00 68.75 348 ASN A O 1
ATOM 2760 N N . THR A 1 349 ? 30.789 -4.312 -37.098 1.00 68.81 349 THR A N 1
ATOM 2761 C CA . THR A 1 349 ? 31.871 -5.091 -37.734 1.00 68.81 349 THR A CA 1
ATOM 2762 C C . THR A 1 349 ? 31.587 -5.455 -39.182 1.00 68.81 349 THR A C 1
ATOM 2764 O O . THR A 1 349 ? 32.525 -5.605 -39.962 1.00 68.81 349 THR A O 1
ATOM 2767 N N . SER A 1 350 ? 30.311 -5.588 -39.548 1.00 67.81 350 SER A N 1
ATOM 2768 C CA . SER A 1 350 ? 29.905 -6.027 -40.882 1.00 67.81 350 SER A CA 1
ATOM 2769 C C . SER A 1 350 ? 29.248 -4.889 -41.657 1.00 67.81 350 SER A C 1
ATOM 2771 O O . SER A 1 350 ? 29.752 -4.503 -42.708 1.00 67.81 350 SER A O 1
ATOM 2773 N N . ILE A 1 351 ? 28.175 -4.295 -41.126 1.00 67.81 351 ILE A N 1
ATOM 2774 C CA . ILE A 1 351 ? 27.314 -3.362 -41.874 1.00 67.81 351 ILE A CA 1
ATOM 2775 C C . ILE A 1 351 ? 27.973 -1.990 -42.086 1.00 67.81 351 ILE A C 1
ATOM 2777 O O . ILE A 1 351 ? 28.022 -1.514 -43.220 1.00 67.81 351 ILE A O 1
ATOM 2781 N N . ALA A 1 352 ? 28.528 -1.370 -41.042 1.00 67.88 352 ALA A N 1
ATOM 2782 C CA . ALA A 1 352 ? 29.135 -0.041 -41.145 1.00 67.88 352 ALA A CA 1
ATOM 2783 C C . ALA A 1 352 ? 30.306 0.013 -42.160 1.00 67.88 352 ALA A C 1
ATOM 2785 O O . ALA A 1 352 ? 30.328 0.909 -43.009 1.00 67.88 352 ALA A O 1
ATOM 2786 N N . PRO A 1 353 ? 31.239 -0.965 -42.200 1.00 69.75 353 PRO A N 1
ATOM 2787 C CA . PRO A 1 353 ? 32.265 -1.019 -43.244 1.00 69.75 353 PRO A CA 1
ATOM 2788 C C . PRO A 1 353 ? 31.706 -1.172 -44.665 1.00 69.75 353 PRO A C 1
ATOM 2790 O O . PRO A 1 353 ? 32.272 -0.613 -45.608 1.00 69.75 353 PRO A O 1
ATOM 2793 N N . ILE A 1 354 ? 30.610 -1.921 -44.832 1.00 68.38 354 ILE A N 1
ATOM 2794 C CA . ILE A 1 354 ? 29.933 -2.080 -46.126 1.00 68.38 354 ILE A CA 1
ATOM 2795 C C . ILE A 1 354 ? 29.356 -0.742 -46.586 1.00 68.38 354 ILE A C 1
ATOM 2797 O O . ILE A 1 354 ? 29.533 -0.384 -47.747 1.00 68.38 354 ILE A O 1
ATOM 2801 N N . LEU A 1 355 ? 28.710 0.008 -45.691 1.00 67.88 355 LEU A N 1
ATOM 2802 C CA . LEU A 1 355 ? 28.130 1.316 -46.002 1.00 67.88 355 LEU A CA 1
ATOM 2803 C C . LEU A 1 355 ? 29.194 2.334 -46.422 1.00 67.88 355 LEU A C 1
ATOM 2805 O O . LEU A 1 355 ? 29.019 3.007 -47.435 1.00 67.88 355 LEU A O 1
ATOM 2809 N N . ILE A 1 356 ? 30.330 2.377 -45.719 1.00 69.94 356 ILE A N 1
ATOM 2810 C CA . ILE A 1 356 ? 31.461 3.252 -46.071 1.00 69.94 356 ILE A CA 1
ATOM 2811 C C . ILE A 1 356 ? 32.007 2.909 -47.467 1.00 69.94 356 ILE A C 1
ATOM 2813 O O . ILE A 1 356 ? 32.277 3.801 -48.273 1.00 69.94 356 ILE A O 1
ATOM 2817 N N . ARG A 1 357 ? 32.153 1.614 -47.787 1.00 70.44 357 ARG A N 1
ATOM 2818 C CA . ARG A 1 357 ? 32.590 1.177 -49.126 1.00 70.44 357 ARG A CA 1
ATOM 2819 C C . ARG A 1 357 ? 31.554 1.496 -50.201 1.00 70.44 357 ARG A C 1
ATOM 2821 O O . ARG A 1 357 ? 31.932 1.944 -51.278 1.00 70.44 357 ARG A O 1
ATOM 2828 N N . LEU A 1 358 ? 30.271 1.285 -49.911 1.00 69.69 358 LEU A N 1
ATOM 2829 C CA . LEU A 1 358 ? 29.155 1.572 -50.813 1.00 69.69 358 LEU A CA 1
ATOM 2830 C C . LEU A 1 358 ? 29.109 3.059 -51.182 1.00 69.69 358 LEU A C 1
ATOM 2832 O O . LEU A 1 358 ? 28.953 3.396 -52.352 1.00 69.69 358 LEU A O 1
ATOM 2836 N N . GLU A 1 359 ? 29.273 3.938 -50.195 1.00 71.19 359 GLU A N 1
ATOM 2837 C CA . GLU A 1 359 ? 29.347 5.384 -50.396 1.00 71.19 359 GLU A CA 1
ATOM 2838 C C . GLU A 1 359 ? 30.546 5.762 -51.273 1.00 71.19 359 GLU A C 1
ATOM 2840 O O . GLU A 1 359 ? 30.381 6.471 -52.264 1.00 71.19 359 GLU A O 1
ATOM 2845 N N . ALA A 1 360 ? 31.734 5.225 -50.978 1.00 71.12 360 ALA A N 1
ATOM 2846 C CA . ALA A 1 360 ? 32.930 5.474 -51.781 1.00 71.12 360 ALA A CA 1
ATOM 2847 C C . ALA A 1 360 ? 32.779 5.000 -53.242 1.00 71.12 360 ALA A C 1
ATOM 2849 O O . ALA A 1 360 ? 33.189 5.712 -54.158 1.00 71.12 360 ALA A O 1
ATOM 2850 N N . GLU A 1 361 ? 32.167 3.833 -53.478 1.00 70.12 361 GLU A N 1
ATOM 2851 C CA . GLU A 1 361 ? 31.949 3.274 -54.823 1.00 70.12 361 GLU A CA 1
ATOM 2852 C C . GLU A 1 361 ? 30.852 3.993 -55.616 1.00 70.12 361 GLU A C 1
ATOM 2854 O O . GLU A 1 361 ? 30.979 4.162 -56.826 1.00 70.12 361 GLU A O 1
ATOM 2859 N N . LEU A 1 362 ? 29.766 4.432 -54.971 1.00 66.44 362 LEU A N 1
ATOM 2860 C CA . LEU A 1 362 ? 28.716 5.208 -55.646 1.00 66.44 362 LEU A CA 1
ATOM 2861 C C . LEU A 1 362 ? 29.221 6.583 -56.105 1.00 66.44 362 LEU A C 1
ATOM 2863 O O . LEU A 1 362 ? 28.648 7.176 -57.023 1.00 66.44 362 LEU A O 1
ATOM 2867 N N . MET A 1 363 ? 30.295 7.071 -55.483 1.00 67.62 363 MET A N 1
ATOM 2868 C CA . MET A 1 363 ? 30.908 8.364 -55.771 1.00 67.62 363 MET A CA 1
ATOM 2869 C C . MET A 1 363 ? 32.138 8.269 -56.691 1.00 67.62 363 MET A C 1
ATOM 2871 O O . MET A 1 363 ? 32.587 9.310 -57.179 1.00 67.62 363 MET A O 1
ATOM 2875 N N . SER A 1 364 ? 32.650 7.062 -56.977 1.00 67.00 364 SER A N 1
ATOM 2876 C CA . SER A 1 364 ? 33.827 6.822 -57.829 1.00 67.00 364 SER A CA 1
ATOM 2877 C C . SER A 1 364 ? 33.474 6.293 -59.229 1.00 67.00 364 SER A C 1
ATOM 2879 O O . SER A 1 364 ? 32.388 5.764 -59.472 1.00 67.00 364 SER A O 1
ATOM 2881 N N . ASP A 1 365 ? 34.416 6.423 -60.169 1.00 59.25 365 ASP A N 1
ATOM 2882 C CA . ASP A 1 365 ? 34.253 5.957 -61.557 1.00 59.25 365 ASP A CA 1
ATOM 2883 C C . ASP A 1 365 ? 34.588 4.459 -61.741 1.00 59.25 365 ASP A C 1
ATOM 2885 O O . ASP A 1 365 ? 34.310 3.885 -62.795 1.00 59.25 365 ASP A O 1
ATOM 2889 N N . THR A 1 366 ? 35.147 3.797 -60.720 1.00 57.94 366 THR A N 1
ATOM 2890 C CA . THR A 1 366 ? 35.599 2.395 -60.759 1.00 57.94 366 THR A CA 1
ATOM 2891 C C . THR A 1 366 ? 34.953 1.558 -59.642 1.00 57.94 366 THR A C 1
ATOM 2893 O O . THR A 1 366 ? 35.425 1.577 -58.504 1.00 57.94 366 THR A O 1
ATOM 2896 N N . PRO A 1 367 ? 33.877 0.797 -59.929 1.00 55.38 367 PRO A N 1
ATOM 2897 C CA . PRO A 1 367 ? 33.289 -0.117 -58.950 1.00 55.38 367 PRO A CA 1
ATOM 2898 C C . PRO A 1 367 ? 34.179 -1.360 -58.778 1.00 55.38 367 PRO A C 1
ATOM 2900 O O . PRO A 1 367 ? 34.511 -2.018 -59.764 1.00 55.38 367 PRO A O 1
ATOM 2903 N N . ASN A 1 368 ? 34.558 -1.698 -57.540 1.00 53.91 368 ASN A N 1
ATOM 2904 C CA . ASN A 1 368 ? 35.436 -2.837 -57.234 1.00 53.91 368 ASN A CA 1
ATOM 2905 C C . ASN A 1 368 ? 34.663 -4.092 -56.772 1.00 53.91 368 ASN A C 1
ATOM 2907 O O . ASN A 1 368 ? 35.188 -5.198 -56.889 1.00 53.91 368 ASN A O 1
ATOM 2911 N N . LEU A 1 369 ? 33.424 -3.958 -56.281 1.00 54.56 369 LEU A N 1
ATOM 2912 C CA . LEU A 1 369 ? 32.566 -5.066 -55.824 1.00 54.56 369 LEU A CA 1
ATOM 2913 C C . LEU A 1 369 ? 31.446 -5.407 -56.823 1.00 54.56 369 LEU A C 1
ATOM 2915 O O . LEU A 1 369 ? 30.696 -4.530 -57.267 1.00 54.56 369 LEU A O 1
ATOM 2919 N N . LYS A 1 370 ? 31.292 -6.700 -57.147 1.00 56.53 370 LYS A N 1
ATOM 2920 C CA . LYS A 1 370 ? 30.253 -7.191 -58.070 1.00 56.53 370 LYS A CA 1
ATOM 2921 C C . LYS A 1 370 ? 28.859 -7.152 -57.414 1.00 56.53 370 LYS A C 1
ATOM 2923 O O . LYS A 1 370 ? 28.730 -7.551 -56.258 1.00 56.53 370 LYS A O 1
ATOM 2928 N N . PRO A 1 371 ? 27.787 -6.779 -58.145 1.00 54.31 371 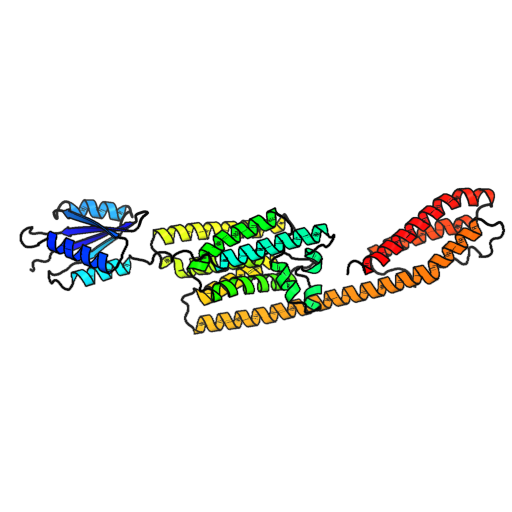PRO A N 1
ATOM 2929 C CA . PRO A 1 371 ? 26.415 -6.762 -57.617 1.00 54.31 371 PRO A CA 1
ATOM 2930 C C . PRO A 1 371 ? 25.937 -8.098 -57.025 1.00 54.31 371 PRO A C 1
ATOM 2932 O O . PRO A 1 371 ? 25.110 -8.094 -56.117 1.00 54.31 371 PRO A O 1
ATOM 2935 N N . SER A 1 372 ? 26.489 -9.221 -57.502 1.00 55.25 372 SER A N 1
ATOM 2936 C CA . SER A 1 372 ? 26.182 -10.590 -57.065 1.00 55.25 372 SER A CA 1
ATOM 2937 C C . SER A 1 372 ? 26.657 -10.943 -55.650 1.00 55.25 372 SER A C 1
ATOM 2939 O O . SER A 1 372 ? 26.305 -12.004 -55.148 1.00 55.25 372 SER A O 1
ATOM 2941 N N . GLU A 1 373 ? 27.455 -10.090 -55.009 1.00 60.66 373 GLU A N 1
ATOM 2942 C CA . GLU A 1 373 ? 28.005 -10.306 -53.665 1.00 60.66 373 GLU A CA 1
ATOM 2943 C C . GLU A 1 373 ? 27.267 -9.446 -52.631 1.00 60.66 373 GLU A C 1
ATOM 2945 O O . GLU A 1 373 ? 27.894 -8.714 -51.869 1.00 60.66 373 GLU A O 1
ATOM 2950 N N . PHE A 1 374 ? 25.926 -9.475 -52.624 1.00 62.78 374 PHE A N 1
ATOM 2951 C CA . PHE A 1 374 ? 25.162 -8.753 -51.605 1.00 62.78 374 PHE A CA 1
ATOM 2952 C C . PHE A 1 374 ? 25.519 -9.314 -50.215 1.00 62.78 374 PHE A C 1
ATOM 2954 O O . PHE A 1 374 ? 25.273 -10.495 -49.958 1.00 62.78 374 PHE A O 1
ATOM 2961 N N . PRO A 1 375 ? 26.108 -8.505 -49.320 1.00 63.88 375 PRO A N 1
ATOM 2962 C CA . PRO A 1 375 ? 26.635 -8.980 -48.051 1.00 63.88 375 PRO A CA 1
ATOM 2963 C C . PRO A 1 375 ? 25.487 -9.112 -47.050 1.00 63.88 375 PRO A C 1
ATOM 2965 O O . PRO A 1 375 ? 25.190 -8.205 -46.273 1.00 63.88 375 PRO A O 1
ATOM 2968 N N . TYR A 1 376 ? 24.796 -10.242 -47.124 1.00 64.06 376 TYR A N 1
ATOM 2969 C CA . TYR A 1 376 ? 23.660 -10.567 -46.281 1.00 64.06 376 TYR A CA 1
ATOM 2970 C C . TYR A 1 376 ? 23.739 -12.014 -45.832 1.00 64.06 376 TYR A C 1
ATOM 2972 O O . TYR A 1 376 ? 23.913 -12.924 -46.641 1.00 64.06 376 TYR A O 1
ATOM 2980 N N . HIS A 1 377 ? 23.542 -12.209 -44.535 1.00 67.44 377 HIS A N 1
ATOM 2981 C CA . HIS A 1 377 ? 23.407 -13.517 -43.925 1.00 67.44 377 HIS A CA 1
ATOM 2982 C C . HIS A 1 377 ? 22.070 -13.560 -43.180 1.00 67.44 377 HIS A C 1
ATOM 2984 O O . HIS A 1 377 ? 21.769 -12.658 -42.396 1.00 67.44 377 HIS A O 1
ATOM 2990 N N . GLU A 1 378 ? 21.256 -14.594 -43.428 1.00 66.88 378 GLU A N 1
ATOM 2991 C CA . GLU A 1 378 ? 19.946 -14.763 -42.771 1.00 66.88 378 GLU A CA 1
ATOM 2992 C C . GLU A 1 378 ? 20.060 -14.801 -41.241 1.00 66.88 378 GLU A C 1
ATOM 2994 O O . GLU A 1 378 ? 19.168 -14.333 -40.537 1.00 66.88 378 GLU A O 1
ATOM 2999 N N . GLU A 1 379 ? 21.207 -15.263 -40.743 1.00 65.38 379 GLU A N 1
ATOM 3000 C CA . GLU A 1 379 ? 21.563 -15.343 -39.324 1.00 65.38 379 GLU A CA 1
ATOM 3001 C C . GLU A 1 379 ? 21.625 -13.977 -38.615 1.00 65.38 379 GLU A C 1
ATOM 3003 O O . GLU A 1 379 ? 21.665 -13.924 -37.390 1.00 65.38 379 GLU A O 1
ATOM 3008 N N . TRP A 1 380 ? 21.627 -12.858 -39.350 1.00 66.00 380 TRP A N 1
ATOM 3009 C CA . TRP A 1 380 ? 21.655 -11.511 -38.763 1.00 66.00 380 TRP A CA 1
ATOM 3010 C C . TRP A 1 380 ? 20.274 -10.983 -38.356 1.00 66.00 380 TRP A C 1
ATOM 3012 O O . TRP A 1 380 ? 20.186 -9.913 -37.753 1.00 66.00 380 TRP A O 1
ATOM 3022 N N . ILE A 1 381 ? 19.187 -11.682 -38.700 1.00 71.75 381 ILE A N 1
ATOM 3023 C CA . ILE A 1 381 ? 17.826 -11.222 -38.414 1.00 71.75 381 ILE A CA 1
ATOM 3024 C C . ILE A 1 381 ? 17.483 -11.452 -36.927 1.00 71.75 381 ILE A C 1
ATOM 3026 O O . ILE A 1 381 ? 17.518 -12.595 -36.476 1.00 71.75 381 ILE A O 1
ATOM 3030 N N . PRO A 1 382 ? 17.068 -10.409 -36.175 1.00 69.00 382 PRO A N 1
ATOM 3031 C CA . PRO A 1 382 ? 16.585 -10.566 -34.802 1.00 69.00 382 PRO A CA 1
ATOM 3032 C C . PRO A 1 382 ? 15.355 -11.482 -34.709 1.00 69.00 382 PRO A C 1
ATOM 3034 O O . PRO A 1 382 ? 14.485 -11.448 -35.582 1.00 69.00 382 PRO A O 1
ATOM 3037 N N . GLU A 1 383 ? 15.228 -12.239 -33.617 1.00 68.38 383 GLU A N 1
ATOM 3038 C CA . GLU A 1 383 ? 14.025 -13.044 -33.349 1.00 68.38 383 GLU A CA 1
ATOM 3039 C C . GLU A 1 383 ? 12.849 -12.200 -32.828 1.00 68.38 383 GLU A C 1
ATOM 3041 O O . GLU A 1 383 ? 11.693 -12.464 -33.176 1.00 68.38 383 GLU A O 1
ATOM 3046 N N . ASP A 1 384 ? 13.126 -11.163 -32.024 1.00 75.38 384 ASP A N 1
ATOM 3047 C CA . ASP A 1 384 ? 12.102 -10.253 -31.499 1.00 75.38 384 ASP A CA 1
ATOM 3048 C C . ASP A 1 384 ? 11.336 -9.568 -32.635 1.00 75.38 384 ASP A C 1
ATOM 3050 O O . ASP A 1 384 ? 11.918 -9.037 -33.578 1.00 75.38 384 ASP A O 1
ATOM 3054 N N . LYS A 1 385 ? 10.005 -9.553 -32.538 1.00 74.38 385 LYS A N 1
ATOM 3055 C CA . LYS A 1 385 ? 9.129 -9.118 -33.629 1.00 74.38 385 LYS A CA 1
ATOM 3056 C C . LYS A 1 385 ? 9.361 -7.663 -34.047 1.00 74.38 385 LYS A C 1
ATOM 3058 O O . LYS A 1 385 ? 9.308 -7.372 -35.243 1.00 74.38 385 LYS A O 1
ATOM 3063 N N . GLU A 1 386 ? 9.574 -6.755 -33.098 1.00 72.56 386 GLU A N 1
ATOM 3064 C CA . GLU A 1 386 ? 9.737 -5.336 -33.419 1.00 72.56 386 GLU A CA 1
ATOM 3065 C C . GLU A 1 386 ? 11.153 -5.033 -33.908 1.00 72.56 386 GLU A C 1
ATOM 3067 O O . GLU A 1 386 ? 11.331 -4.293 -34.878 1.00 72.56 386 GLU A O 1
ATOM 3072 N N . ASP A 1 387 ? 12.156 -5.630 -33.262 1.00 71.12 387 ASP A N 1
ATOM 3073 C CA . ASP A 1 387 ? 13.556 -5.471 -33.652 1.00 71.12 387 ASP A CA 1
ATOM 3074 C C . ASP A 1 387 ? 13.806 -6.122 -35.031 1.00 71.12 387 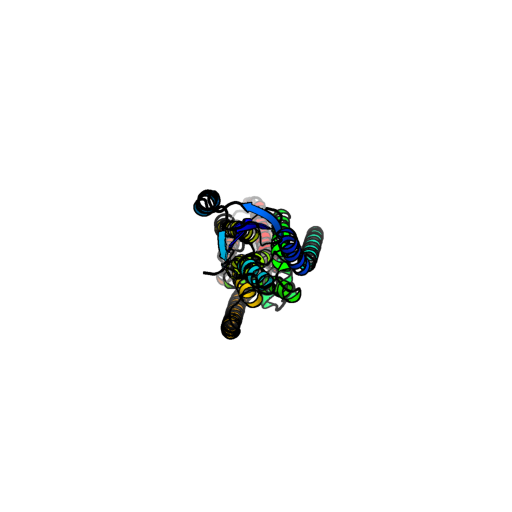ASP A C 1
ATOM 3076 O O . ASP A 1 387 ? 14.480 -5.534 -35.881 1.00 71.12 387 ASP A O 1
ATOM 3080 N N . ARG A 1 388 ? 13.144 -7.252 -35.325 1.00 80.56 388 ARG A N 1
ATOM 3081 C CA . ARG A 1 388 ? 13.092 -7.888 -36.650 1.00 80.56 388 ARG A CA 1
ATOM 3082 C C . ARG A 1 388 ? 12.511 -6.964 -37.707 1.00 80.56 388 ARG A C 1
ATOM 3084 O O . ARG A 1 388 ? 13.086 -6.838 -38.783 1.00 80.56 388 ARG A O 1
ATOM 3091 N N . GLN A 1 389 ? 11.376 -6.326 -37.428 1.00 83.00 389 GLN A N 1
ATOM 3092 C CA . GLN A 1 389 ? 10.727 -5.434 -38.390 1.00 83.00 389 GLN A CA 1
ATOM 3093 C C . GLN A 1 389 ? 11.607 -4.220 -38.711 1.00 83.00 389 GLN A C 1
ATOM 3095 O O . GLN A 1 389 ? 11.740 -3.850 -39.878 1.00 83.00 389 GLN A O 1
ATOM 3100 N N . ALA A 1 390 ? 12.246 -3.635 -37.694 1.00 78.25 390 ALA A N 1
ATOM 3101 C CA . ALA A 1 390 ? 13.187 -2.535 -37.880 1.00 78.25 390 ALA A CA 1
ATOM 3102 C C . ALA A 1 390 ? 14.407 -2.966 -38.714 1.00 78.25 390 ALA A C 1
ATOM 3104 O O . ALA A 1 390 ? 14.794 -2.266 -39.650 1.00 78.25 390 ALA A O 1
ATOM 3105 N N . PHE A 1 391 ? 14.977 -4.140 -38.421 1.00 79.31 391 PHE A N 1
ATOM 3106 C CA . PHE A 1 391 ? 16.132 -4.670 -39.146 1.00 79.31 391 PHE A CA 1
ATOM 3107 C C . PHE A 1 391 ? 15.801 -5.036 -40.601 1.00 79.31 391 PHE A C 1
ATOM 3109 O O . PHE A 1 391 ? 16.555 -4.694 -41.508 1.00 79.31 391 PHE A O 1
ATOM 3116 N N . LEU A 1 392 ? 14.644 -5.658 -40.856 1.00 83.31 392 LEU A N 1
ATOM 3117 C CA . LEU A 1 392 ? 14.178 -5.960 -42.215 1.00 83.31 392 LEU A CA 1
ATOM 3118 C C . LEU A 1 392 ? 13.945 -4.683 -43.033 1.00 83.31 392 LEU A C 1
ATOM 3120 O O . LEU A 1 392 ? 14.382 -4.613 -44.177 1.00 83.31 392 LEU A O 1
ATOM 3124 N N . SER A 1 393 ? 13.348 -3.646 -42.434 1.00 83.38 393 SER A N 1
ATOM 3125 C CA . SER A 1 393 ? 13.170 -2.350 -43.103 1.00 83.38 393 SER A CA 1
ATOM 3126 C C . SER A 1 393 ? 14.504 -1.714 -43.504 1.00 83.38 393 SER A C 1
ATOM 3128 O O . SER A 1 393 ? 14.595 -1.092 -44.563 1.00 83.38 393 SER A O 1
ATOM 3130 N N . PHE A 1 394 ? 15.536 -1.852 -42.670 1.00 83.31 394 PHE A N 1
ATOM 3131 C CA . PHE A 1 394 ? 16.884 -1.404 -43.005 1.00 83.31 394 PHE A CA 1
ATOM 3132 C C . PHE A 1 394 ? 17.492 -2.233 -44.143 1.00 83.31 394 PHE A C 1
ATOM 3134 O O . PHE A 1 394 ? 18.033 -1.662 -45.089 1.00 83.31 394 PHE A O 1
ATOM 3141 N N . LEU A 1 395 ? 17.365 -3.563 -44.094 1.00 79.19 395 LEU A N 1
ATOM 3142 C CA . LEU A 1 395 ? 17.875 -4.459 -45.135 1.00 79.19 395 LEU A CA 1
ATOM 3143 C C . LEU A 1 395 ? 17.236 -4.200 -46.502 1.00 79.19 395 LEU A C 1
ATOM 3145 O O . LEU A 1 395 ? 17.942 -4.197 -47.510 1.00 79.19 395 LEU A O 1
ATOM 3149 N N . ASP A 1 396 ? 15.927 -3.961 -46.551 1.00 83.88 396 ASP A N 1
ATOM 3150 C CA . ASP A 1 396 ? 15.230 -3.636 -47.798 1.00 83.88 396 ASP A CA 1
ATOM 3151 C C . ASP A 1 396 ? 15.753 -2.327 -48.397 1.00 83.88 396 ASP A C 1
ATOM 3153 O O . ASP A 1 396 ? 16.025 -2.253 -49.600 1.00 83.88 396 ASP A O 1
ATOM 3157 N N . LYS A 1 397 ? 16.002 -1.317 -47.553 1.00 82.94 397 LYS A N 1
ATOM 3158 C CA . LYS A 1 397 ? 16.608 -0.060 -48.001 1.00 82.94 397 LYS A CA 1
ATOM 3159 C C . LYS A 1 397 ? 18.052 -0.249 -48.463 1.00 82.94 397 LYS A C 1
ATOM 3161 O O . LYS A 1 397 ? 18.447 0.311 -49.484 1.00 82.94 397 LYS A O 1
ATOM 3166 N N . LEU A 1 398 ? 18.835 -1.070 -47.763 1.00 79.56 398 LEU A N 1
ATOM 3167 C CA . LEU A 1 398 ? 20.205 -1.399 -48.153 1.00 79.56 398 LEU A CA 1
ATOM 3168 C C . LEU A 1 398 ? 20.240 -2.069 -49.535 1.00 79.56 398 LEU A C 1
ATOM 3170 O O . LEU A 1 398 ? 21.063 -1.689 -50.367 1.00 79.56 398 LEU A O 1
ATOM 3174 N N . LYS A 1 399 ? 19.321 -3.005 -49.815 1.00 79.19 399 LYS A N 1
ATOM 3175 C CA . LYS A 1 399 ? 19.165 -3.634 -51.141 1.00 79.19 399 LYS A CA 1
ATOM 3176 C C . LYS A 1 399 ? 18.824 -2.610 -52.222 1.00 79.19 399 LYS A C 1
ATOM 3178 O O . LYS A 1 399 ? 19.402 -2.646 -53.305 1.00 79.19 399 LYS A O 1
ATOM 3183 N N . GLU A 1 400 ? 17.922 -1.676 -51.923 1.00 81.12 400 GLU A N 1
ATOM 3184 C CA . GLU A 1 400 ? 17.532 -0.607 -52.846 1.00 81.12 400 GLU A CA 1
ATOM 3185 C C . GLU A 1 400 ? 18.722 0.286 -53.236 1.00 81.12 400 GLU A C 1
ATOM 3187 O O . GLU A 1 400 ? 18.889 0.614 -54.412 1.00 81.12 400 GLU A O 1
ATOM 3192 N N . VAL A 1 401 ? 19.563 0.668 -52.266 1.00 77.50 401 VAL A N 1
ATOM 3193 C CA . VAL A 1 401 ? 20.778 1.464 -52.520 1.00 77.50 401 VAL A CA 1
ATOM 3194 C C . VAL A 1 401 ? 21.840 0.627 -53.235 1.00 77.50 401 VAL A C 1
ATOM 3196 O O . VAL A 1 401 ? 22.477 1.116 -54.167 1.00 77.50 401 VAL A O 1
ATOM 3199 N N . TRP A 1 402 ? 21.998 -0.647 -52.866 1.00 75.62 402 TRP A N 1
ATOM 3200 C CA . TRP A 1 402 ? 22.932 -1.571 -53.516 1.00 75.62 402 TRP A CA 1
ATOM 3201 C C . TRP A 1 402 ? 22.638 -1.745 -55.011 1.00 75.62 402 TRP A C 1
ATOM 3203 O O . TRP A 1 402 ? 23.566 -1.723 -55.822 1.00 75.62 402 TRP A O 1
ATOM 3213 N N . GLY A 1 403 ? 21.356 -1.844 -55.381 1.00 73.56 403 GLY A N 1
ATOM 3214 C CA . GLY A 1 403 ? 20.901 -1.967 -56.769 1.00 73.56 403 GLY A CA 1
ATOM 3215 C C . GLY A 1 403 ? 21.167 -0.735 -57.643 1.00 73.56 403 GLY A C 1
ATOM 3216 O O . GLY A 1 403 ? 21.202 -0.850 -58.865 1.00 73.56 403 GLY A O 1
ATOM 3217 N N . LEU A 1 404 ? 21.442 0.443 -57.060 1.00 75.12 404 LEU A N 1
ATOM 3218 C CA . LEU A 1 404 ? 21.803 1.638 -57.840 1.00 75.12 404 LEU A CA 1
ATOM 3219 C C . LEU A 1 404 ? 23.089 1.448 -58.656 1.00 75.12 404 LEU A C 1
ATOM 3221 O O . LEU A 1 404 ? 23.295 2.166 -59.632 1.00 75.12 404 LEU A O 1
ATOM 3225 N N . ARG A 1 405 ? 23.935 0.471 -58.303 1.00 71.81 405 ARG A N 1
ATOM 3226 C CA . ARG A 1 405 ? 25.139 0.118 -59.069 1.00 71.81 405 ARG A CA 1
ATOM 3227 C C . ARG A 1 405 ? 24.866 -0.290 -60.513 1.00 71.81 405 ARG A C 1
ATOM 3229 O O . ARG A 1 405 ? 25.757 -0.145 -61.343 1.00 71.81 405 ARG A O 1
ATOM 3236 N N . GLU A 1 406 ? 23.661 -0.769 -60.812 1.00 70.88 406 GLU A N 1
ATOM 3237 C CA . GLU A 1 406 ? 23.268 -1.188 -62.162 1.00 70.88 406 GLU A CA 1
ATOM 3238 C C . GLU A 1 406 ? 22.971 -0.003 -63.098 1.00 70.88 406 GLU A C 1
ATOM 3240 O O . GLU A 1 406 ? 22.883 -0.173 -64.312 1.00 70.88 406 GLU A O 1
ATOM 3245 N N . LEU A 1 407 ? 22.835 1.217 -62.564 1.00 70.50 407 LEU A N 1
ATOM 3246 C CA . LEU A 1 407 ? 22.526 2.405 -63.358 1.00 70.50 407 LEU A CA 1
ATOM 3247 C C . LEU A 1 407 ? 23.781 3.001 -64.037 1.00 70.50 407 LEU A C 1
ATOM 3249 O O . LEU A 1 407 ? 24.898 2.876 -63.527 1.00 70.50 407 LEU A O 1
ATOM 3253 N N . PRO A 1 408 ? 23.636 3.730 -65.158 1.00 69.38 408 PRO A N 1
ATOM 3254 C CA . PRO A 1 408 ? 24.707 4.564 -65.711 1.00 69.38 408 PRO A CA 1
ATOM 3255 C C . PRO A 1 408 ? 25.203 5.611 -64.697 1.00 69.38 408 PRO A C 1
ATOM 3257 O O . PRO A 1 408 ? 24.423 6.093 -63.874 1.00 69.38 408 PRO A O 1
ATOM 3260 N N . LEU A 1 409 ? 26.492 5.973 -64.760 1.00 66.56 409 LEU A N 1
ATOM 3261 C CA . LEU A 1 409 ? 27.172 6.848 -63.787 1.00 66.56 409 LEU A CA 1
ATOM 3262 C C . LEU A 1 409 ? 26.447 8.191 -63.565 1.00 66.56 409 LEU A C 1
ATOM 3264 O O . LEU A 1 409 ? 26.289 8.629 -62.426 1.00 66.56 409 LEU A O 1
ATOM 3268 N N . GLU A 1 410 ? 25.954 8.805 -64.643 1.00 68.25 410 GLU A N 1
ATOM 3269 C CA . GLU A 1 410 ? 25.239 10.090 -64.617 1.00 68.25 410 GLU A CA 1
ATOM 3270 C C . GLU A 1 410 ? 23.956 10.034 -63.768 1.00 68.25 410 GLU A C 1
ATOM 3272 O O . GLU A 1 410 ? 23.671 10.957 -63.012 1.00 68.25 410 GLU A O 1
ATOM 3277 N N . ASN A 1 411 ? 23.238 8.905 -63.795 1.00 69.31 411 ASN A N 1
ATOM 3278 C CA . ASN A 1 411 ? 21.994 8.695 -63.042 1.00 69.31 411 ASN A CA 1
ATOM 3279 C C . ASN A 1 411 ? 22.225 8.152 -61.620 1.00 69.31 411 ASN A C 1
ATOM 3281 O O . ASN A 1 411 ? 21.305 8.159 -60.795 1.00 69.31 411 ASN A O 1
ATOM 3285 N N . ARG A 1 412 ? 23.434 7.646 -61.332 1.00 73.44 412 ARG A N 1
ATOM 3286 C CA . ARG A 1 412 ? 23.809 7.091 -60.023 1.00 73.44 412 ARG A CA 1
ATOM 3287 C C . ARG A 1 412 ? 23.943 8.175 -58.966 1.00 73.44 412 ARG A C 1
ATOM 3289 O O . ARG A 1 412 ? 23.311 8.065 -57.919 1.00 73.44 412 ARG A O 1
ATOM 3296 N N . LYS A 1 413 ? 24.737 9.215 -59.239 1.00 69.31 413 LYS A N 1
ATOM 3297 C CA . LYS A 1 413 ? 25.106 10.238 -58.241 1.00 69.31 413 LYS A CA 1
ATOM 3298 C C . LYS A 1 413 ? 23.888 11.004 -57.714 1.00 69.31 413 LYS A C 1
ATOM 3300 O O . LYS A 1 413 ? 23.755 11.191 -56.506 1.00 69.31 413 LYS A O 1
ATOM 3305 N N . GLU A 1 414 ? 22.961 11.367 -58.600 1.00 73.38 414 GLU A N 1
ATOM 3306 C CA . GLU A 1 414 ? 21.735 12.089 -58.236 1.00 73.38 414 GLU A CA 1
ATOM 3307 C C . GLU A 1 414 ? 20.838 11.254 -57.305 1.00 73.38 414 GLU A C 1
ATOM 3309 O O . GLU A 1 414 ? 20.474 11.701 -56.216 1.00 73.38 414 GLU A O 1
ATOM 3314 N N . LYS A 1 415 ? 20.551 9.999 -57.681 1.00 76.62 415 LYS A N 1
ATOM 3315 C CA . LYS A 1 415 ? 19.669 9.099 -56.916 1.00 76.62 415 LYS A CA 1
ATOM 3316 C C . LYS A 1 415 ? 20.316 8.530 -55.651 1.00 76.62 415 LYS A C 1
ATOM 3318 O O . LYS A 1 415 ? 19.596 8.198 -54.709 1.00 76.62 415 LYS A O 1
ATOM 3323 N N . ALA A 1 416 ? 21.643 8.406 -55.623 1.00 76.19 416 ALA A N 1
ATOM 3324 C CA . ALA A 1 416 ? 22.381 7.887 -54.476 1.00 76.19 416 ALA A CA 1
ATOM 3325 C C . ALA A 1 416 ? 22.321 8.841 -53.278 1.00 76.19 416 ALA A C 1
ATOM 3327 O O . ALA A 1 416 ? 22.093 8.382 -52.165 1.00 76.19 416 ALA A O 1
ATOM 3328 N N . SER A 1 417 ? 22.449 10.153 -53.500 1.00 73.62 417 SER A N 1
ATOM 3329 C CA . SER A 1 417 ? 22.539 11.146 -52.417 1.00 73.62 417 SER A CA 1
ATOM 3330 C C . SER A 1 417 ? 21.361 11.095 -51.426 1.00 73.62 417 SER A C 1
ATOM 3332 O O . SER A 1 417 ? 21.565 11.032 -50.213 1.00 73.62 417 SER A O 1
ATOM 3334 N N . LEU A 1 418 ? 20.122 11.055 -51.933 1.00 78.31 418 LEU A N 1
ATOM 3335 C CA . LEU A 1 418 ? 18.912 11.010 -51.108 1.00 78.31 418 LEU A CA 1
ATOM 3336 C C . LEU A 1 418 ? 18.753 9.656 -50.404 1.00 78.31 418 LEU A C 1
ATOM 3338 O O . LEU A 1 418 ? 18.517 9.606 -49.197 1.00 78.31 418 LEU A O 1
ATOM 3342 N N . LYS A 1 419 ? 18.913 8.551 -51.143 1.00 80.19 419 LYS A N 1
ATOM 3343 C CA . LYS A 1 419 ? 18.686 7.205 -50.599 1.00 80.19 419 LYS A CA 1
ATOM 3344 C C . LYS A 1 419 ? 19.770 6.777 -49.609 1.00 80.19 419 LYS A C 1
ATOM 3346 O O . LYS A 1 419 ? 19.461 6.071 -48.654 1.00 80.19 419 LYS A O 1
ATOM 3351 N N . LEU A 1 420 ? 21.015 7.220 -49.803 1.00 77.44 420 LEU A N 1
ATOM 3352 C CA . LEU A 1 420 ? 22.109 6.980 -48.863 1.00 77.44 420 LEU A CA 1
ATOM 3353 C C . LEU A 1 420 ? 21.854 7.705 -47.537 1.00 77.44 420 LEU A C 1
ATOM 3355 O O . LEU A 1 420 ? 22.023 7.111 -46.478 1.00 77.44 420 LEU A O 1
ATOM 3359 N N . LYS A 1 421 ? 21.350 8.943 -47.588 1.00 79.88 421 LYS A N 1
ATOM 3360 C CA . LYS A 1 421 ? 20.968 9.698 -46.388 1.00 79.88 421 LYS A CA 1
ATOM 3361 C C . LYS A 1 421 ? 19.831 9.022 -45.615 1.00 79.88 421 LYS A C 1
ATOM 3363 O O . LYS A 1 421 ? 19.870 8.954 -44.390 1.00 79.88 421 LYS A O 1
ATOM 3368 N N . GLU A 1 422 ? 18.824 8.495 -46.310 1.00 78.94 422 GLU A N 1
ATOM 3369 C CA . GLU A 1 422 ? 17.754 7.700 -45.686 1.00 78.94 422 GLU A CA 1
ATOM 3370 C C . GLU A 1 422 ? 18.292 6.421 -45.030 1.00 78.94 422 GLU A C 1
ATOM 3372 O O . GLU A 1 422 ? 17.898 6.088 -43.913 1.00 78.94 422 GLU A O 1
ATOM 3377 N N . LEU A 1 423 ? 19.218 5.731 -45.697 1.00 77.62 423 LEU A N 1
ATOM 3378 C CA . LEU A 1 423 ? 19.854 4.521 -45.183 1.00 77.62 423 LEU A CA 1
ATOM 3379 C C . LEU A 1 423 ? 20.713 4.801 -43.939 1.00 77.62 423 LEU A C 1
ATOM 3381 O O . LEU A 1 423 ? 20.595 4.076 -42.955 1.00 77.62 423 LEU A O 1
ATOM 3385 N N . GLN A 1 424 ? 21.502 5.879 -43.946 1.00 78.56 424 GLN A N 1
ATOM 3386 C CA . GLN A 1 424 ? 22.283 6.343 -42.790 1.00 78.56 424 GLN A CA 1
ATOM 3387 C C . GLN A 1 424 ? 21.378 6.743 -41.612 1.00 78.56 424 GLN A C 1
ATOM 3389 O O . GLN A 1 424 ? 21.684 6.445 -40.460 1.00 78.56 424 GLN A O 1
ATOM 3394 N N . ASN A 1 425 ? 20.222 7.363 -41.875 1.00 80.69 425 ASN A N 1
ATOM 3395 C CA . ASN A 1 425 ? 19.242 7.663 -40.828 1.00 80.69 425 ASN A CA 1
ATOM 3396 C C . ASN A 1 425 ? 18.644 6.387 -40.214 1.00 80.69 425 ASN A C 1
ATOM 3398 O O . ASN A 1 425 ? 18.446 6.328 -39.001 1.00 80.69 425 ASN A O 1
ATOM 3402 N N . LEU A 1 426 ? 18.358 5.365 -41.029 1.00 79.25 426 LEU A N 1
ATOM 3403 C CA . LEU A 1 426 ? 17.883 4.065 -40.547 1.00 79.25 426 LEU A CA 1
ATOM 3404 C C . LEU A 1 426 ? 18.968 3.318 -39.761 1.00 79.25 426 LEU A C 1
ATOM 3406 O O . LEU A 1 426 ? 18.659 2.736 -38.726 1.00 79.25 426 LEU A O 1
ATOM 3410 N N . GLU A 1 427 ? 20.228 3.376 -40.198 1.00 78.38 427 GLU A N 1
ATOM 3411 C CA . GLU A 1 427 ? 21.374 2.848 -39.448 1.00 78.38 427 GLU A CA 1
ATOM 3412 C C . GLU A 1 427 ? 21.495 3.533 -38.081 1.00 78.38 427 GLU A C 1
ATOM 3414 O O . GLU A 1 427 ? 21.531 2.859 -37.053 1.00 78.38 427 GLU A O 1
ATOM 3419 N N . ALA A 1 428 ? 21.474 4.868 -38.042 1.00 75.19 428 ALA A N 1
ATOM 3420 C CA . ALA A 1 428 ? 21.523 5.630 -36.798 1.00 75.19 428 ALA A CA 1
ATOM 3421 C C . ALA A 1 428 ? 20.321 5.329 -35.887 1.00 75.19 428 ALA A C 1
ATOM 3423 O O . ALA A 1 428 ? 20.478 5.231 -34.671 1.00 75.19 428 ALA A O 1
ATOM 3424 N N . ALA A 1 429 ? 19.128 5.130 -36.456 1.00 77.00 429 ALA A N 1
ATOM 3425 C CA . ALA A 1 429 ? 17.944 4.718 -35.709 1.00 77.00 429 ALA A CA 1
ATOM 3426 C C . ALA A 1 429 ? 18.077 3.294 -35.146 1.00 77.00 429 ALA A C 1
ATOM 3428 O O . ALA A 1 429 ? 17.663 3.060 -34.012 1.00 77.00 429 ALA A O 1
ATOM 3429 N N . LEU A 1 430 ? 18.681 2.356 -35.885 1.00 73.56 430 LEU A N 1
ATOM 3430 C CA . LEU A 1 430 ? 18.989 1.010 -35.395 1.00 73.56 430 LEU A CA 1
ATOM 3431 C C . LEU A 1 430 ? 20.043 1.051 -34.287 1.00 73.56 430 LEU A C 1
ATOM 3433 O O . LEU A 1 430 ? 19.806 0.504 -33.214 1.00 73.56 430 LEU A O 1
ATOM 3437 N N . ILE A 1 431 ? 21.165 1.746 -34.493 1.00 71.31 431 ILE A N 1
ATOM 3438 C CA . ILE A 1 431 ? 22.211 1.926 -33.474 1.00 71.31 431 ILE A CA 1
ATOM 3439 C C . ILE A 1 431 ? 21.628 2.605 -32.234 1.00 71.31 431 ILE A C 1
ATOM 3441 O O . ILE A 1 431 ? 21.904 2.175 -31.120 1.00 71.31 431 ILE A O 1
ATOM 3445 N N . GLY A 1 432 ? 20.779 3.618 -32.405 1.00 68.38 432 GLY A N 1
ATOM 3446 C CA . GLY A 1 432 ? 20.049 4.258 -31.317 1.00 68.38 432 GLY A CA 1
ATOM 3447 C C . GLY A 1 432 ? 19.129 3.274 -30.598 1.00 68.38 432 GLY A C 1
ATOM 3448 O O . GLY A 1 432 ? 19.198 3.155 -29.383 1.00 68.38 432 GLY A O 1
ATOM 3449 N N . ARG A 1 433 ? 18.315 2.504 -31.322 1.00 69.69 433 ARG A N 1
ATOM 3450 C CA . ARG A 1 433 ? 17.381 1.514 -30.760 1.00 69.69 433 ARG A CA 1
ATOM 3451 C C . ARG A 1 433 ? 18.096 0.393 -29.997 1.00 69.69 433 ARG A C 1
ATOM 3453 O O . ARG A 1 433 ? 17.658 0.017 -28.909 1.00 69.69 433 ARG A O 1
ATOM 3460 N N . PHE A 1 434 ? 19.201 -0.116 -30.534 1.00 67.12 434 PHE A N 1
ATOM 3461 C CA . PHE A 1 434 ? 19.991 -1.183 -29.917 1.00 67.12 434 PHE A CA 1
ATOM 3462 C C . PHE A 1 434 ? 20.951 -0.661 -28.838 1.00 67.12 434 PHE A C 1
ATOM 3464 O O . PHE A 1 434 ? 21.203 -1.351 -27.853 1.00 67.12 434 PHE A O 1
ATOM 3471 N N . GLY A 1 435 ? 21.445 0.570 -28.981 1.00 53.00 435 GLY A N 1
ATOM 3472 C CA . GLY A 1 435 ? 22.356 1.244 -28.057 1.00 53.00 435 GLY A CA 1
ATOM 3473 C C . GLY A 1 435 ? 21.663 1.886 -26.852 1.00 53.00 435 GLY A C 1
ATOM 3474 O O . GLY A 1 435 ? 22.175 1.780 -25.742 1.00 53.00 435 GLY A O 1
ATOM 3475 N N . LEU A 1 436 ? 20.474 2.483 -27.011 1.00 44.75 436 LEU A N 1
ATOM 3476 C CA . LEU A 1 436 ? 19.702 3.086 -25.910 1.00 44.75 436 LEU A CA 1
ATOM 3477 C C . LEU A 1 436 ? 19.188 2.043 -24.915 1.00 44.75 436 LEU A C 1
ATOM 3479 O O . LEU A 1 436 ? 19.064 2.352 -23.735 1.00 44.75 436 LEU A O 1
ATOM 3483 N N . ARG A 1 437 ? 18.973 0.783 -25.320 1.00 44.44 437 ARG A N 1
ATOM 3484 C CA . ARG A 1 437 ? 18.651 -0.286 -24.355 1.00 44.44 437 ARG A CA 1
ATOM 3485 C C . ARG A 1 437 ? 19.839 -0.689 -23.456 1.00 44.44 437 ARG A C 1
ATOM 3487 O O . ARG A 1 437 ? 19.617 -1.428 -22.504 1.00 44.44 437 ARG A O 1
ATOM 3494 N N . ARG A 1 438 ? 21.063 -0.172 -23.675 1.00 36.47 438 ARG A N 1
ATOM 3495 C CA . ARG A 1 438 ? 22.139 -0.210 -22.655 1.00 36.47 438 ARG A CA 1
ATOM 3496 C C . ARG A 1 438 ? 21.943 0.806 -21.525 1.00 36.47 438 ARG A C 1
ATOM 3498 O O . ARG A 1 438 ? 22.564 0.633 -20.488 1.00 36.47 438 ARG A O 1
ATOM 3505 N N . VAL A 1 439 ? 21.151 1.858 -21.742 1.00 30.09 439 VAL A N 1
ATOM 3506 C CA . VAL A 1 439 ? 20.988 3.000 -20.817 1.00 30.09 439 VAL A CA 1
ATOM 3507 C C . VAL A 1 439 ? 19.625 2.984 -20.108 1.00 30.09 439 VAL A C 1
ATOM 3509 O O . VAL A 1 439 ? 19.435 3.702 -19.140 1.00 30.09 439 VAL A O 1
ATOM 3512 N N . VAL A 1 440 ? 18.675 2.158 -20.565 1.00 29.67 440 VAL A N 1
ATOM 3513 C CA . VAL A 1 440 ? 17.370 1.942 -19.896 1.00 29.67 440 VAL A CA 1
ATOM 3514 C C . VAL A 1 440 ? 17.413 0.733 -18.929 1.00 29.67 440 VAL A C 1
ATOM 3516 O O . VAL A 1 440 ? 16.387 0.165 -18.567 1.00 29.67 440 VAL A O 1
ATOM 3519 N N . GLN A 1 441 ? 18.616 0.329 -18.513 1.00 31.36 441 GLN A N 1
ATOM 3520 C CA . GLN A 1 441 ? 18.868 -0.318 -17.219 1.00 31.36 441 GLN A CA 1
ATOM 3521 C C . GLN A 1 441 ? 19.365 0.748 -16.255 1.00 31.36 441 GLN A C 1
ATOM 3523 O O . GLN A 1 441 ? 19.034 0.628 -15.057 1.00 31.36 441 GLN A O 1
#